Protein 5WCK (pdb70)

B-factor: mean 14.49, std 10.82, range [3.65, 94.03]

Nearest PDB structures (foldseek):
  1l9y-assembly2_B  TM=1.003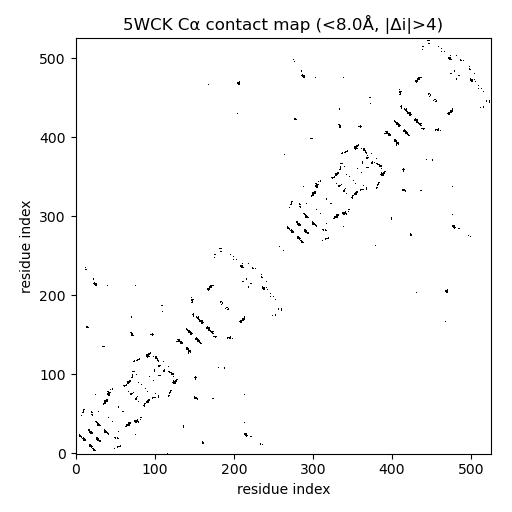E+00  e=3.937E-62  Fluoribacter gormanii
  1k07-assembly1_A  TM=1.004E+00  e=1.064E-61  Fluoribacter gormanii
  5axr-assembly1_A  TM=9.148E-01  e=2.698E-27  Serratia marcescens
  7luu-assembly1_A  TM=8.859E-01  e=4.445E-25  Sphingobium indicum B90A
  6auf-assembly1_B  TM=8.747E-01  e=8.626E-25  Novosphingobium pentaromativorans US6-1

Sequence (526 aa):
AYPMPNPFPPFRIAGNLYYVGTDDLASYLIVTPRGNILINSDLEANVPMIKASIKKLGFKFSDTKILLISHAHFDHAAGSELIKQQTKAKYMVMDEDVSVILSGGKSDFHYANDSSTYFTQSTVDKVLHDGERVELGGTVLTAHLTPGHTRGCTTWTMKLKDHGKQYQAVIIGSIGVNPGYKLVDNITYPKIAEEDYKHSIKVLESMRCDIFLGSHAGMFDLKNKYVLLSKGQNNPFVDPTGCKNYIEQKANDFYTELKKQETGAYPMPNPFPPFRIAGNLYYVGTDDLASYLIVTPRGNILINSDLEANVPMIKASIKKLGFKFSDTKILLISHAHFDHAAGSELIKQQTKAKYMVMDEDVSVILSGGKSDFHYANDSSTYFTQSTVDKVLHDGERVELGGTVLTAHLTPGHTRGCTTWTMKLKDHGKQYQAVIIGSIGVNPGYKLVDNITYPKIAEEDYKHSIKVLESMRCDIFLGSHAGMFDLKNKYVLLSKGQNNPFVDPTGCKNYIEQKANDFYTELKKQETG

Structure (mmCIF, N/CA/C/O backbone):
data_5WCK
#
_entry.id   5WCK
#
_cell.length_a   44.860
_cell.length_b   76.850
_cell.length_c   78.890
_cell.angle_alpha   90.000
_cell.angle_beta   102.080
_cell.angle_gamma   90.000
#
_symmetry.space_group_name_H-M   'P 1 21 1'
#
loop_
_entity.id
_entity.type
_entity.pdbx_description
1 polymer 'FEZ-1 protein'
2 non-polymer 'ZINC ION'
3 non-polymer 'SULFATE ION'
4 non-polymer GLYCEROL
5 non-polymer 'UNKNOWN ATOM OR ION'
6 water water
#
loop_
_atom_site.group_PDB
_atom_site.id
_atom_site.type_symbol
_atom_site.label_atom_id
_atom_site.label_alt_id
_atom_site.label_comp_id
_atom_site.label_asym_id
_atom_site.label_entity_id
_atom_site.label_seq_id
_atom_site.pdbx_PDB_ins_code
_atom_site.Cartn_x
_atom_site.Cartn_y
_atom_site.Cartn_z
_atom_site.occupancy
_atom_site.B_iso_or_equiv
_atom_site.auth_seq_id
_atom_site.auth_comp_id
_atom_site.auth_asym_id
_atom_site.auth_atom_id
_atom_site.pdbx_PDB_model_num
ATOM 1 N N . ALA A 1 1 ? 43.171 36.447 27.254 1.00 48.19 20 ALA A N 1
ATOM 2 C CA . ALA A 1 1 ? 41.735 36.692 26.915 1.00 45.28 20 ALA A CA 1
ATOM 3 C C . ALA A 1 1 ? 40.836 35.803 27.785 1.00 45.68 20 ALA A C 1
ATOM 4 O O . ALA A 1 1 ? 41.261 34.720 28.223 1.00 30.53 20 ALA A O 1
ATOM 6 N N . TYR A 1 2 ? 39.609 36.274 28.041 1.00 24.56 21 TYR A N 1
ATOM 7 C CA . TYR A 1 2 ? 38.682 35.531 28.908 1.00 28.67 21 TYR A CA 1
ATOM 8 C C . TYR A 1 2 ? 38.323 34.216 28.218 1.00 17.14 21 TYR A C 1
ATOM 9 O O . TYR A 1 2 ? 37.953 34.212 27.055 1.00 23.78 21 TYR A O 1
ATOM 18 N N . PRO A 1 3 ? 38.407 33.054 28.906 1.00 19.11 22 PRO A N 1
ATOM 19 C CA . PRO A 1 3 ? 38.008 31.783 28.301 1.00 29.89 22 PRO A CA 1
ATOM 20 C C . PRO A 1 3 ? 36.523 31.763 27.903 1.00 22.80 22 PRO A C 1
ATOM 21 O O . PRO A 1 3 ? 35.668 32.007 28.728 1.00 17.93 22 PRO A O 1
ATOM 25 N N . MET A 1 4 ? 36.228 31.468 26.633 1.00 23.64 23 MET A N 1
ATOM 26 C CA . MET A 1 4 ? 34.853 31.435 26.154 1.00 20.11 23 MET A CA 1
ATOM 27 C C . MET A 1 4 ? 34.103 30.357 26.935 1.00 16.05 23 MET A C 1
ATOM 28 O O . MET A 1 4 ? 34.473 29.185 26.923 1.00 16.18 23 MET A O 1
ATOM 33 N N . PRO A 1 5 ? 33.014 30.705 27.651 1.00 10.55 24 PRO A N 1
ATOM 34 C CA . PRO A 1 5 ? 32.205 29.681 28.295 1.00 11.99 24 PRO A CA 1
ATOM 35 C C . PRO A 1 5 ? 31.565 28.700 27.296 1.00 11.51 24 PRO A C 1
ATOM 36 O O . PRO A 1 5 ? 31.310 29.054 26.128 1.00 13.98 24 PRO A O 1
ATOM 40 N N . ASN A 1 6 ? 31.224 27.518 27.807 1.00 10.33 25 ASN A N 1
ATOM 41 C CA . ASN A 1 6 ? 30.496 26.511 27.080 1.00 9.30 25 ASN A CA 1
ATOM 42 C C . ASN A 1 6 ? 29.019 26.580 27.452 1.00 15.61 25 ASN A C 1
ATOM 43 O O . ASN A 1 6 ? 28.678 27.023 28.548 1.00 11.05 25 ASN A O 1
ATOM 48 N N . PRO A 1 7 ? 28.100 26.130 26.573 1.00 12.82 26 PRO A N 1
ATOM 49 C CA . PRO A 1 7 ? 26.690 26.077 26.924 1.00 12.03 26 PRO A CA 1
ATOM 50 C C . PRO A 1 7 ? 26.432 25.144 28.115 1.00 10.15 26 PRO A C 1
ATOM 51 O O . PRO A 1 7 ? 27.195 24.195 28.402 1.00 15.05 26 PRO A O 1
ATOM 55 N N . PHE A 1 8 ? 25.346 25.445 28.821 1.00 8.22 27 PHE A N 1
ATOM 56 C CA . PHE A 1 8 ? 24.943 24.663 29.958 1.00 7.67 27 PHE A CA 1
ATOM 57 C C . PHE A 1 8 ? 23.443 24.467 29.863 1.00 8.33 27 PHE A C 1
ATOM 58 O O . PHE A 1 8 ? 22.738 25.380 29.459 1.00 9.10 27 PHE A O 1
ATOM 66 N N . PRO A 1 9 ? 22.900 23.287 30.195 1.00 7.67 28 PRO A N 1
ATOM 67 C CA . PRO A 1 9 ? 21.453 23.084 30.091 1.00 9.29 28 PRO A CA 1
ATOM 68 C C . PRO A 1 9 ? 20.709 23.956 31.083 1.00 8.03 28 PRO A C 1
ATOM 69 O O . PRO A 1 9 ? 21.056 23.977 32.268 1.00 10.14 28 PRO A O 1
ATOM 73 N N . PRO A 1 10 ? 19.668 24.699 30.650 1.00 8.11 29 PRO A N 1
ATOM 74 C CA . PRO A 1 10 ? 18.906 25.526 31.583 1.00 8.34 29 PRO A CA 1
ATOM 75 C C . PRO A 1 10 ? 18.014 24.646 32.465 1.00 8.88 29 PRO A C 1
ATOM 76 O O . PRO A 1 10 ? 17.633 23.527 32.064 1.00 9.84 29 PRO A O 1
ATOM 80 N N . PHE A 1 11 ? 17.660 25.132 33.659 1.00 7.12 30 PHE A N 1
ATOM 81 C CA . PHE A 1 11 ? 16.885 24.345 34.591 1.00 6.48 30 PHE A CA 1
ATOM 82 C C . PHE A 1 11 ? 16.247 25.260 35.634 1.00 8.01 30 PHE A C 1
ATOM 83 O O . PHE A 1 11 ? 16.683 26.400 35.793 1.00 9.18 30 PHE A O 1
ATOM 91 N N . ARG A 1 12 ? 15.217 24.746 36.294 1.00 8.44 31 ARG A N 1
ATOM 92 C CA . ARG A 1 12 ? 14.610 25.415 37.426 1.00 9.03 31 ARG A CA 1
ATOM 93 C C . ARG A 1 12 ? 15.434 25.149 38.690 1.00 8.14 31 ARG A C 1
ATOM 94 O O . ARG A 1 12 ? 15.650 23.998 39.081 1.00 9.58 31 ARG A O 1
ATOM 102 N N . ILE A 1 13 ? 15.848 26.228 39.374 1.00 7.66 32 ILE A N 1
ATOM 103 C CA . ILE A 1 13 ? 16.607 26.118 40.614 1.00 7.47 32 ILE A CA 1
ATOM 104 C C . ILE A 1 13 ? 15.643 25.843 41.774 1.00 9.96 32 ILE A C 1
ATOM 105 O O . ILE A 1 13 ? 15.781 24.893 42.506 1.00 11.29 32 ILE A O 1
ATOM 110 N N . ALA A 1 14 ? 14.641 26.704 41.927 1.00 7.45 33 ALA A N 1
ATOM 111 C CA . ALA A 1 14 ? 13.652 26.626 43.019 1.00 10.16 33 ALA A CA 1
ATOM 112 C C . ALA A 1 14 ? 12.580 27.669 42.730 1.00 10.66 33 ALA A C 1
ATOM 113 O O . ALA A 1 14 ? 12.878 28.694 42.147 1.00 8.78 33 ALA A O 1
ATOM 115 N N . GLY A 1 15 ? 11.340 27.400 43.146 1.00 11.50 34 GLY A N 1
ATOM 116 C CA . GLY A 1 15 ? 10.259 28.367 42.925 1.00 9.60 34 GLY A CA 1
ATOM 117 C C . GLY A 1 15 ? 10.223 28.821 41.471 1.00 8.23 34 GLY A C 1
ATOM 118 O O . GLY A 1 15 ? 10.228 27.997 40.547 1.00 10.49 34 GLY A O 1
ATOM 119 N N . ASN A 1 16 ? 10.242 30.145 41.269 1.00 7.39 35 ASN A N 1
ATOM 120 C CA . ASN A 1 16 ? 10.200 30.729 39.927 1.00 7.45 35 ASN A CA 1
ATOM 121 C C . ASN A 1 16 ? 11.566 31.261 39.476 1.00 6.24 35 ASN A C 1
ATOM 122 O O . ASN A 1 16 ? 11.606 32.115 38.570 1.00 6.55 35 ASN A O 1
ATOM 127 N N . LEU A 1 17 ? 12.651 30.696 40.015 1.00 5.41 36 LEU A N 1
ATOM 128 C CA . LEU A 1 17 ? 14.012 31.085 39.665 1.00 6.01 36 LEU A CA 1
ATOM 129 C C . LEU A 1 17 ? 14.660 29.963 38.854 1.00 6.81 36 LEU A C 1
ATOM 130 O O . LEU A 1 17 ? 14.697 28.802 39.308 1.00 7.85 36 LEU A O 1
ATOM 135 N N . TYR A 1 18 ? 15.154 30.333 37.671 1.00 5.30 37 TYR A N 1
ATOM 136 C CA . TYR A 1 18 ? 15.740 29.425 36.696 1.00 7.42 37 TYR A CA 1
ATOM 137 C C . TYR A 1 18 ? 17.178 29.848 36.395 1.00 7.36 37 TYR A C 1
ATOM 138 O O . TYR A 1 18 ? 17.533 31.040 36.429 1.00 7.74 37 TYR A O 1
ATOM 147 N N . TYR A 1 19 ? 17.999 28.849 36.073 1.00 6.80 38 TYR A N 1
ATOM 148 C CA . TYR A 1 19 ? 19.338 29.050 35.570 1.00 6.14 38 TYR A CA 1
ATOM 149 C C . TYR A 1 19 ? 19.293 29.093 34.037 1.00 6.14 38 TYR A C 1
ATOM 150 O O . TYR A 1 19 ? 18.789 28.132 33.420 1.00 6.97 38 TYR A O 1
ATOM 159 N N . VAL A 1 20 ? 19.823 30.162 33.444 1.00 4.76 39 VAL A N 1
ATOM 160 C CA . VAL A 1 20 ? 19.890 30.304 31.984 1.00 7.96 39 VAL A CA 1
ATOM 161 C C . VAL A 1 20 ? 21.293 30.719 31.545 1.00 8.72 39 VAL A C 1
ATOM 162 O O . VAL A 1 20 ? 21.462 31.323 30.493 1.00 9.28 39 VAL A O 1
ATOM 166 N N . GLY A 1 21 ? 22.297 30.389 32.367 1.00 7.67 40 GLY A N 1
ATOM 167 C CA . GLY A 1 21 ? 23.656 30.749 32.062 1.00 7.93 40 GLY A CA 1
ATOM 168 C C . GLY A 1 21 ? 24.454 29.638 31.401 1.00 7.31 40 GLY A C 1
ATOM 169 O O . GLY A 1 21 ? 23.912 28.710 30.795 1.00 8.65 40 GLY A O 1
ATOM 170 N N . THR A 1 22 ? 25.769 29.788 31.510 1.00 8.50 41 THR A N 1
ATOM 171 C CA . THR A 1 22 ? 26.757 28.963 30.859 1.00 8.40 41 THR A CA 1
ATOM 172 C C . THR A 1 22 ? 27.417 28.044 31.897 1.00 9.76 41 THR A C 1
ATOM 173 O O . THR A 1 22 ? 27.008 27.952 33.044 1.00 8.21 41 THR A O 1
ATOM 177 N N . ASP A 1 23 ? 28.485 27.350 31.500 1.00 6.60 42 ASP A N 1
ATOM 178 C CA . ASP A 1 23 ? 29.183 26.509 32.458 1.00 8.64 42 ASP A CA 1
ATOM 179 C C . ASP A 1 23 ? 30.131 27.316 33.361 1.00 7.79 42 ASP A C 1
ATOM 180 O O . ASP A 1 23 ? 30.854 26.709 34.194 1.00 9.42 42 ASP A O 1
ATOM 185 N N . ASP A 1 24 ? 30.154 28.648 33.194 1.00 6.71 43 ASP A N 1
ATOM 186 C CA . ASP A 1 24 ? 31.018 29.548 33.973 1.00 7.40 43 ASP A CA 1
ATOM 187 C C . ASP A 1 24 ? 30.214 30.797 34.351 1.00 9.01 43 ASP A C 1
ATOM 188 O O . ASP A 1 24 ? 29.769 30.935 35.503 1.00 9.92 43 ASP A O 1
ATOM 193 N N . LEU A 1 25 ? 30.015 31.695 33.385 1.00 6.87 44 LEU A N 1
ATOM 194 C CA . LEU A 1 25 ? 29.280 32.923 33.627 1.00 6.03 44 LEU A CA 1
ATOM 195 C C . LEU A 1 25 ? 27.813 32.561 33.887 1.00 9.01 44 LEU A C 1
ATOM 196 O O . LEU A 1 25 ? 27.180 31.864 33.063 1.00 7.35 44 LEU A O 1
ATOM 201 N N . ALA A 1 26 ? 27.319 32.933 35.075 1.00 5.88 45 ALA A N 1
ATOM 202 C CA . ALA A 1 26 ? 25.994 32.508 35.579 1.00 6.17 45 ALA A CA 1
ATOM 203 C C . ALA A 1 26 ? 24.947 33.586 35.315 1.00 7.70 45 ALA A C 1
ATOM 204 O O . ALA A 1 26 ? 25.177 34.747 35.633 1.00 7.68 45 ALA A O 1
ATOM 206 N N . SER A 1 27 ? 23.808 33.179 34.742 1.00 5.45 46 SER A N 1
ATOM 207 C CA . SER A 1 27 ? 22.682 34.068 34.473 1.00 5.31 46 SER A CA 1
ATOM 208 C C . SER A 1 27 ? 21.411 33.409 34.996 1.00 5.77 46 SER A C 1
ATOM 209 O O . SER A 1 27 ? 21.294 32.167 35.017 1.00 6.92 46 SER A O 1
ATOM 212 N N . TYR A 1 28 ? 20.453 34.246 35.410 1.00 5.44 47 TYR A N 1
ATOM 213 C CA . TYR A 1 28 ? 19.278 33.789 36.108 1.00 4.56 47 TYR A CA 1
ATOM 214 C C . TYR A 1 28 ? 18.038 34.428 35.489 1.00 6.21 47 TYR A C 1
ATOM 215 O O . TYR A 1 28 ? 18.059 35.594 35.094 1.00 7.14 47 TYR A O 1
ATOM 224 N N . LEU A 1 29 ? 16.961 33.653 35.411 1.00 6.43 48 LEU A N 1
ATOM 225 C CA . LEU A 1 29 ? 15.675 34.114 34.902 1.00 5.99 48 LEU A CA 1
ATOM 226 C C . LEU A 1 29 ? 14.639 33.951 36.008 1.00 6.41 48 LEU A C 1
ATOM 227 O O . LEU A 1 29 ? 14.502 32.873 36.575 1.00 6.26 48 LEU A O 1
ATOM 232 N N . ILE A 1 30 ? 13.934 35.042 36.316 1.00 5.78 49 ILE A N 1
ATOM 233 C CA . ILE A 1 30 ? 12.856 35.009 37.306 1.00 7.16 49 ILE A CA 1
ATOM 234 C C . ILE A 1 30 ? 11.573 35.224 36.501 1.00 7.35 49 ILE A C 1
ATOM 235 O O . ILE A 1 30 ? 11.424 36.244 35.838 1.00 8.30 49 ILE A O 1
ATOM 240 N N . VAL A 1 31 ? 10.659 34.256 36.585 1.00 7.29 50 VAL A N 1
ATOM 241 C CA . VAL A 1 31 ? 9.475 34.197 35.726 1.00 6.08 50 VAL A CA 1
ATOM 242 C C . VAL A 1 31 ? 8.255 34.585 36.566 1.00 6.34 50 VAL A C 1
ATOM 243 O O . VAL A 1 31 ? 7.984 33.956 37.592 1.00 8.37 50 VAL A O 1
ATOM 247 N N . THR A 1 32 ? 7.530 35.605 36.102 1.00 7.64 51 THR A N 1
ATOM 248 C CA . THR A 1 32 ? 6.352 36.124 36.809 1.00 8.51 51 THR A CA 1
ATOM 249 C C . THR A 1 32 ? 5.192 36.252 35.838 1.00 6.72 51 THR A C 1
ATOM 250 O O . THR A 1 32 ? 5.364 36.305 34.623 1.00 9.52 51 THR A O 1
ATOM 254 N N . PRO A 1 33 ? 3.958 36.351 36.377 1.00 6.82 52 PRO A N 1
ATOM 255 C CA . PRO A 1 33 ? 2.787 36.585 35.532 1.00 8.52 52 PRO A CA 1
ATOM 256 C C . PRO A 1 33 ? 2.819 37.887 34.724 1.00 9.53 52 PRO A C 1
ATOM 257 O O . PRO A 1 33 ? 2.017 38.029 33.770 1.00 12.38 52 PRO A O 1
ATOM 261 N N . ARG A 1 34 ? 3.715 38.816 35.086 1.00 9.37 53 ARG A N 1
ATOM 262 C CA . ARG A 1 34 ? 3.805 40.112 34.431 1.00 7.88 53 ARG A CA 1
ATOM 263 C C . ARG A 1 34 ? 5.115 40.248 33.649 1.00 8.85 53 ARG A C 1
ATOM 264 O O . ARG A 1 34 ? 5.494 41.370 33.262 1.00 10.96 53 ARG A O 1
ATOM 272 N N . GLY A 1 35 ? 5.789 39.120 33.405 1.00 10.01 54 GLY A N 1
ATOM 273 C CA . GLY A 1 35 ? 7.009 39.102 32.611 1.00 7.54 54 GLY A CA 1
ATOM 274 C C . GLY A 1 35 ? 8.179 38.611 33.438 1.00 7.47 54 GLY A C 1
ATOM 275 O O . GLY A 1 35 ? 8.015 38.211 34.604 1.00 6.96 54 GLY A O 1
ATOM 276 N N . ASN A 1 36 ? 9.369 38.654 32.830 1.00 7.50 55 ASN A N 1
ATOM 277 C CA . ASN A 1 36 ? 10.541 37.991 33.404 1.00 7.29 55 ASN A CA 1
ATOM 278 C C . ASN A 1 36 ? 11.655 38.990 33.722 1.00 7.61 55 ASN A C 1
ATOM 279 O O . ASN A 1 36 ? 11.777 40.043 33.075 1.00 7.12 55 ASN A O 1
ATOM 284 N N . ILE A 1 37 ? 12.488 38.626 34.709 1.00 5.54 56 ILE A N 1
ATOM 285 C CA . ILE A 1 37 ? 13.684 39.368 35.075 1.00 4.80 56 ILE A CA 1
ATOM 286 C C . ILE A 1 37 ? 14.889 38.500 34.698 1.00 6.25 56 ILE A C 1
ATOM 287 O O . ILE A 1 37 ? 14.890 37.302 35.004 1.00 6.81 56 ILE A O 1
ATOM 292 N N . LEU A 1 38 ? 15.851 39.097 34.002 1.00 5.35 57 LEU A N 1
ATOM 293 C CA . LEU A 1 38 ? 17.105 38.445 33.646 1.00 6.38 57 LEU A CA 1
ATOM 294 C C . LEU A 1 38 ? 18.247 39.082 34.440 1.00 6.27 57 LEU A C 1
ATOM 295 O O . LEU A 1 38 ? 18.354 40.323 34.496 1.00 6.42 57 LEU A O 1
ATOM 300 N N . ILE A 1 39 ? 19.092 38.235 35.050 1.00 5.63 58 ILE A N 1
ATOM 301 C CA . ILE A 1 39 ? 20.293 38.705 35.801 1.00 4.91 58 ILE A CA 1
ATOM 302 C C . ILE A 1 39 ? 21.542 38.170 35.079 1.00 5.68 58 ILE A C 1
ATOM 303 O O . ILE A 1 39 ? 21.624 36.975 34.937 1.00 6.03 58 ILE A O 1
ATOM 308 N N . ASN A 1 40 ? 22.396 39.102 34.642 1.00 4.94 59 ASN A N 1
ATOM 309 C CA . ASN A 1 40 ? 23.703 38.903 33.956 1.00 5.91 59 ASN A CA 1
ATOM 310 C C . ASN A 1 40 ? 23.529 38.684 32.445 1.00 7.24 59 ASN A C 1
ATOM 311 O O . ASN A 1 40 ? 22.981 37.703 32.079 1.00 7.52 59 ASN A O 1
ATOM 316 N N . SER A 1 41 ? 24.071 39.601 31.645 1.00 6.12 60 SER A N 1
ATOM 317 C CA . SER A 1 41 ? 24.004 39.525 30.163 1.00 6.72 60 SER A CA 1
ATOM 318 C C . SER A 1 41 ? 25.256 38.826 29.613 1.00 9.47 60 SER A C 1
ATOM 319 O O . SER A 1 41 ? 25.249 38.476 28.463 1.00 8.97 60 SER A O 1
ATOM 322 N N . ASP A 1 42 ? 26.274 38.650 30.459 1.00 8.37 61 ASP A N 1
ATOM 323 C CA . ASP A 1 42 ? 27.476 37.884 30.099 1.00 7.11 61 ASP A CA 1
ATOM 324 C C . ASP A 1 42 ? 28.191 38.535 28.907 1.00 8.26 61 ASP A C 1
ATOM 325 O O . ASP A 1 42 ? 28.139 39.739 28.715 1.00 9.38 61 ASP A O 1
ATOM 330 N N . LEU A 1 43 ? 28.942 37.731 28.149 1.00 9.18 62 LEU A N 1
ATOM 331 C CA . LEU A 1 43 ? 29.647 38.271 26.973 1.00 8.83 62 LEU A CA 1
ATOM 332 C C . LEU A 1 43 ? 28.646 38.461 25.824 1.00 9.95 62 LEU A C 1
ATOM 333 O O . LEU A 1 43 ? 27.611 37.781 25.778 1.00 11.87 62 LEU A O 1
ATOM 338 N N . GLU A 1 44 ? 28.994 39.326 24.862 1.00 10.22 63 GLU A N 1
ATOM 339 C CA . GLU A 1 44 ? 28.158 39.485 23.666 1.00 11.30 63 GLU A CA 1
ATOM 340 C C . GLU A 1 44 ? 27.875 38.126 23.021 1.00 9.52 63 GLU A C 1
ATOM 341 O O . GLU A 1 44 ? 26.745 37.856 22.589 1.00 12.63 63 GLU A O 1
ATOM 347 N N . ALA A 1 45 ? 28.907 37.261 22.949 1.00 11.35 64 ALA A N 1
ATOM 348 C CA . ALA A 1 45 ? 28.779 35.913 22.375 1.00 15.12 64 ALA A CA 1
ATOM 349 C C . ALA A 1 45 ? 27.775 35.040 23.141 1.00 17.38 64 ALA A C 1
ATOM 350 O O . ALA A 1 45 ? 27.284 34.057 22.604 1.00 16.95 64 ALA A O 1
ATOM 352 N N . ASN A 1 46 ? 27.484 35.375 24.408 1.00 12.63 65 ASN A N 1
ATOM 353 C CA . ASN A 1 46 ? 26.594 34.550 25.202 1.00 10.35 65 ASN A CA 1
ATOM 354 C C . ASN A 1 46 ? 25.129 34.984 25.054 1.00 11.15 65 ASN A C 1
ATOM 355 O O . ASN A 1 46 ? 24.247 34.251 25.508 1.00 12.26 65 ASN A O 1
ATOM 360 N N . VAL A 1 47 ? 24.857 36.150 24.456 1.00 11.94 66 VAL A N 1
ATOM 361 C CA . VAL A 1 47 ? 23.466 36.634 24.356 1.00 11.20 66 VAL A CA 1
ATOM 362 C C . VAL A 1 47 ? 22.614 35.645 23.557 1.00 9.57 66 VAL A C 1
ATOM 363 O O . VAL A 1 47 ? 21.519 35.263 23.971 1.00 9.29 66 VAL A O 1
ATOM 367 N N . PRO A 1 48 ? 23.036 35.124 22.379 1.00 9.65 67 PRO A N 1
ATOM 368 C CA . PRO A 1 48 ? 22.220 34.100 21.725 1.00 11.00 67 PRO A CA 1
ATOM 369 C C . PRO A 1 48 ? 22.032 32.826 22.556 1.00 11.31 67 PRO A C 1
ATOM 370 O O . PRO A 1 48 ? 21.008 32.148 22.421 1.00 12.41 67 PRO A O 1
ATOM 374 N N . MET A 1 49 ? 23.009 32.512 23.422 1.00 11.62 68 MET A N 1
ATOM 375 C CA . MET A 1 49 ? 22.942 31.339 24.278 1.00 10.57 68 MET A CA 1
ATOM 376 C C . MET A 1 49 ? 21.873 31.547 25.361 1.00 7.66 68 MET A C 1
ATOM 377 O O . MET A 1 49 ? 21.130 30.624 25.707 1.00 8.60 68 MET A O 1
ATOM 382 N N . ILE A 1 50 ? 21.863 32.750 25.943 1.00 9.21 69 ILE A N 1
ATOM 383 C CA . ILE A 1 50 ? 20.845 33.102 26.963 1.00 9.01 69 ILE A CA 1
ATOM 384 C C . ILE A 1 50 ? 19.452 33.033 26.321 1.00 7.55 69 ILE A C 1
ATOM 385 O O . ILE A 1 50 ? 18.529 32.424 26.892 1.00 9.03 69 ILE A O 1
ATOM 390 N N . LYS A 1 51 ? 19.301 33.645 25.135 1.00 10.59 70 LYS A N 1
ATOM 391 C CA . LYS A 1 51 ? 18.023 33.590 24.413 1.00 9.56 70 LYS A CA 1
ATOM 392 C C . LYS A 1 51 ? 17.598 32.134 24.220 1.00 9.51 70 LYS A C 1
ATOM 393 O O . LYS A 1 51 ? 16.449 31.759 24.484 1.00 10.30 70 LYS A O 1
ATOM 399 N N . ALA A 1 52 ? 18.518 31.293 23.728 1.00 11.40 71 ALA A N 1
ATOM 400 C CA . ALA A 1 52 ? 18.186 29.899 23.455 1.00 13.91 71 ALA A CA 1
ATOM 401 C C . ALA A 1 52 ? 17.785 29.161 24.742 1.00 14.21 71 ALA A C 1
ATOM 402 O O . ALA A 1 52 ? 16.867 28.335 24.730 1.00 12.28 71 ALA A O 1
ATOM 404 N N . SER A 1 53 ? 18.475 29.456 25.858 1.00 10.75 72 SER A N 1
ATOM 405 C CA . SER A 1 53 ? 18.174 28.817 27.127 1.00 9.53 72 SER A CA 1
ATOM 406 C C . SER A 1 53 ? 16.762 29.198 27.595 1.00 7.59 72 SER A C 1
ATOM 407 O O . SER A 1 53 ? 16.001 28.374 28.072 1.00 8.27 72 SER A O 1
ATOM 410 N N . ILE A 1 54 ? 16.439 30.480 27.486 1.00 8.59 73 ILE A N 1
ATOM 411 C CA . ILE A 1 54 ? 15.127 30.976 27.893 1.00 7.84 73 ILE A CA 1
ATOM 412 C C . ILE A 1 54 ? 14.035 30.243 27.100 1.00 9.60 73 ILE A C 1
ATOM 413 O O . ILE A 1 54 ? 13.028 29.802 27.673 1.00 9.70 73 ILE A O 1
ATOM 418 N N . LYS A 1 55 ? 14.256 30.143 25.784 1.00 11.22 74 LYS A N 1
ATOM 419 C CA . LYS A 1 55 ? 13.250 29.539 24.887 1.00 13.08 74 LYS A CA 1
ATOM 420 C C . LYS A 1 55 ? 13.162 28.024 25.113 1.00 10.13 74 LYS A C 1
ATOM 421 O O . LYS A 1 55 ? 12.061 27.450 25.037 1.00 12.84 74 LYS A O 1
ATOM 427 N N . LYS A 1 56 ? 14.292 27.378 25.442 1.00 10.97 75 LYS A N 1
ATOM 428 C CA . LYS A 1 56 ? 14.322 25.961 25.749 1.00 10.79 75 LYS A CA 1
ATOM 429 C C . LYS A 1 56 ? 13.435 25.628 26.955 1.00 15.82 75 LYS A C 1
ATOM 430 O O . LYS A 1 56 ? 12.805 24.567 27.013 1.00 14.21 75 LYS A O 1
ATOM 436 N N . LEU A 1 57 ? 13.384 26.541 27.933 1.00 10.91 76 LEU A N 1
ATOM 437 C CA . LEU A 1 57 ? 12.543 26.383 29.105 1.00 10.92 76 LEU A CA 1
ATOM 438 C C . LEU A 1 57 ? 11.069 26.639 28.780 1.00 9.26 76 LEU A C 1
ATOM 439 O O . LEU A 1 57 ? 10.242 26.441 29.657 1.00 12.13 76 LEU A O 1
ATOM 444 N N . GLY A 1 58 ? 10.774 27.124 27.570 1.00 12.23 77 GLY A N 1
ATOM 445 C CA . GLY A 1 58 ? 9.391 27.383 27.153 1.00 12.19 77 GLY A CA 1
ATOM 446 C C . GLY A 1 58 ? 8.936 28.809 27.380 1.00 11.05 77 GLY A C 1
ATOM 447 O O . GLY A 1 58 ? 7.756 29.096 27.243 1.00 14.20 77 GLY A O 1
ATOM 448 N N . PHE A 1 59 ? 9.870 29.710 27.706 1.00 12.18 78 PHE A N 1
ATOM 449 C CA . PHE A 1 59 ? 9.580 31.103 27.928 1.00 9.76 78 PHE A CA 1
ATOM 450 C C . PHE A 1 59 ? 9.923 31.918 26.677 1.00 11.19 78 PHE A C 1
ATOM 451 O O . PHE A 1 59 ? 10.542 31.419 25.726 1.00 13.92 78 PHE A O 1
ATOM 459 N N . LYS A 1 60 ? 9.493 33.175 26.666 1.00 13.04 79 LYS A N 1
ATOM 460 C CA . LYS A 1 60 ? 9.704 34.055 25.544 1.00 12.48 79 LYS A CA 1
ATOM 461 C C . LYS A 1 60 ? 10.802 35.054 25.883 1.00 10.74 79 LYS A C 1
ATOM 462 O O . LYS A 1 60 ? 10.742 35.729 26.907 1.00 11.06 79 LYS A O 1
ATOM 468 N N . PHE A 1 61 ? 11.767 35.206 24.971 1.00 12.49 80 PHE A N 1
ATOM 469 C CA . PHE A 1 61 ? 12.804 36.198 25.157 1.00 11.47 80 PHE A CA 1
ATOM 470 C C . PHE A 1 61 ? 12.179 37.596 25.203 1.00 11.01 80 PHE A C 1
ATOM 471 O O . PHE A 1 61 ? 12.610 38.456 25.998 1.00 10.36 80 PHE A O 1
ATOM 479 N N . SER A 1 62 ? 11.126 37.808 24.390 1.00 12.21 81 SER A N 1
ATOM 480 C CA . SER A 1 62 ? 10.430 39.082 24.297 1.00 9.14 81 SER A CA 1
ATOM 481 C C . SER A 1 62 ? 9.728 39.441 25.610 1.00 10.40 81 SER A C 1
ATOM 482 O O . SER A 1 62 ? 9.335 40.582 25.776 1.00 13.09 81 SER A O 1
ATOM 485 N N . ASP A 1 63 ? 9.573 38.477 26.530 1.00 10.29 82 ASP A N 1
ATOM 486 C CA . ASP A 1 63 ? 8.939 38.768 27.829 1.00 8.97 82 ASP A CA 1
ATOM 487 C C . ASP A 1 63 ? 9.966 39.248 28.864 1.00 10.83 82 ASP A C 1
ATOM 488 O O . ASP A 1 63 ? 9.595 39.426 30.018 1.00 10.54 82 ASP A O 1
ATOM 493 N N . THR A 1 64 ? 11.228 39.464 28.473 1.00 8.84 83 THR A N 1
ATOM 494 C CA . THR A 1 64 ? 12.229 39.987 29.417 1.00 8.00 83 THR A CA 1
ATOM 495 C C . THR A 1 64 ? 11.937 41.471 29.669 1.00 10.98 83 THR A C 1
ATOM 496 O O . THR A 1 64 ? 12.156 42.325 28.779 1.00 11.02 83 THR A O 1
ATOM 500 N N . LYS A 1 65 ? 11.430 41.780 30.868 1.00 8.38 84 LYS A N 1
ATOM 501 C CA . LYS A 1 65 ? 11.009 43.132 31.224 1.00 7.64 84 LYS A CA 1
ATOM 502 C C . LYS A 1 65 ? 12.116 43.938 31.920 1.00 9.60 84 LYS A C 1
ATOM 503 O O . LYS A 1 65 ? 12.113 45.191 31.851 1.00 8.70 84 LYS A O 1
ATOM 509 N N . ILE A 1 66 ? 13.004 43.248 32.647 1.00 7.70 85 ILE A N 1
ATOM 510 C CA . ILE A 1 66 ? 13.993 43.881 33.533 1.00 7.41 85 ILE A CA 1
ATOM 511 C C . ILE A 1 66 ? 15.304 43.121 33.363 1.00 7.57 85 ILE A C 1
ATOM 512 O O . ILE A 1 66 ? 15.295 41.884 33.355 1.00 6.98 85 ILE A O 1
ATOM 517 N N . LEU A 1 67 ? 16.397 43.881 33.225 1.00 5.99 86 LEU A N 1
ATOM 518 C CA . LEU A 1 67 ? 17.756 43.356 33.171 1.00 6.01 86 LEU A CA 1
ATOM 519 C C . LEU A 1 67 ? 18.539 43.901 34.361 1.00 6.46 86 LEU A C 1
ATOM 520 O O . LEU A 1 67 ? 18.569 45.126 34.591 1.00 6.24 86 LEU A O 1
ATOM 525 N N . LEU A 1 68 ? 19.119 42.977 35.146 1.00 6.06 87 LEU A N 1
ATOM 526 C CA . LEU A 1 68 ? 19.986 43.266 36.293 1.00 4.58 87 LEU A CA 1
ATOM 527 C C . LEU A 1 68 ? 21.337 42.601 36.054 1.00 4.06 87 LEU A C 1
ATOM 528 O O . LEU A 1 68 ? 21.447 41.717 35.199 1.00 5.11 87 LEU A O 1
ATOM 533 N N . ILE A 1 69 ? 22.330 43.039 36.830 1.00 4.95 88 ILE A N 1
ATOM 534 C CA . ILE A 1 69 ? 23.649 42.464 36.824 1.00 6.09 88 ILE A CA 1
ATOM 535 C C . ILE A 1 69 ? 24.142 42.256 38.256 1.00 4.91 88 ILE A C 1
ATOM 536 O O . ILE A 1 69 ? 23.737 42.954 39.206 1.00 6.53 88 ILE A O 1
ATOM 541 N N . SER A 1 70 ? 25.106 41.334 38.391 1.00 4.54 89 SER A N 1
ATOM 542 C CA . SER A 1 70 ? 25.826 41.147 39.654 1.00 5.31 89 SER A CA 1
ATOM 543 C C . SER A 1 70 ? 26.791 42.314 39.909 1.00 5.76 89 SER A C 1
ATOM 544 O O . SER A 1 70 ? 26.888 42.816 41.011 1.00 7.43 89 SER A O 1
ATOM 547 N N . HIS A 1 71 ? 27.572 42.664 38.891 1.00 4.90 90 HIS A N 1
ATOM 548 C CA . HIS A 1 71 ? 28.505 43.774 39.020 1.00 4.99 90 HIS A CA 1
ATOM 549 C C . HIS A 1 71 ? 28.992 44.200 37.630 1.00 6.18 90 HIS A C 1
ATOM 550 O O . HIS A 1 71 ? 28.854 43.465 36.669 1.00 6.40 90 HIS A O 1
ATOM 557 N N . ALA A 1 72 ? 29.575 45.404 37.577 1.00 6.12 91 ALA A N 1
ATOM 558 C CA . ALA A 1 72 ? 29.950 46.056 36.312 1.00 5.60 91 ALA A CA 1
ATOM 559 C C . ALA A 1 72 ? 31.357 45.638 35.869 1.00 8.07 91 ALA A C 1
ATOM 560 O O . ALA A 1 72 ? 32.289 46.425 35.924 1.00 8.96 91 ALA A O 1
ATOM 562 N N . HIS A 1 73 ? 31.489 44.388 35.425 1.00 7.04 92 HIS A N 1
ATOM 563 C CA . HIS A 1 73 ? 32.623 43.896 34.666 1.00 7.10 92 HIS A CA 1
ATOM 564 C C . HIS A 1 73 ? 32.103 43.256 33.373 1.00 6.43 92 HIS A C 1
ATOM 565 O O . HIS A 1 73 ? 30.976 42.758 33.312 1.00 6.79 92 HIS A O 1
ATOM 572 N N . PHE A 1 74 ? 32.951 43.265 32.344 1.00 6.21 93 PHE A N 1
ATOM 573 C CA . PHE A 1 74 ? 32.544 42.785 31.018 1.00 7.89 93 PHE A CA 1
ATOM 574 C C . PHE A 1 74 ? 31.967 41.364 31.047 1.00 7.65 93 PHE A C 1
ATOM 575 O O . PHE A 1 74 ? 31.067 41.056 30.247 1.00 8.23 93 PHE A O 1
ATOM 583 N N . ASP A 1 75 ? 32.476 40.487 31.928 1.00 6.82 94 ASP A N 1
ATOM 584 C CA . ASP A 1 75 ? 32.062 39.087 31.923 1.00 7.20 94 ASP A CA 1
ATOM 585 C C . ASP A 1 75 ? 30.626 38.928 32.440 1.00 7.87 94 ASP A C 1
ATOM 586 O O . ASP A 1 75 ? 30.050 37.873 32.223 1.00 8.25 94 ASP A O 1
ATOM 591 N N . HIS A 1 76 ? 30.078 39.938 33.131 1.00 6.15 95 HIS A N 1
ATOM 592 C CA . HIS A 1 76 ? 28.693 39.893 33.601 1.00 5.77 95 HIS A CA 1
ATOM 593 C C . HIS A 1 76 ? 27.771 40.849 32.852 1.00 5.98 95 HIS A C 1
ATOM 594 O O . HIS A 1 76 ? 26.553 40.625 32.866 1.00 7.84 95 HIS A O 1
ATOM 601 N N . ALA A 1 77 ? 28.324 41.880 32.199 1.00 6.05 96 ALA A N 1
ATOM 602 C CA . ALA A 1 77 ? 27.525 43.014 31.710 1.00 5.55 96 ALA A CA 1
ATOM 603 C C . ALA A 1 77 ? 27.767 43.349 30.229 1.00 6.65 96 ALA A C 1
ATOM 604 O O . ALA A 1 77 ? 27.107 44.253 29.728 1.00 8.03 96 ALA A O 1
ATOM 606 N N . ALA A 1 78 ? 28.705 42.691 29.546 1.00 7.52 97 ALA A N 1
ATOM 607 C CA . ALA A 1 78 ? 29.035 43.120 28.150 1.00 7.65 97 ALA A CA 1
ATOM 608 C C . ALA A 1 78 ? 27.834 42.987 27.205 1.00 8.18 97 ALA A C 1
ATOM 609 O O . ALA A 1 78 ? 27.697 43.786 26.264 1.00 9.78 97 ALA A O 1
ATOM 611 N N . GLY A 1 79 ? 26.987 41.994 27.442 1.00 8.09 98 GLY A N 1
ATOM 612 C CA . GLY A 1 79 ? 25.836 41.689 26.562 1.00 10.64 98 GLY A CA 1
ATOM 613 C C . GLY A 1 79 ? 24.635 42.604 26.757 1.00 8.60 98 GLY A C 1
ATOM 614 O O . GLY A 1 79 ? 23.618 42.414 26.085 1.00 8.34 98 GLY A O 1
ATOM 615 N N . SER A 1 80 ? 24.703 43.580 27.669 1.00 8.06 99 SER A N 1
ATOM 616 C CA . SER A 1 80 ? 23.501 44.303 28.108 1.00 6.51 99 SER A CA 1
ATOM 617 C C . SER A 1 80 ? 22.895 45.128 26.966 1.00 12.56 99 SER A C 1
ATOM 618 O O . SER A 1 80 ? 21.677 45.123 26.800 1.00 10.20 99 SER A O 1
ATOM 621 N N . GLU A 1 81 ? 23.732 45.825 26.191 1.00 9.25 100 GLU A N 1
ATOM 622 C CA . GLU A 1 81 ? 23.176 46.662 25.093 1.00 10.65 100 GLU A CA 1
ATOM 623 C C . GLU A 1 81 ? 22.398 45.780 24.103 1.00 11.40 100 GLU A C 1
ATOM 624 O O . GLU A 1 81 ? 21.292 46.163 23.682 1.00 13.16 100 GLU A O 1
ATOM 630 N N . LEU A 1 82 ? 22.961 44.628 23.718 1.00 11.27 101 LEU A N 1
ATOM 631 C CA . LEU A 1 82 ? 22.279 43.700 22.813 1.00 10.96 101 LEU A CA 1
ATOM 632 C C . LEU A 1 82 ? 20.929 43.271 23.389 1.00 13.64 101 LEU A C 1
ATOM 633 O O . LEU A 1 82 ? 19.924 43.231 22.688 1.00 11.91 101 LEU A O 1
ATOM 638 N N . ILE A 1 83 ? 20.900 42.937 24.684 1.00 10.74 102 ILE A N 1
ATOM 639 C CA . ILE A 1 83 ? 19.644 42.499 25.298 1.00 11.23 102 ILE A CA 1
ATOM 640 C C . ILE A 1 83 ? 18.617 43.636 25.250 1.00 12.00 102 ILE A C 1
ATOM 641 O O . ILE A 1 83 ? 17.454 43.391 24.960 1.00 13.39 102 ILE A O 1
ATOM 646 N N . LYS A 1 84 ? 19.048 44.860 25.527 1.00 9.62 103 LYS A N 1
ATOM 647 C CA . LYS A 1 84 ? 18.159 46.030 25.500 1.00 10.20 103 LYS A CA 1
ATOM 648 C C . LYS A 1 84 ? 17.631 46.217 24.066 1.00 13.69 103 LYS A C 1
ATOM 649 O O . LYS A 1 84 ? 16.436 46.474 23.880 1.00 13.40 103 LYS A O 1
ATOM 655 N N . GLN A 1 85 ? 18.508 46.084 23.072 1.00 10.85 104 GLN A N 1
ATOM 656 C CA . GLN A 1 85 ? 18.109 46.278 21.644 1.00 11.93 104 GLN A CA 1
ATOM 657 C C . GLN A 1 85 ? 17.058 45.240 21.251 1.00 13.28 104 GLN A C 1
ATOM 658 O O . GLN A 1 85 ? 16.108 45.568 20.515 1.00 17.80 104 GLN A O 1
ATOM 664 N N . GLN A 1 86 ? 17.238 43.992 21.700 1.00 12.72 105 GLN A N 1
ATOM 665 C CA . GLN A 1 86 ? 16.467 42.844 21.232 1.00 12.88 105 GLN A CA 1
ATOM 666 C C . GLN A 1 86 ? 15.169 42.668 22.021 1.00 12.89 105 GLN A C 1
ATOM 667 O O . GLN A 1 86 ? 14.251 42.055 21.498 1.00 15.62 105 GLN A O 1
ATOM 673 N N . THR A 1 87 ? 15.097 43.211 23.247 1.00 14.69 106 THR A N 1
ATOM 674 C CA . THR A 1 87 ? 13.932 42.941 24.141 1.00 12.03 106 THR A CA 1
ATOM 675 C C . THR A 1 87 ? 13.267 44.208 24.686 1.00 11.07 106 THR A C 1
ATOM 676 O O . THR A 1 87 ? 12.157 44.114 25.215 1.00 12.54 106 THR A O 1
ATOM 680 N N . LYS A 1 88 ? 13.975 45.341 24.660 1.00 12.14 107 LYS A N 1
ATOM 681 C CA . LYS A 1 88 ? 13.548 46.585 25.312 1.00 14.30 107 LYS A CA 1
ATOM 682 C C . LYS A 1 88 ? 13.397 46.412 26.839 1.00 11.41 107 LYS A C 1
ATOM 683 O O . LYS A 1 88 ? 12.661 47.155 27.477 1.00 13.70 107 LYS A O 1
ATOM 689 N N . ALA A 1 89 ? 14.159 45.482 27.417 1.00 13.45 108 ALA A N 1
ATOM 690 C CA . ALA A 1 89 ? 14.119 45.320 28.886 1.00 8.99 108 ALA A CA 1
ATOM 691 C C . ALA A 1 89 ? 14.632 46.596 29.547 1.00 9.43 108 ALA A C 1
ATOM 692 O O . ALA A 1 89 ? 15.411 47.279 28.931 1.00 11.41 108 ALA A O 1
ATOM 694 N N . LYS A 1 90 ? 14.163 46.887 30.758 1.00 8.92 109 LYS A N 1
ATOM 695 C CA . LYS A 1 90 ? 14.671 48.045 31.522 1.00 8.79 109 LYS A CA 1
ATOM 696 C C . LYS A 1 90 ? 15.909 47.606 32.300 1.00 9.36 109 LYS A C 1
ATOM 697 O O . LYS A 1 90 ? 15.811 46.664 33.053 1.00 9.46 109 LYS A O 1
ATOM 703 N N . TYR A 1 91 ? 16.980 48.369 32.141 1.00 7.31 110 TYR A N 1
ATOM 704 C CA . TYR A 1 91 ? 18.280 48.045 32.763 1.00 8.38 110 TYR A CA 1
ATOM 705 C C . TYR A 1 91 ? 18.395 48.802 34.088 1.00 7.87 110 TYR A C 1
ATOM 706 O O . TYR A 1 91 ? 18.340 49.998 34.096 1.00 9.07 110 TYR A O 1
ATOM 715 N N . MET A 1 92 ? 18.626 48.062 35.175 1.00 5.89 111 MET A N 1
ATOM 716 C CA . MET A 1 92 ? 18.690 48.670 36.486 1.00 6.53 111 MET A CA 1
ATOM 717 C C . MET A 1 92 ? 20.027 48.261 37.116 1.00 7.89 111 MET A C 1
ATOM 718 O O . MET A 1 92 ? 20.383 47.072 37.131 1.00 8.46 111 MET A O 1
ATOM 723 N N . VAL A 1 93 ? 20.742 49.247 37.649 1.00 6.12 112 VAL A N 1
ATOM 724 C CA . VAL A 1 93 ? 22.139 49.093 38.103 1.00 5.17 112 VAL A CA 1
ATOM 725 C C . VAL A 1 93 ? 22.344 49.911 39.388 1.00 7.10 112 VAL A C 1
ATOM 7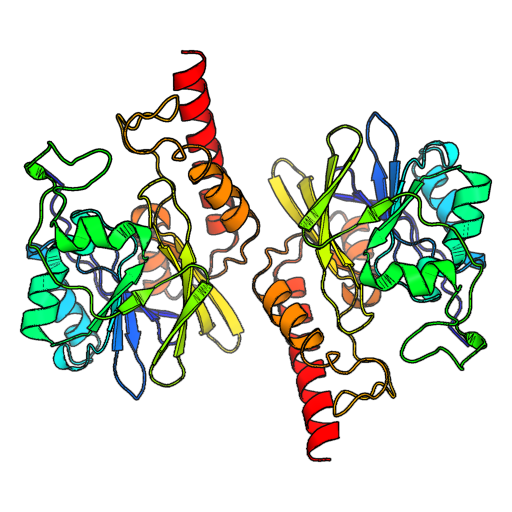26 O O . VAL A 1 93 ? 21.905 51.049 39.523 1.00 7.18 112 VAL A O 1
ATOM 730 N N . MET A 1 94 ? 23.047 49.302 40.358 1.00 6.54 113 MET A N 1
ATOM 731 C CA . MET A 1 94 ? 23.472 49.943 41.597 1.00 5.34 113 MET A CA 1
ATOM 732 C C . MET A 1 94 ? 24.276 51.220 41.273 1.00 6.14 113 MET A C 1
ATOM 733 O O . MET A 1 94 ? 25.205 51.183 40.481 1.00 7.34 113 MET A O 1
ATOM 738 N N . ASP A 1 95 ? 23.893 52.312 41.945 1.00 7.13 114 ASP A N 1
ATOM 739 C CA . ASP A 1 95 ? 24.427 53.664 41.818 1.00 8.21 114 ASP A CA 1
ATOM 740 C C . ASP A 1 95 ? 25.940 53.649 41.578 1.00 8.50 114 ASP A C 1
ATOM 741 O O . ASP A 1 95 ? 26.426 54.223 40.587 1.00 8.88 114 ASP A O 1
ATOM 746 N N . GLU A 1 96 ? 26.680 53.000 42.476 1.00 7.86 115 GLU A N 1
ATOM 747 C CA . GLU A 1 96 ? 28.140 53.074 42.470 1.00 8.04 115 GLU A CA 1
ATOM 748 C C . GLU A 1 96 ? 28.766 52.431 41.228 1.00 6.41 115 GLU A C 1
ATOM 749 O O . GLU A 1 96 ? 29.954 52.730 40.923 1.00 8.36 115 GLU A O 1
ATOM 755 N N . ASP A 1 97 ? 28.028 51.565 40.507 1.00 6.33 116 ASP A N 1
ATOM 756 C CA . ASP A 1 97 ? 28.537 50.956 39.280 1.00 6.27 116 ASP A CA 1
ATOM 757 C C . ASP A 1 97 ? 28.011 51.597 37.973 1.00 7.74 116 ASP A C 1
ATOM 758 O O . ASP A 1 97 ? 28.393 51.179 36.907 1.00 8.50 116 ASP A O 1
ATOM 763 N N . VAL A 1 98 ? 27.137 52.606 38.071 1.00 7.79 117 VAL A N 1
ATOM 764 C CA . VAL A 1 98 ? 26.500 53.214 36.888 1.00 8.52 117 VAL A CA 1
ATOM 765 C C . VAL A 1 98 ? 27.561 53.838 35.978 1.00 7.58 117 VAL A C 1
ATOM 766 O O . VAL A 1 98 ? 27.497 53.655 34.753 1.00 8.89 117 VAL A O 1
ATOM 770 N N . SER A 1 99 ? 28.553 54.531 36.566 1.00 9.66 118 SER A N 1
ATOM 771 C CA . SER A 1 99 ? 29.571 55.182 35.728 1.00 9.19 118 SER A CA 1
ATOM 772 C C . SER A 1 99 ? 30.258 54.155 34.819 1.00 10.04 118 SER A C 1
ATOM 773 O O . SER A 1 99 ? 30.533 54.409 33.634 1.00 10.61 118 SER A O 1
ATOM 776 N N . VAL A 1 100 ? 30.598 52.986 35.371 1.00 9.16 119 VAL A N 1
ATOM 777 C CA . VAL A 1 100 ? 31.270 51.978 34.561 1.00 7.65 119 VAL A CA 1
ATOM 778 C C . VAL A 1 100 ? 30.363 51.486 33.425 1.00 8.25 119 VAL A C 1
ATOM 779 O O . VAL A 1 100 ? 30.827 51.292 32.301 1.00 8.20 119 VAL A O 1
ATOM 783 N N . ILE A 1 101 ? 29.081 51.277 33.710 1.00 8.30 120 ILE A N 1
ATOM 784 C CA . ILE A 1 101 ? 28.164 50.823 32.673 1.00 9.75 120 ILE A CA 1
ATOM 785 C C . ILE A 1 101 ? 28.033 51.891 31.567 1.00 8.49 120 ILE A C 1
ATOM 786 O O . ILE A 1 101 ? 28.105 51.563 30.385 1.00 10.15 120 ILE A O 1
ATOM 791 N N . LEU A 1 102 ? 27.866 53.154 31.944 1.00 7.58 121 LEU A N 1
ATOM 792 C CA . LEU A 1 102 ? 27.677 54.241 30.933 1.00 8.75 121 LEU A CA 1
ATOM 793 C C . LEU A 1 102 ? 28.940 54.391 30.064 1.00 12.25 121 LEU A C 1
ATOM 794 O O . LEU A 1 102 ? 28.846 54.681 28.866 1.00 12.28 121 LEU A O 1
ATOM 799 N N . SER A 1 103 ? 30.121 54.176 30.660 1.00 8.55 122 SER A N 1
ATOM 800 C CA . SER A 1 103 ? 31.401 54.387 29.988 1.00 11.35 122 SER A CA 1
ATOM 801 C C . SER A 1 103 ? 31.905 53.098 29.321 1.00 11.65 122 SER A C 1
ATOM 802 O O . SER A 1 103 ? 32.995 53.079 28.725 1.00 10.36 122 SER A O 1
ATOM 805 N N . GLY A 1 104 ? 31.174 51.980 29.453 1.00 9.74 123 GLY A N 1
ATOM 806 C CA . GLY A 1 104 ? 31.627 50.734 28.875 1.00 10.30 123 GLY A CA 1
ATOM 807 C C . GLY A 1 104 ? 32.976 50.290 29.429 1.00 9.37 123 GLY A C 1
ATOM 808 O O . GLY A 1 104 ? 33.764 49.662 28.717 1.00 9.85 123 GLY A O 1
ATOM 809 N N . GLY A 1 105 ? 33.270 50.627 30.692 1.00 9.95 124 GLY A N 1
ATOM 810 C CA . GLY A 1 105 ? 34.495 50.199 31.329 1.00 7.67 124 GLY A CA 1
ATOM 811 C C . GLY A 1 105 ? 35.577 51.270 31.412 1.00 11.11 124 GLY A C 1
ATOM 812 O O . GLY A 1 105 ? 36.557 51.118 32.151 1.00 10.43 124 GLY A O 1
ATOM 813 N N . LYS A 1 106 ? 35.418 52.384 30.693 1.00 10.57 125 LYS A N 1
ATOM 814 C CA . LYS A 1 106 ? 36.505 53.383 30.644 1.00 10.53 125 LYS A CA 1
ATOM 815 C C . LYS A 1 106 ? 36.714 54.113 31.979 1.00 12.81 125 LYS A C 1
ATOM 816 O O . LYS A 1 106 ? 37.828 54.638 32.201 1.00 13.62 125 LYS A O 1
ATOM 822 N N . SER A 1 107 ? 35.717 54.119 32.887 1.00 8.81 126 SER A N 1
ATOM 823 C CA . SER A 1 107 ? 35.831 54.754 34.191 1.00 9.19 126 SER A CA 1
ATOM 824 C C . SER A 1 107 ? 36.169 53.759 35.318 1.00 8.24 126 SER A C 1
ATOM 825 O O . SER A 1 107 ? 36.151 54.121 36.488 1.00 11.53 126 SER A O 1
ATOM 828 N N . ASP A 1 108 ? 36.466 52.511 34.971 1.00 8.21 127 ASP A N 1
ATOM 829 C CA . ASP A 1 108 ? 36.696 51.480 35.996 1.00 9.71 127 ASP A CA 1
ATOM 830 C C . ASP A 1 108 ? 37.905 51.880 36.850 1.00 10.21 127 ASP A C 1
ATOM 831 O O . ASP A 1 108 ? 38.956 52.256 36.318 1.00 9.39 127 ASP A O 1
ATOM 836 N N . PHE A 1 109 ? 37.767 51.771 38.178 1.00 6.92 128 PHE A N 1
ATOM 837 C CA . PHE A 1 109 ? 38.822 52.196 39.093 1.00 6.62 128 PHE A CA 1
ATOM 838 C C . PHE A 1 109 ? 40.121 51.449 38.853 1.00 8.44 128 PHE A C 1
ATOM 839 O O . PHE A 1 109 ? 41.200 51.972 39.212 1.00 9.34 128 PHE A O 1
ATOM 847 N N . HIS A 1 110 ? 40.040 50.224 38.312 1.00 7.05 129 HIS A N 1
ATOM 848 C CA . HIS A 1 110 ? 41.199 49.384 38.142 1.00 8.70 129 HIS A CA 1
ATOM 849 C C . HIS A 1 110 ? 41.574 49.186 36.672 1.00 9.39 129 HIS A C 1
ATOM 850 O O . HIS A 1 110 ? 42.767 49.162 36.355 1.00 9.62 129 HIS A O 1
ATOM 857 N N . TYR A 1 111 ? 40.566 49.008 35.799 1.00 8.06 130 TYR A N 1
ATOM 858 C CA . TYR A 1 111 ? 40.763 48.511 34.407 1.00 9.44 130 TYR A CA 1
ATOM 859 C C . TYR A 1 111 ? 40.538 49.628 33.371 1.00 9.93 130 TYR A C 1
ATOM 860 O O . TYR A 1 111 ? 40.460 49.342 32.177 1.00 11.03 130 TYR A O 1
ATOM 869 N N . ALA A 1 112 ? 40.490 50.894 33.814 1.00 10.06 131 ALA A N 1
ATOM 870 C CA . ALA A 1 112 ? 40.277 52.053 32.890 1.00 9.53 131 ALA A CA 1
ATOM 871 C C . ALA A 1 112 ? 41.268 52.022 31.723 1.00 10.54 131 ALA A C 1
ATOM 872 O O . ALA A 1 112 ? 40.900 52.401 30.592 1.00 13.55 131 ALA A O 1
ATOM 874 N N . ASN A 1 113 ? 42.515 51.595 31.990 1.00 12.63 132 ASN A N 1
ATOM 875 C CA . ASN A 1 113 ? 43.567 51.611 30.951 1.00 12.32 132 ASN A CA 1
ATOM 876 C C . ASN A 1 113 ? 43.814 50.222 30.355 1.00 18.10 132 ASN A C 1
ATOM 877 O O . ASN A 1 113 ? 44.845 50.022 29.726 1.00 18.89 132 ASN A O 1
ATOM 882 N N . ASP A 1 114 ? 42.857 49.289 30.490 1.00 10.58 133 ASP A N 1
ATOM 883 C CA . ASP A 1 114 ? 42.939 47.957 29.885 1.00 9.31 133 ASP A CA 1
ATOM 884 C C . ASP A 1 114 ? 41.784 47.782 28.891 1.00 13.16 133 ASP A C 1
ATOM 885 O O . ASP A 1 114 ? 40.669 47.375 29.266 1.00 10.86 133 ASP A O 1
ATOM 890 N N . SER A 1 115 ? 42.043 48.081 27.607 1.00 14.06 134 SER A N 1
ATOM 891 C CA . SER A 1 115 ? 40.990 48.110 26.600 1.00 13.45 134 SER A CA 1
ATOM 892 C C . SER A 1 115 ? 40.364 46.722 26.360 1.00 13.91 134 SER A C 1
ATOM 893 O O . SER A 1 115 ? 39.235 46.626 25.816 1.00 15.11 134 SER A O 1
ATOM 896 N N . SER A 1 116 ? 41.040 45.653 26.789 1.00 13.96 135 SER A N 1
ATOM 897 C CA . SER A 1 116 ? 40.546 44.286 26.677 1.00 12.49 135 SER A CA 1
ATOM 898 C C . SER A 1 116 ? 39.328 44.055 27.582 1.00 14.54 135 SER A C 1
ATOM 899 O O . SER A 1 116 ? 38.646 43.025 27.432 1.00 15.36 135 SER A O 1
ATOM 902 N N . THR A 1 117 ? 39.078 44.990 28.514 1.00 10.20 136 THR A N 1
ATOM 903 C CA . THR A 1 117 ? 37.976 44.877 29.470 1.00 10.56 136 THR A CA 1
ATOM 904 C C . THR A 1 117 ? 36.796 45.773 29.100 1.00 10.70 136 THR A C 1
ATOM 905 O O . THR A 1 117 ? 35.786 45.766 29.807 1.00 9.34 136 THR A O 1
ATOM 909 N N . TYR A 1 118 ? 36.905 46.547 28.011 1.00 8.89 137 TYR A N 1
ATOM 910 C CA . TYR A 1 118 ? 35.855 47.467 27.656 1.00 9.26 137 TYR A CA 1
ATOM 911 C C . TYR A 1 118 ? 34.686 46.699 27.032 1.00 8.91 137 TYR A C 1
ATOM 912 O O . TYR A 1 118 ? 34.823 45.566 26.578 1.00 11.94 137 TYR A O 1
ATOM 921 N N . PHE A 1 119 ? 33.513 47.322 27.060 1.00 9.01 138 PHE A N 1
ATOM 922 C CA . PHE A 1 119 ? 32.308 46.720 26.488 1.00 11.06 138 PHE A CA 1
ATOM 923 C C . PHE A 1 119 ? 31.376 47.829 25.996 1.00 9.61 138 PHE A C 1
ATOM 924 O O . PHE A 1 119 ? 31.591 49.001 26.245 1.00 10.58 138 PHE A O 1
ATOM 932 N N . THR A 1 120 ? 30.331 47.442 25.275 1.00 10.87 139 THR A N 1
ATOM 933 C CA . THR A 1 120 ? 29.401 48.401 24.656 1.00 10.87 139 THR A CA 1
ATOM 934 C C . THR A 1 120 ? 28.724 49.264 25.713 1.00 12.57 139 THR A C 1
ATOM 935 O O . THR A 1 120 ? 28.171 48.749 26.692 1.00 11.44 139 THR A O 1
ATOM 939 N N . GLN A 1 121 ? 28.759 50.582 25.495 1.00 12.42 140 GLN A N 1
ATOM 940 C CA . GLN A 1 121 ? 28.058 51.545 26.327 1.00 13.29 140 GLN A CA 1
ATOM 941 C C . GLN A 1 121 ? 26.536 51.326 26.235 1.00 13.11 140 GLN A C 1
ATOM 942 O O . GLN A 1 121 ? 25.991 50.903 25.207 1.00 14.94 140 GLN A O 1
ATOM 948 N N . SER A 1 122 ? 25.857 51.558 27.362 1.00 12.69 141 SER A N 1
ATOM 949 C CA . SER A 1 122 ? 24.415 51.466 27.424 1.00 11.68 141 SER A CA 1
ATOM 950 C C . SER A 1 122 ? 23.930 52.534 28.403 1.00 15.37 141 SER A C 1
ATOM 951 O O . SER A 1 122 ? 24.732 53.147 29.116 1.00 19.48 141 SER A O 1
ATOM 954 N N . THR A 1 123 ? 22.619 52.781 28.404 1.00 10.39 142 THR A N 1
ATOM 955 C CA . THR A 1 123 ? 22.037 53.646 29.394 1.00 11.02 142 THR A CA 1
ATOM 956 C C . THR A 1 123 ? 21.351 52.786 30.453 1.00 8.35 142 THR A C 1
ATOM 957 O O . THR A 1 123 ? 20.878 51.688 30.174 1.00 11.65 142 THR A O 1
ATOM 961 N N . VAL A 1 124 ? 21.304 53.346 31.654 1.00 11.35 143 VAL A N 1
ATOM 962 C CA . VAL A 1 124 ? 20.645 52.729 32.790 1.00 12.91 143 VAL A CA 1
ATOM 963 C C . VAL A 1 124 ? 19.262 53.376 32.945 1.00 12.54 143 VAL A C 1
ATOM 964 O O . VAL A 1 124 ? 19.131 54.588 33.108 1.00 12.18 143 VAL A O 1
ATOM 968 N N . ASP A 1 125 ? 18.234 52.528 32.970 1.00 9.31 144 ASP A N 1
ATOM 969 C CA . ASP A 1 125 ? 16.838 52.989 33.081 1.00 9.03 144 ASP A CA 1
ATOM 970 C C . ASP A 1 125 ? 16.439 53.304 34.531 1.00 11.52 144 ASP A C 1
ATOM 971 O O . ASP A 1 125 ? 15.599 54.182 34.764 1.00 14.70 144 ASP A O 1
ATOM 976 N N . LYS A 1 126 ? 17.000 52.596 35.523 1.00 8.59 145 LYS A N 1
ATOM 977 C CA . LYS A 1 126 ? 16.746 52.903 36.892 1.00 7.67 145 LYS A CA 1
ATOM 978 C C . LYS A 1 126 ? 18.010 52.669 37.709 1.00 9.33 145 LYS A C 1
ATOM 979 O O . LYS A 1 126 ? 18.573 51.588 37.706 1.00 10.66 145 LYS A O 1
ATOM 985 N N . VAL A 1 127 ? 18.425 53.714 38.421 1.00 9.09 146 VAL A N 1
ATOM 986 C CA . VAL A 1 127 ? 19.556 53.635 39.319 1.00 8.49 146 VAL A CA 1
ATOM 987 C C . VAL A 1 127 ? 19.096 53.061 40.659 1.00 8.68 146 VAL A C 1
ATOM 988 O O . VAL A 1 127 ? 18.145 53.570 41.279 1.00 11.27 146 VAL A O 1
ATOM 992 N N . LEU A 1 128 ? 19.793 52.021 41.124 1.00 9.17 147 LEU A N 1
ATOM 993 C CA . LEU A 1 128 ? 19.423 51.365 42.387 1.00 9.29 147 LEU A CA 1
ATOM 994 C C . LEU A 1 128 ? 20.327 51.796 43.544 1.00 9.25 147 LEU A C 1
ATOM 995 O O . LEU A 1 128 ? 21.387 52.380 43.354 1.00 9.19 147 LEU A O 1
ATOM 1000 N N . HIS A 1 129 ? 19.871 51.478 44.761 1.00 8.96 148 HIS A N 1
ATOM 1001 C CA . HIS A 1 129 ? 20.571 51.833 45.991 1.00 11.58 148 HIS A CA 1
ATOM 1002 C C . HIS A 1 129 ? 20.554 50.640 46.937 1.00 8.01 148 HIS A C 1
ATOM 1003 O O . HIS A 1 129 ? 19.750 49.759 46.781 1.00 9.74 148 HIS A O 1
ATOM 1010 N N . ASP A 1 130 ? 21.415 50.674 47.952 1.00 8.30 149 ASP A N 1
ATOM 1011 C CA . ASP A 1 130 ? 21.518 49.574 48.896 1.00 8.50 149 ASP A CA 1
ATOM 1012 C C . ASP A 1 130 ? 20.167 49.299 49.554 1.00 10.14 149 ASP A C 1
ATOM 1013 O O . ASP A 1 130 ? 19.534 50.223 50.110 1.00 10.48 149 ASP A O 1
ATOM 1018 N N . GLY A 1 131 ? 19.732 48.038 49.507 1.00 7.13 150 GLY A N 1
ATOM 1019 C CA . GLY A 1 131 ? 18.507 47.605 50.165 1.00 7.67 150 GLY A CA 1
ATOM 1020 C C . GLY A 1 131 ? 17.246 47.850 49.327 1.00 7.62 150 GLY A C 1
ATOM 1021 O O . GLY A 1 131 ? 16.133 47.475 49.747 1.00 9.10 150 GLY A O 1
ATOM 1022 N N . GLU A 1 132 ? 17.394 48.406 48.116 1.00 7.42 151 GLU A N 1
ATOM 1023 C CA . GLU A 1 132 ? 16.238 48.716 47.265 1.00 6.74 151 GLU A CA 1
ATOM 1024 C C . GLU A 1 132 ? 15.659 47.436 46.650 1.00 9.67 151 GLU A C 1
ATOM 1025 O O . GLU A 1 132 ? 16.375 46.506 46.316 1.00 8.44 151 GLU A O 1
ATOM 1031 N N . ARG A 1 133 ? 14.328 47.395 46.524 1.00 7.25 152 ARG A N 1
ATOM 1032 C CA . ARG A 1 133 ? 13.645 46.232 45.950 1.00 7.54 152 ARG A CA 1
ATOM 1033 C C . ARG A 1 133 ? 13.426 46.419 44.444 1.00 7.91 152 ARG A C 1
ATOM 1034 O O . ARG A 1 133 ? 13.226 47.532 43.942 1.00 9.33 152 ARG A O 1
ATOM 1042 N N . VAL A 1 134 ? 13.441 45.286 43.735 1.00 6.16 153 VAL A N 1
ATOM 1043 C CA . VAL A 1 134 ? 13.026 45.189 42.356 1.00 6.71 153 VAL A CA 1
ATOM 1044 C C . VAL A 1 134 ? 11.855 44.209 42.342 1.00 8.08 153 VAL A C 1
ATOM 1045 O O . VAL A 1 134 ? 12.003 43.032 42.734 1.00 8.01 153 VAL A O 1
ATOM 1049 N N . GLU A 1 135 ? 10.686 44.714 41.928 1.00 6.24 154 GLU A N 1
ATOM 1050 C CA . GLU A 1 135 ? 9.428 43.982 42.086 1.00 7.62 154 GLU A CA 1
ATOM 1051 C C . GLU A 1 135 ? 8.783 43.809 40.704 1.00 11.36 154 GLU A C 1
ATOM 1052 O O . GLU A 1 135 ? 8.715 44.756 39.915 1.00 11.39 154 GLU A O 1
ATOM 1058 N N . LEU A 1 136 ? 8.307 42.597 40.398 1.00 7.01 155 LEU A N 1
ATOM 1059 C CA . LEU A 1 136 ? 7.568 42.348 39.181 1.00 6.99 155 LEU A CA 1
ATOM 1060 C C . LEU A 1 136 ? 6.617 41.185 39.421 1.00 7.81 155 LEU A C 1
ATOM 1061 O O . LEU A 1 136 ? 7.041 40.121 39.881 1.00 8.41 155 LEU A O 1
ATOM 1066 N N . GLY A 1 137 ? 5.321 41.424 39.154 1.00 9.94 156 GLY A N 1
ATOM 1067 C CA . GLY A 1 137 ? 4.348 40.352 39.224 1.00 8.26 156 GLY A CA 1
ATOM 1068 C C . GLY A 1 137 ? 4.268 39.682 40.589 1.00 9.23 156 GLY A C 1
ATOM 1069 O O . GLY A 1 137 ? 3.927 38.495 40.655 1.00 9.54 156 GLY A O 1
ATOM 1070 N N . GLY A 1 138 ? 4.578 40.436 41.659 1.00 10.01 157 GLY A N 1
ATOM 1071 C CA . GLY A 1 138 ? 4.545 39.922 43.021 1.00 10.41 157 GLY A CA 1
ATOM 1072 C C . GLY A 1 138 ? 5.861 39.332 43.504 1.00 9.96 157 GLY A C 1
ATOM 1073 O O . GLY A 1 138 ? 5.999 39.034 44.688 1.00 11.10 157 GLY A O 1
ATOM 1074 N N . THR A 1 139 ? 6.802 39.074 42.591 1.00 8.07 158 THR A N 1
ATOM 1075 C CA . THR A 1 139 ? 8.122 38.624 42.989 1.00 8.24 158 THR A CA 1
ATOM 1076 C C . THR A 1 139 ? 8.955 39.831 43.449 1.00 9.43 158 THR A C 1
ATOM 1077 O O . THR A 1 139 ? 8.919 40.875 42.805 1.00 10.20 158 THR A O 1
ATOM 1081 N N . VAL A 1 140 ? 9.707 39.670 44.552 1.00 8.10 159 VAL A N 1
ATOM 1082 C CA . VAL A 1 140 ? 10.466 40.772 45.160 1.00 9.54 159 VAL A CA 1
ATOM 1083 C C . VAL A 1 140 ? 11.930 40.342 45.290 1.00 9.49 159 VAL A C 1
ATOM 1084 O O . VAL A 1 140 ? 12.224 39.399 46.067 1.00 9.99 159 VAL A O 1
ATOM 1088 N N . LEU A 1 141 ? 12.826 41.030 44.569 1.00 7.30 160 LEU A N 1
ATOM 1089 C CA . LEU A 1 141 ? 14.281 40.855 44.692 1.00 7.71 160 LEU A CA 1
ATOM 1090 C C . LEU A 1 141 ? 14.800 42.046 45.498 1.00 8.25 160 LEU A C 1
ATOM 1091 O O . LEU A 1 141 ? 14.265 43.155 45.374 1.00 10.59 160 LEU A O 1
ATOM 1096 N N . THR A 1 142 ? 15.843 41.830 46.293 1.00 5.20 161 THR A N 1
ATOM 1097 C CA . THR A 1 142 ? 16.468 42.907 47.045 1.00 6.65 161 THR A CA 1
ATOM 1098 C C . THR A 1 142 ? 17.934 43.043 46.639 1.00 8.09 161 THR A C 1
ATOM 1099 O O . THR A 1 142 ? 18.675 42.029 46.578 1.00 6.86 161 THR A O 1
ATOM 1103 N N . ALA A 1 143 ? 18.338 44.283 46.339 1.00 5.74 162 ALA A N 1
ATOM 1104 C CA . ALA A 1 143 ? 19.708 44.619 45.968 1.00 7.02 162 ALA A CA 1
ATOM 1105 C C . ALA A 1 143 ? 20.506 44.957 47.230 1.00 8.44 162 ALA A C 1
ATOM 1106 O O . ALA A 1 143 ? 20.177 45.903 47.945 1.00 11.28 162 ALA A O 1
ATOM 1108 N N . HIS A 1 144 ? 21.535 44.165 47.522 1.00 4.97 163 HIS A N 1
ATOM 1109 C CA . HIS A 1 144 ? 22.424 44.444 48.637 1.00 5.98 163 HIS A CA 1
ATOM 1110 C C . HIS A 1 144 ? 23.763 44.919 48.091 1.00 6.66 163 HIS A C 1
ATOM 1111 O O . HIS A 1 144 ? 24.401 44.211 47.320 1.00 7.41 163 HIS A O 1
ATOM 1118 N N . LEU A 1 145 ? 24.179 46.113 48.513 1.00 7.04 164 LEU A N 1
ATOM 1119 C CA . LEU A 1 145 ? 25.486 46.612 48.146 1.00 5.16 164 LEU A CA 1
ATOM 1120 C C . LEU A 1 145 ? 26.542 45.838 48.945 1.00 5.91 164 LEU A C 1
ATOM 1121 O O . LEU A 1 145 ? 26.610 45.945 50.184 1.00 7.24 164 LEU A O 1
ATOM 1126 N N . THR A 1 146 ? 27.365 45.089 48.213 1.00 4.89 165 THR A N 1
ATOM 1127 C CA . THR A 1 146 ? 28.481 44.354 48.768 1.00 5.84 165 THR A CA 1
ATOM 1128 C C . THR A 1 146 ? 29.716 44.755 47.983 1.00 5.30 165 THR A C 1
ATOM 1129 O O . THR A 1 146 ? 30.175 44.030 47.101 1.00 5.41 165 THR A O 1
ATOM 1133 N N . PRO A 1 147 ? 30.240 45.967 48.257 1.00 5.19 166 PRO A N 1
ATOM 1134 C CA . PRO A 1 147 ? 31.282 46.551 47.423 1.00 5.81 166 PRO A CA 1
ATOM 1135 C C . PRO A 1 147 ? 32.683 46.023 47.721 1.00 5.52 166 PRO A C 1
ATOM 1136 O O . PRO A 1 147 ? 32.915 45.304 48.699 1.00 6.84 166 PRO A O 1
ATOM 1140 N N . GLY A 1 148 ? 33.597 46.395 46.832 1.00 5.87 167 GLY A N 1
ATOM 1141 C CA . GLY A 1 148 ? 35.011 46.025 46.909 1.00 6.48 167 GLY A CA 1
ATOM 1142 C C . GLY A 1 148 ? 35.496 45.481 45.579 1.00 6.24 167 GLY A C 1
ATOM 1143 O O . GLY A 1 148 ? 36.356 46.084 44.912 1.00 6.64 167 GLY A O 1
ATOM 1144 N N . HIS A 1 149 ? 34.898 44.357 45.153 1.00 4.73 168 HIS A N 1
ATOM 1145 C CA . HIS A 1 149 ? 35.198 43.761 43.855 1.00 5.98 168 HIS A CA 1
ATOM 1146 C C . HIS A 1 149 ? 34.919 44.763 42.729 1.00 4.98 168 HIS A C 1
ATOM 1147 O O . HIS A 1 149 ? 35.700 44.868 41.778 1.00 6.18 168 HIS A O 1
ATOM 1154 N N . THR A 1 150 ? 33.761 45.421 42.812 1.00 5.52 169 THR A N 1
ATOM 1155 C CA . THR A 1 150 ? 33.487 46.664 42.107 1.00 5.64 169 THR A CA 1
ATOM 1156 C C . THR A 1 150 ? 32.868 47.620 43.113 1.00 6.00 169 THR A C 1
ATOM 1157 O O . THR A 1 150 ? 32.486 47.235 44.217 1.00 6.99 169 THR A O 1
ATOM 1161 N N . ARG A 1 151 ? 32.823 48.903 42.755 1.00 5.59 170 ARG A N 1
ATOM 1162 C CA . ARG A 1 151 ? 32.306 49.900 43.691 1.00 5.39 170 ARG A CA 1
ATOM 1163 C C . ARG A 1 151 ? 30.840 49.612 44.028 1.00 4.80 170 ARG A C 1
ATOM 1164 O O . ARG A 1 151 ? 30.399 49.904 45.143 1.00 5.85 170 ARG A O 1
ATOM 1172 N N . GLY A 1 152 ? 30.091 49.073 43.053 1.00 5.35 171 GLY A N 1
ATOM 1173 C CA . GLY A 1 152 ? 28.657 48.848 43.201 1.00 5.87 171 GLY A CA 1
ATOM 1174 C C . GLY A 1 152 ? 28.240 47.390 43.127 1.00 6.11 171 GLY A C 1
ATOM 1175 O O . GLY A 1 152 ? 27.074 47.116 42.858 1.00 6.63 171 GLY A O 1
ATOM 1176 N N . CYS A 1 153 ? 29.151 46.465 43.417 1.00 5.35 172 CYS A N 1
ATOM 1177 C CA . CYS A 1 153 ? 28.832 45.046 43.337 1.00 6.05 172 CYS A CA 1
ATOM 1178 C C . CYS A 1 153 ? 27.585 44.762 44.171 1.00 5.95 172 CYS A C 1
ATOM 1179 O O . CYS A 1 153 ? 27.474 45.237 45.326 1.00 6.61 172 CYS A O 1
ATOM 1182 N N . THR A 1 154 ? 26.663 44.009 43.561 1.00 4.29 173 THR A N 1
ATOM 1183 C CA . THR A 1 154 ? 25.328 43.761 44.095 1.00 4.14 173 THR A CA 1
ATOM 1184 C C . THR A 1 154 ? 25.182 42.265 44.365 1.00 5.48 173 THR A C 1
ATOM 1185 O O . THR A 1 154 ? 25.362 41.462 43.475 1.00 6.03 173 THR A O 1
ATOM 1189 N N . THR A 1 155 ? 24.775 41.947 45.592 1.00 5.46 174 THR A N 1
ATOM 1190 C CA . THR A 1 155 ? 24.338 40.618 45.963 1.00 4.03 174 THR A CA 1
ATOM 1191 C C . THR A 1 155 ? 22.808 40.647 45.974 1.00 4.26 174 THR A C 1
ATOM 1192 O O . THR A 1 155 ? 22.200 41.422 46.717 1.00 5.88 174 THR A O 1
ATOM 1196 N N . TRP A 1 156 ? 22.203 39.816 45.139 1.00 4.15 175 TRP A N 1
ATOM 1197 C CA . TRP A 1 156 ? 20.757 39.797 44.935 1.00 6.36 175 TRP A CA 1
ATOM 1198 C C . TRP A 1 156 ? 20.134 38.724 45.824 1.00 6.43 175 TRP A C 1
ATOM 1199 O O . TRP A 1 156 ? 20.624 37.614 45.836 1.00 6.82 175 TRP A O 1
ATOM 1210 N N . THR A 1 157 ? 19.053 39.059 46.534 1.00 5.26 176 THR A N 1
ATOM 1211 C CA . THR A 1 157 ? 18.364 38.068 47.346 1.00 6.14 176 THR A CA 1
ATOM 1212 C C . THR A 1 157 ? 16.876 38.037 47.004 1.00 6.16 176 THR A C 1
ATOM 1213 O O . THR A 1 157 ? 16.283 39.028 46.566 1.00 6.81 176 THR A O 1
ATOM 1217 N N . MET A 1 158 ? 16.298 36.846 47.196 1.00 6.23 177 MET A N 1
ATOM 1218 C CA . MET A 1 158 ? 14.855 36.681 47.101 1.00 6.29 177 MET A CA 1
ATOM 1219 C C . MET A 1 158 ? 14.446 35.465 47.927 1.00 7.98 177 MET A C 1
ATOM 1220 O O . MET A 1 158 ? 15.262 34.612 48.202 1.00 9.00 177 MET A O 1
ATOM 1225 N N . LYS A 1 159 ? 13.170 35.432 48.318 1.00 9.21 178 LYS A N 1
ATOM 1226 C CA . LYS A 1 159 ? 12.602 34.283 49.037 1.00 10.64 178 LYS A CA 1
ATOM 1227 C C . LYS A 1 159 ? 11.839 33.411 48.041 1.00 14.94 178 LYS A C 1
ATOM 1228 O O . LYS A 1 159 ? 11.081 33.933 47.214 1.00 18.38 178 LYS A O 1
ATOM 1234 N N . LEU A 1 160 ? 12.105 32.101 48.069 1.00 11.83 179 LEU A N 1
ATOM 1235 C CA . LEU A 1 160 ? 11.551 31.142 47.120 1.00 13.27 179 LEU A CA 1
ATOM 1236 C C . LEU A 1 160 ? 10.786 30.078 47.927 1.00 15.67 179 LEU A C 1
ATOM 1237 O O . LEU A 1 160 ? 11.248 29.652 48.988 1.00 16.91 179 LEU A O 1
ATOM 1242 N N . LYS A 1 161 ? 9.604 29.699 47.446 1.00 21.62 180 LYS A N 1
ATOM 1243 C CA . LYS A 1 161 ? 8.896 28.554 48.006 1.00 21.39 180 LYS A CA 1
ATOM 1244 C C . LYS A 1 161 ? 9.211 27.337 47.135 1.00 26.53 180 LYS A C 1
ATOM 1245 O O . LYS A 1 161 ? 9.061 27.409 45.921 1.00 27.45 180 LYS A O 1
ATOM 1251 N N . ASP A 1 162 ? 9.672 26.249 47.764 1.00 23.81 181 ASP A N 1
ATOM 1252 C CA . ASP A 1 162 ? 10.080 24.991 47.094 1.00 24.69 181 ASP A CA 1
ATOM 1253 C C . ASP A 1 162 ? 9.617 23.806 47.949 1.00 29.09 181 ASP A C 1
ATOM 1254 O O . ASP A 1 162 ? 9.985 23.692 49.122 1.00 24.21 181 ASP A O 1
ATOM 1259 N N . HIS A 1 163 ? 8.799 22.929 47.353 1.00 34.83 182 HIS A N 1
ATOM 1260 C CA . HIS A 1 163 ? 8.257 21.753 48.040 1.00 31.12 182 HIS A CA 1
ATOM 1261 C C . HIS A 1 163 ? 7.606 22.175 49.365 1.00 32.07 182 HIS A C 1
ATOM 1262 O O . HIS A 1 163 ? 7.818 21.542 50.402 1.00 33.73 182 HIS A O 1
ATOM 1269 N N . GLY A 1 164 ? 6.854 23.281 49.323 1.00 26.34 183 GLY A N 1
ATOM 1270 C CA . GLY A 1 164 ? 6.055 23.758 50.446 1.00 28.30 183 GLY A CA 1
ATOM 1271 C C . GLY A 1 164 ? 6.849 24.529 51.495 1.00 33.98 183 GLY A C 1
ATOM 1272 O O . GLY A 1 164 ? 6.269 24.981 52.482 1.00 33.20 183 GLY A O 1
ATOM 1273 N N . LYS A 1 165 ? 8.161 24.698 51.284 1.00 19.06 184 LYS A N 1
ATOM 1274 C CA . LYS A 1 165 ? 9.079 25.259 52.279 1.00 16.75 184 LYS A CA 1
ATOM 1275 C C . LYS A 1 165 ? 9.702 26.567 51.746 1.00 16.15 184 LYS A C 1
ATOM 1276 O O . LYS A 1 165 ? 9.728 26.791 50.561 1.00 23.51 184 LYS A O 1
ATOM 1282 N N . GLN A 1 166 ? 10.131 27.422 52.680 1.00 16.47 185 GLN A N 1
ATOM 1283 C CA . GLN A 1 166 ? 10.626 28.777 52.397 1.00 16.72 185 GLN A CA 1
ATOM 1284 C C . GLN A 1 166 ? 12.157 28.782 52.421 1.00 13.66 185 GLN A C 1
ATOM 1285 O O . GLN A 1 166 ? 12.784 28.317 53.367 1.00 14.55 185 GLN A O 1
ATOM 1291 N N . TYR A 1 167 ? 12.774 29.391 51.398 1.00 11.37 186 TYR A N 1
ATOM 1292 C CA . TYR A 1 167 ? 14.230 29.479 51.348 1.00 12.50 186 TYR A CA 1
ATOM 1293 C C . TYR A 1 167 ? 14.652 30.873 50.886 1.00 10.43 186 TYR A C 1
ATOM 1294 O O . TYR A 1 167 ? 14.089 31.365 49.913 1.00 11.92 186 TYR A O 1
ATOM 1303 N N . GLN A 1 168 ? 15.676 31.449 51.525 1.00 7.98 187 GLN A N 1
ATOM 1304 C CA . GLN A 1 168 ? 16.320 32.668 51.017 1.00 8.18 187 GLN A CA 1
ATOM 1305 C C . GLN A 1 168 ? 17.409 32.266 50.000 1.00 6.77 187 GLN A C 1
ATOM 1306 O O . GLN A 1 168 ? 18.374 31.570 50.331 1.00 7.57 187 GLN A O 1
ATOM 1312 N N . ALA A 1 169 ? 17.235 32.743 48.760 1.00 6.34 188 ALA A N 1
ATOM 1313 C CA . ALA A 1 169 ? 18.216 32.615 47.697 1.00 5.86 188 ALA A CA 1
ATOM 1314 C C . ALA A 1 169 ? 19.120 33.853 47.718 1.00 6.62 188 ALA A C 1
ATOM 1315 O O . ALA A 1 169 ? 18.660 34.980 47.846 1.00 7.74 188 ALA A O 1
ATOM 1317 N N . VAL A 1 170 ? 20.413 33.607 47.564 1.00 5.05 189 VAL A N 1
ATOM 1318 C CA . VAL A 1 170 ? 21.424 34.627 47.591 1.00 4.81 189 VAL A CA 1
ATOM 1319 C C . VAL A 1 170 ? 22.322 34.419 46.363 1.00 5.36 189 VAL A C 1
ATOM 1320 O O . VAL A 1 170 ? 22.995 33.412 46.261 1.00 6.36 189 VAL A O 1
ATOM 1324 N N . ILE A 1 171 ? 22.320 35.396 45.451 1.00 3.78 190 ILE A N 1
ATOM 1325 C CA . ILE A 1 171 ? 23.269 35.400 44.326 1.00 4.74 190 ILE A CA 1
ATOM 1326 C C . ILE A 1 171 ? 24.440 36.322 44.702 1.00 5.45 190 ILE A C 1
ATOM 1327 O O . ILE A 1 171 ? 24.346 37.559 44.572 1.00 5.34 190 ILE A O 1
ATOM 1332 N N . ILE A 1 172 ? 25.515 35.728 45.216 1.00 5.68 191 ILE A N 1
ATOM 1333 C CA . ILE A 1 172 ? 26.688 36.482 45.666 1.00 6.25 191 ILE A CA 1
ATOM 1334 C C . ILE A 1 172 ? 27.293 37.193 44.453 1.00 6.17 191 ILE A C 1
ATOM 1335 O O . ILE A 1 172 ? 27.600 36.566 43.429 1.00 7.21 191 ILE A O 1
ATOM 1340 N N . GLY A 1 173 ? 27.414 38.510 44.531 1.00 6.44 192 GLY A N 1
ATOM 1341 C CA . GLY A 1 173 ? 27.892 39.292 43.370 1.00 6.24 192 GLY A CA 1
ATOM 1342 C C . GLY A 1 173 ? 29.327 39.016 42.965 1.00 7.79 192 GLY A C 1
ATOM 1343 O O . GLY A 1 173 ? 29.599 39.014 41.765 1.00 7.52 192 GLY A O 1
ATOM 1344 N N . SER A 1 174 ? 30.164 38.919 43.998 1.00 5.98 193 SER A N 1
ATOM 1345 C CA . SER A 1 174 ? 31.619 38.604 44.114 1.00 6.60 193 SER A CA 1
ATOM 1346 C C . SER A 1 174 ? 32.239 39.408 45.251 1.00 9.49 193 SER A C 1
ATOM 1347 O O . SER A 1 174 ? 32.022 40.585 45.285 1.00 9.15 193 SER A O 1
ATOM 1350 N N . ILE A 1 175 ? 33.066 38.750 46.064 1.00 6.58 194 ILE A N 1
ATOM 1351 C CA . ILE A 1 175 ? 33.940 39.450 47.057 1.00 8.61 194 ILE A CA 1
ATOM 1352 C C . ILE A 1 175 ? 35.391 38.989 46.796 1.00 7.32 194 ILE A C 1
ATOM 1353 O O . ILE A 1 175 ? 36.186 38.981 47.700 1.00 8.53 194 ILE A O 1
ATOM 1358 N N . GLY A 1 176 ? 35.682 38.609 45.554 1.00 6.11 195 GLY A N 1
ATOM 1359 C CA . GLY A 1 176 ? 37.022 38.240 45.174 1.00 6.58 195 GLY A CA 1
ATOM 1360 C C . GLY A 1 176 ? 37.920 39.450 45.002 1.00 5.80 195 GLY A C 1
ATOM 1361 O O . GLY A 1 176 ? 37.461 40.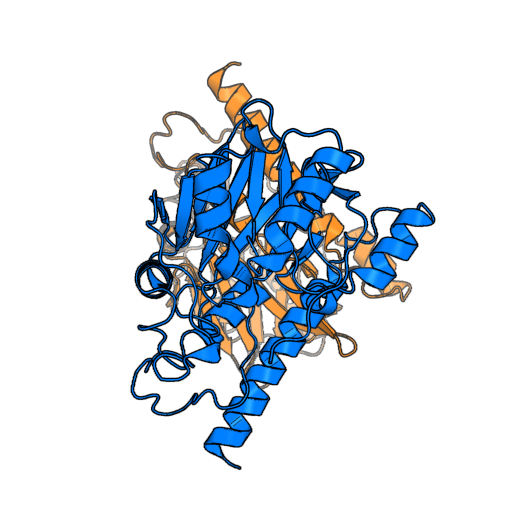498 44.536 1.00 6.91 195 GLY A O 1
ATOM 1362 N N . VAL A 1 177 ? 39.190 39.294 45.369 1.00 5.59 196 VAL A N 1
ATOM 1363 C CA . VAL A 1 177 ? 40.204 40.303 45.108 1.00 5.73 196 VAL A CA 1
ATOM 1364 C C . VAL A 1 177 ? 40.907 39.894 43.821 1.00 6.99 196 VAL A C 1
ATOM 1365 O O . VAL A 1 177 ? 41.590 38.865 43.815 1.00 8.56 196 VAL A O 1
ATOM 1369 N N . ASN A 1 178 ? 40.740 40.657 42.742 1.00 6.59 197 ASN A N 1
ATOM 1370 C CA . ASN A 1 178 ? 41.362 40.289 41.473 1.00 7.59 197 ASN A CA 1
ATOM 1371 C C . ASN A 1 178 ? 42.867 40.490 41.544 1.00 6.74 197 ASN A C 1
ATOM 1372 O O . ASN A 1 178 ? 43.365 41.359 42.243 1.00 8.17 197 ASN A O 1
ATOM 1377 N N . PRO A 1 179 ? 43.630 39.670 40.803 1.00 7.36 198 PRO A N 1
ATOM 1378 C CA . PRO A 1 179 ? 45.084 39.805 40.739 1.00 8.37 198 PRO A CA 1
ATOM 1379 C C . PRO A 1 179 ? 45.496 41.223 40.352 1.00 8.21 198 PRO A C 1
ATOM 1380 O O . PRO A 1 179 ? 45.070 41.730 39.320 1.00 10.99 198 PRO A O 1
ATOM 1384 N N . GLY A 1 180 ? 46.297 41.855 41.209 1.00 7.29 199 GLY A N 1
ATOM 1385 C CA . GLY A 1 180 ? 46.774 43.194 40.932 1.00 9.66 199 GLY A CA 1
ATOM 1386 C C . GLY A 1 180 ? 45.993 44.298 41.621 1.00 7.25 199 GLY A C 1
ATOM 1387 O O . GLY A 1 180 ? 46.472 45.435 41.664 1.00 7.22 199 GLY A O 1
ATOM 1388 N N . TYR A 1 181 ? 44.846 43.966 42.200 1.00 7.02 200 TYR A N 1
ATOM 1389 C CA . TYR A 1 181 ? 44.076 45.004 42.919 1.00 6.69 200 TYR A CA 1
ATOM 1390 C C . TYR A 1 181 ? 44.952 45.535 44.062 1.00 8.21 200 TYR A C 1
ATOM 1391 O O . TYR A 1 181 ? 45.572 44.736 44.676 1.00 9.87 200 TYR A O 1
ATOM 1400 N N . LYS A 1 182 ? 44.928 46.841 44.339 1.00 7.10 201 LYS A N 1
ATOM 1401 C CA . LYS A 1 182 ? 45.715 47.443 45.447 1.00 7.30 201 LYS A CA 1
ATOM 1402 C C . LYS A 1 182 ? 44.762 47.725 46.615 1.00 6.92 201 LYS A C 1
ATOM 1403 O O . LYS A 1 182 ? 43.822 48.450 46.441 1.00 7.53 201 LYS A O 1
ATOM 1412 N N . LEU A 1 183 ? 45.042 47.131 47.774 1.00 7.26 202 LEU A N 1
ATOM 1413 C CA . LEU A 1 183 ? 44.138 47.278 48.935 1.00 7.45 202 LEU A CA 1
ATOM 1414 C C . LEU A 1 183 ? 44.620 48.338 49.935 1.00 9.01 202 LEU A C 1
ATOM 1415 O O . LEU A 1 183 ? 43.868 48.632 50.837 1.00 12.51 202 LEU A O 1
ATOM 1420 N N . VAL A 1 184 ? 45.843 48.832 49.771 1.00 9.22 203 VAL A N 1
ATOM 1421 C CA . VAL A 1 184 ? 46.451 49.781 50.703 1.00 8.41 203 VAL A CA 1
ATOM 1422 C C . VAL A 1 184 ? 46.779 51.044 49.897 1.00 7.59 203 VAL A C 1
ATOM 1423 O O . VAL A 1 184 ? 47.491 50.935 48.889 1.00 12.42 203 VAL A O 1
ATOM 1427 N N . ASP A 1 185 ? 46.250 52.177 50.347 1.00 10.22 204 ASP A N 1
ATOM 1428 C CA . ASP A 1 185 ? 46.499 53.484 49.699 1.00 13.56 204 ASP A CA 1
ATOM 1429 C C . ASP A 1 185 ? 46.157 53.418 48.197 1.00 10.10 204 ASP A C 1
ATOM 1430 O O . ASP A 1 185 ? 46.900 53.911 47.328 1.00 13.13 204 ASP A O 1
ATOM 1435 N N . ASN A 1 186 ? 44.993 52.832 47.883 1.00 8.46 205 ASN A N 1
ATOM 1436 C CA . ASN A 1 186 ? 44.510 52.799 46.513 1.00 7.47 205 ASN A CA 1
ATOM 1437 C C . ASN A 1 186 ? 44.206 54.231 46.056 1.00 6.65 205 ASN A C 1
ATOM 1438 O O . ASN A 1 186 ? 43.450 54.964 46.707 1.00 8.05 205 ASN A O 1
ATOM 1443 N N . ILE A 1 187 ? 44.803 54.616 44.914 1.00 6.82 206 ILE A N 1
ATOM 1444 C CA . ILE A 1 187 ? 44.736 56.012 44.449 1.00 8.65 206 ILE A CA 1
ATOM 1445 C C . ILE A 1 187 ? 43.358 56.378 43.897 1.00 9.48 206 ILE A C 1
ATOM 1446 O O . ILE A 1 187 ? 42.908 57.523 44.103 1.00 9.53 206 ILE A O 1
ATOM 1451 N N . THR A 1 188 ? 42.694 55.446 43.188 1.00 6.78 207 THR A N 1
ATOM 1452 C CA . THR A 1 188 ? 41.428 55.765 42.529 1.00 7.86 207 THR A CA 1
ATOM 1453 C C . THR A 1 188 ? 40.215 55.409 43.403 1.00 7.10 207 THR A C 1
ATOM 1454 O O . THR A 1 188 ? 39.146 55.990 43.254 1.00 8.92 207 THR A O 1
ATOM 1458 N N . TYR A 1 189 ? 40.383 54.414 44.281 1.00 7.01 208 TYR A N 1
ATOM 1459 C CA . TYR A 1 189 ? 39.296 53.844 45.104 1.00 8.21 208 TYR A CA 1
ATOM 1460 C C . TYR A 1 189 ? 39.798 53.680 46.528 1.00 7.20 208 TYR A C 1
ATOM 1461 O O . TYR A 1 189 ? 40.044 52.577 46.997 1.00 8.53 208 TYR A O 1
ATOM 1470 N N . PRO A 1 190 ? 40.010 54.785 47.272 1.00 6.63 209 PRO A N 1
ATOM 1471 C CA . PRO A 1 190 ? 40.638 54.689 48.582 1.00 7.00 209 PRO A CA 1
ATOM 1472 C C . PRO A 1 190 ? 39.915 53.797 49.596 1.00 7.54 209 PRO A C 1
ATOM 1473 O O . PRO A 1 190 ? 40.574 53.207 50.468 1.00 8.04 209 PRO A O 1
ATOM 1477 N N . LYS A 1 191 ? 38.592 53.697 49.468 1.00 8.60 210 LYS A N 1
ATOM 1478 C CA . LYS A 1 191 ? 37.814 52.920 50.465 1.00 8.37 210 LYS A CA 1
ATOM 1479 C C . LYS A 1 191 ? 37.700 51.441 50.061 1.00 9.28 210 LYS A C 1
ATOM 1480 O O . LYS A 1 191 ? 36.893 50.704 50.656 1.00 7.87 210 LYS A O 1
ATOM 1486 N N . ILE A 1 192 ? 38.489 50.984 49.082 1.00 7.02 211 ILE A N 1
ATOM 1487 C CA . ILE A 1 192 ? 38.359 49.601 48.593 1.00 6.12 211 ILE A CA 1
ATOM 1488 C C . ILE A 1 192 ? 38.403 48.600 49.761 1.00 7.60 211 ILE A C 1
ATOM 1489 O O . ILE A 1 192 ? 37.544 47.714 49.801 1.00 6.36 211 ILE A O 1
ATOM 1494 N N . ALA A 1 193 ? 39.400 48.681 50.649 1.00 7.24 212 ALA A N 1
ATOM 1495 C CA . ALA A 1 193 ? 39.529 47.683 51.736 1.00 6.56 212 ALA A CA 1
ATOM 1496 C C . ALA A 1 193 ? 38.373 47.841 52.744 1.00 8.12 212 ALA A C 1
ATOM 1497 O O . ALA A 1 193 ? 37.801 46.848 53.206 1.00 7.73 212 ALA A O 1
ATOM 1499 N N . GLU A 1 194 ? 37.972 49.078 53.052 1.00 7.08 213 GLU A N 1
ATOM 1500 C CA A GLU A 1 194 ? 36.847 49.299 53.965 0.50 8.36 213 GLU A CA 1
ATOM 1501 C CA B GLU A 1 194 ? 36.828 49.340 53.955 0.50 7.87 213 GLU A CA 1
ATOM 1502 C C . GLU A 1 194 ? 35.574 48.680 53.374 1.00 7.03 213 GLU A C 1
ATOM 1503 O O . GLU A 1 194 ? 34.738 48.116 54.101 1.00 6.48 213 GLU A O 1
ATOM 1514 N N . ASP A 1 195 ? 35.437 48.781 52.049 1.00 5.84 214 ASP A N 1
ATOM 1515 C CA . ASP A 1 195 ? 34.286 48.253 51.324 1.00 5.88 214 ASP A CA 1
ATOM 1516 C C . ASP A 1 195 ? 34.244 46.717 51.400 1.00 6.11 214 ASP A C 1
ATOM 1517 O O . ASP A 1 195 ? 33.190 46.144 51.708 1.00 6.97 214 ASP A O 1
ATOM 1522 N N . TYR A 1 196 ? 35.368 46.055 51.123 1.00 5.02 215 TYR A N 1
ATOM 1523 C CA . TYR A 1 196 ? 35.435 44.587 51.262 1.00 5.63 215 TYR A CA 1
ATOM 1524 C C . TYR A 1 196 ? 35.063 44.184 52.697 1.00 6.25 215 TYR A C 1
ATOM 1525 O O . TYR A 1 196 ? 34.347 43.178 52.899 1.00 5.09 215 TYR A O 1
ATOM 1534 N N . LYS A 1 197 ? 35.566 44.928 53.681 1.00 5.22 216 LYS A N 1
ATOM 1535 C CA . LYS A 1 197 ? 35.292 44.581 55.093 1.00 6.65 216 LYS A CA 1
ATOM 1536 C C . LYS A 1 197 ? 33.802 44.697 55.395 1.00 6.55 216 LYS A C 1
ATOM 1537 O O . LYS A 1 197 ? 33.223 43.846 56.072 1.00 6.18 216 LYS A O 1
ATOM 1543 N N . HIS A 1 198 ? 33.170 45.735 54.858 1.00 4.97 217 HIS A N 1
ATOM 1544 C CA . HIS A 1 198 ? 31.736 45.901 54.995 1.00 6.49 217 HIS A CA 1
ATOM 1545 C C . HIS A 1 198 ? 31.000 44.732 54.340 1.00 6.53 217 HIS A C 1
ATOM 1546 O O . HIS A 1 198 ? 30.057 44.188 54.913 1.00 6.57 217 HIS A O 1
ATOM 1553 N N . SER A 1 199 ? 31.429 44.338 53.134 1.00 5.70 218 SER A N 1
ATOM 1554 C CA . SER A 1 199 ? 30.808 43.218 52.437 1.00 5.19 218 SER A CA 1
ATOM 1555 C C . SER A 1 199 ? 30.897 41.943 53.286 1.00 4.83 218 SER A C 1
ATOM 1556 O O . SER A 1 199 ? 29.961 41.154 53.336 1.00 4.83 218 SER A O 1
ATOM 1559 N N . ILE A 1 200 ? 32.063 41.716 53.874 1.00 4.94 219 ILE A N 1
ATOM 1560 C CA . ILE A 1 200 ? 32.261 40.538 54.745 1.00 4.71 219 ILE A CA 1
ATOM 1561 C C . ILE A 1 200 ? 31.270 40.584 55.912 1.00 6.62 219 ILE A C 1
ATOM 1562 O O . ILE A 1 200 ? 30.612 39.576 56.216 1.00 6.21 219 ILE A O 1
ATOM 1567 N N . LYS A 1 201 ? 31.167 41.741 56.560 1.00 5.59 220 LYS A N 1
ATOM 1568 C CA . LYS A 1 201 ? 30.246 41.849 57.692 1.00 6.76 220 LYS A CA 1
ATOM 1569 C C . LYS A 1 201 ? 28.812 41.527 57.242 1.00 6.51 220 LYS A C 1
ATOM 1570 O O . LYS A 1 201 ? 28.090 40.774 57.932 1.00 9.18 220 LYS A O 1
ATOM 1576 N N . VAL A 1 202 ? 28.368 42.119 56.124 1.00 5.38 221 VAL A N 1
ATOM 1577 C CA . VAL A 1 202 ? 27.000 41.918 55.594 1.00 7.19 221 VAL A CA 1
ATOM 1578 C C . VAL A 1 202 ? 26.784 40.437 55.268 1.00 6.14 221 VAL A C 1
ATOM 1579 O O . VAL A 1 202 ? 25.769 39.840 55.668 1.00 7.73 221 VAL A O 1
ATOM 1583 N N . LEU A 1 203 ? 27.715 39.843 54.521 1.00 5.14 222 LEU A N 1
ATOM 1584 C CA . LEU A 1 203 ? 27.499 38.472 54.051 1.00 5.22 222 LEU A CA 1
ATOM 1585 C C . LEU A 1 203 ? 27.580 37.445 55.200 1.00 6.00 222 LEU A C 1
ATOM 1586 O O . LEU A 1 203 ? 26.815 36.442 55.208 1.00 7.29 222 LEU A O 1
ATOM 1591 N N . GLU A 1 204 ? 28.472 37.672 56.168 1.00 4.82 223 GLU A N 1
ATOM 1592 C CA . GLU A 1 204 ? 28.597 36.762 57.332 1.00 8.33 223 GLU A CA 1
ATOM 1593 C C . GLU A 1 204 ? 27.308 36.732 58.156 1.00 11.60 223 GLU A C 1
ATOM 1594 O O . GLU A 1 204 ? 27.038 35.731 58.814 1.00 12.74 223 GLU A O 1
ATOM 1604 N N . SER A 1 205 ? 26.517 37.795 58.126 1.00 7.69 224 SER A N 1
ATOM 1605 C CA . SER A 1 205 ? 25.332 37.836 58.978 1.00 8.16 224 SER A CA 1
ATOM 1606 C C . SER A 1 205 ? 24.054 37.586 58.169 1.00 9.39 224 SER A C 1
ATOM 1607 O O . SER A 1 205 ? 22.972 37.684 58.711 1.00 9.11 224 SER A O 1
ATOM 1610 N N . MET A 1 206 ? 24.194 37.226 56.878 1.00 7.62 225 MET A N 1
ATOM 1611 C CA . MET A 1 206 ? 23.068 37.093 55.927 1.00 6.66 225 MET A CA 1
ATOM 1612 C C . MET A 1 206 ? 22.567 35.641 55.910 1.00 6.17 225 MET A C 1
ATOM 1613 O O . MET A 1 206 ? 23.340 34.703 55.688 1.00 7.12 225 MET A O 1
ATOM 1618 N N . ARG A 1 207 ? 21.255 35.473 56.071 1.00 6.28 226 ARG A N 1
ATOM 1619 C CA . ARG A 1 207 ? 20.607 34.177 55.856 1.00 6.19 226 ARG A CA 1
ATOM 1620 C C . ARG A 1 207 ? 20.849 33.751 54.399 1.00 6.85 226 ARG A C 1
ATOM 1621 O O . ARG A 1 207 ? 20.665 34.521 53.471 1.00 8.40 226 ARG A O 1
ATOM 1635 N N . CYS A 1 208 ? 21.295 32.519 54.238 1.00 6.83 227 CYS A N 1
ATOM 1636 C CA . CYS A 1 208 ? 21.657 32.008 52.904 1.00 6.35 227 CYS A CA 1
ATOM 1637 C C . CYS A 1 208 ? 21.274 30.529 52.840 1.00 9.47 227 CYS A C 1
ATOM 1638 O O . CYS A 1 208 ? 21.989 29.689 53.382 1.00 10.56 227 CYS A O 1
ATOM 1641 N N . ASP A 1 209 ? 20.157 30.242 52.182 1.00 7.42 228 ASP A N 1
ATOM 1642 C CA . ASP A 1 209 ? 19.672 28.862 52.029 1.00 8.11 228 ASP A CA 1
ATOM 1643 C C . ASP A 1 209 ? 20.047 28.348 50.632 1.00 7.07 228 ASP A C 1
ATOM 1644 O O . ASP A 1 209 ? 20.706 27.319 50.506 1.00 10.54 228 ASP A O 1
ATOM 1649 N N . ILE A 1 210 ? 19.653 29.071 49.585 1.00 6.27 229 ILE A N 1
ATOM 1650 C CA . ILE A 1 210 ? 19.947 28.680 48.206 1.00 6.61 229 ILE A CA 1
ATOM 1651 C C . ILE A 1 210 ? 21.124 29.535 47.733 1.00 5.98 229 ILE A C 1
ATOM 1652 O O . ILE A 1 210 ? 21.026 30.747 47.603 1.00 8.31 229 ILE A O 1
ATOM 1657 N N . PHE A 1 211 ? 22.257 28.867 47.610 1.00 4.96 230 PHE A N 1
ATOM 1658 C CA . PHE A 1 211 ? 23.570 29.460 47.471 1.00 4.72 230 PHE A CA 1
ATOM 1659 C C . PHE A 1 211 ? 23.931 29.586 45.993 1.00 5.82 230 PHE A C 1
ATOM 1660 O O . PHE A 1 211 ? 24.139 28.582 45.332 1.00 6.32 230 PHE A O 1
ATOM 1668 N N . LEU A 1 212 ? 23.984 30.820 45.492 1.00 5.19 231 LEU A N 1
ATOM 1669 C CA . LEU A 1 212 ? 24.264 31.072 44.067 1.00 4.29 231 LEU A CA 1
ATOM 1670 C C . LEU A 1 212 ? 25.320 32.175 43.957 1.00 6.49 231 LEU A C 1
ATOM 1671 O O . LEU A 1 212 ? 25.763 32.766 44.986 1.00 5.72 231 LEU A O 1
ATOM 1676 N N . GLY A 1 213 ? 25.720 32.465 42.716 1.00 5.92 232 GLY A N 1
ATOM 1677 C CA . GLY A 1 213 ? 26.765 33.432 42.483 1.00 6.53 232 GLY A CA 1
ATOM 1678 C C . GLY A 1 213 ? 26.884 33.814 41.027 1.00 6.07 232 GLY A C 1
ATOM 1679 O O . GLY A 1 213 ? 26.215 33.282 40.151 1.00 6.48 232 GLY A O 1
ATOM 1680 N N . SER A 1 214 ? 27.706 34.828 40.799 1.00 6.13 233 SER A N 1
ATOM 1681 C CA . SER A 1 214 ? 27.944 35.349 39.435 1.00 6.98 233 SER A CA 1
ATOM 1682 C C . SER A 1 214 ? 28.743 34.365 38.566 1.00 7.86 233 SER A C 1
ATOM 1683 O O . SER A 1 214 ? 28.680 34.461 37.338 1.00 5.99 233 SER A O 1
ATOM 1686 N N . HIS A 1 215 ? 29.479 33.436 39.188 1.00 6.59 234 HIS A N 1
ATOM 1687 C CA . HIS A 1 215 ? 30.201 32.396 38.497 1.00 6.43 234 HIS A CA 1
ATOM 1688 C C . HIS A 1 215 ? 29.792 31.025 39.051 1.00 7.61 234 HIS A C 1
ATOM 1689 O O . HIS A 1 215 ? 29.689 30.828 40.269 1.00 7.51 234 HIS A O 1
ATOM 1696 N N . ALA A 1 216 ? 29.611 30.082 38.127 1.00 6.95 235 ALA A N 1
ATOM 1697 C CA . ALA A 1 216 ? 29.238 28.693 38.408 1.00 7.26 235 ALA A CA 1
ATOM 1698 C C . ALA A 1 216 ? 30.160 28.045 39.445 1.00 7.60 235 ALA A C 1
ATOM 1699 O O . ALA A 1 216 ? 29.691 27.322 40.346 1.00 8.31 235 ALA A O 1
ATOM 1701 N N . GLY A 1 217 ? 31.466 28.314 39.346 1.00 7.73 236 GLY A N 1
ATOM 1702 C CA . GLY A 1 217 ? 32.449 27.702 40.211 1.00 7.41 236 GLY A CA 1
ATOM 1703 C C . GLY A 1 217 ? 32.331 28.143 41.670 1.00 8.59 236 GLY A C 1
ATOM 1704 O O . GLY A 1 217 ? 32.785 27.424 42.571 1.00 12.78 236 GLY A O 1
ATOM 1705 N N . MET A 1 218 ? 31.693 29.283 41.937 1.00 6.70 237 MET A N 1
ATOM 1706 C CA . MET A 1 218 ? 31.538 29.755 43.321 1.00 6.62 237 MET A CA 1
ATOM 1707 C C . MET A 1 218 ? 30.696 28.769 44.121 1.00 6.43 237 MET A C 1
ATOM 1708 O O . MET A 1 218 ? 30.936 28.595 45.330 1.00 7.24 237 MET A O 1
ATOM 1713 N N . PHE A 1 219 ? 29.674 28.192 43.471 1.00 6.60 238 PHE A N 1
ATOM 1714 C CA . PHE A 1 219 ? 28.634 27.485 44.207 1.00 6.50 238 PHE A CA 1
ATOM 1715 C C . PHE A 1 219 ? 28.487 26.037 43.727 1.00 8.34 238 PHE A C 1
ATOM 1716 O O . PHE A 1 219 ? 27.534 25.397 44.092 1.00 7.25 238 PHE A O 1
ATOM 1724 N N . ASP A 1 220 ? 29.452 25.522 42.955 1.00 7.56 239 ASP A N 1
ATOM 1725 C CA . ASP A 1 220 ? 29.474 24.072 42.598 1.00 6.61 239 ASP A CA 1
ATOM 1726 C C . ASP A 1 220 ? 28.299 23.729 41.674 1.00 5.79 239 ASP A C 1
ATOM 1727 O O . ASP A 1 220 ? 27.674 22.689 41.844 1.00 6.44 239 ASP A O 1
ATOM 1732 N N . LEU A 1 221 ? 28.024 24.580 40.687 1.00 6.00 240 LEU A N 1
ATOM 1733 C CA . LEU A 1 221 ? 26.910 24.381 39.731 1.00 5.33 240 LEU A CA 1
ATOM 1734 C C . LEU A 1 221 ? 26.951 22.971 39.138 1.00 7.15 240 LEU A C 1
ATOM 1735 O O . LEU A 1 221 ? 25.929 22.294 39.100 1.00 6.35 240 LEU A O 1
ATOM 1740 N N . LYS A 1 222 ? 28.109 22.584 38.602 1.00 7.23 241 LYS A N 1
ATOM 1741 C CA . LYS A 1 222 ? 28.154 21.327 37.827 1.00 6.57 241 LYS A CA 1
ATOM 1742 C C . LYS A 1 222 ? 27.768 20.114 38.678 1.00 7.19 241 LYS A C 1
ATOM 1743 O O . LYS A 1 222 ? 26.909 19.323 38.270 1.00 8.67 241 LYS A O 1
ATOM 1749 N N . ASN A 1 223 ? 28.400 19.936 39.846 1.00 6.29 242 ASN A N 1
ATOM 1750 C CA . ASN A 1 223 ? 28.128 18.766 40.689 1.00 5.51 242 ASN A CA 1
ATOM 1751 C C . ASN A 1 223 ? 26.693 18.821 41.221 1.00 8.38 242 ASN A C 1
ATOM 1752 O O . ASN A 1 223 ? 26.037 17.805 41.315 1.00 7.13 242 ASN A O 1
ATOM 1757 N N . LYS A 1 224 ? 26.196 20.017 41.550 1.00 6.97 243 LYS A N 1
ATOM 1758 C CA . LYS A 1 224 ? 24.842 20.130 42.048 1.00 6.50 243 LYS A CA 1
ATOM 1759 C C . LYS A 1 224 ? 23.826 19.804 40.944 1.00 6.92 243 LYS A C 1
ATOM 1760 O O . LYS A 1 224 ? 22.811 19.216 41.215 1.00 9.22 243 LYS A O 1
ATOM 1766 N N . TYR A 1 225 ? 24.079 20.253 39.712 1.00 7.15 244 TYR A N 1
ATOM 1767 C CA . TYR A 1 225 ? 23.195 19.955 38.578 1.00 6.38 244 TYR A CA 1
ATOM 1768 C C . TYR A 1 225 ? 23.125 18.439 38.365 1.00 9.24 244 TYR A C 1
ATOM 1769 O O . TYR A 1 225 ? 22.054 17.919 38.135 1.00 9.00 244 TYR A O 1
ATOM 1778 N N . VAL A 1 226 ? 24.271 17.756 38.453 1.00 7.39 245 VAL A N 1
ATOM 1779 C CA . VAL A 1 226 ? 24.284 16.304 38.370 1.00 6.23 245 VAL A CA 1
ATOM 1780 C C . VAL A 1 226 ? 23.376 15.706 39.449 1.00 10.34 245 VAL A C 1
ATOM 1781 O O . VAL A 1 226 ? 22.596 14.797 39.150 1.00 9.08 245 VAL A O 1
ATOM 1785 N N . LEU A 1 227 ? 23.452 16.196 40.699 1.00 7.73 246 LEU A N 1
ATOM 1786 C CA . LEU A 1 227 ? 22.577 15.689 41.770 1.00 7.65 246 LEU A CA 1
ATOM 1787 C C . LEU A 1 227 ? 21.105 15.964 41.428 1.00 9.36 246 LEU A C 1
ATOM 1788 O O . LEU A 1 227 ? 20.236 15.158 41.731 1.00 10.13 246 LEU A O 1
ATOM 1793 N N . LEU A 1 228 ? 20.818 17.145 40.876 1.00 7.27 247 LEU A N 1
ATOM 1794 C CA . LEU A 1 228 ? 19.448 17.493 40.537 1.00 9.60 247 LEU A CA 1
ATOM 1795 C C . LEU A 1 228 ? 18.909 16.555 39.451 1.00 10.94 247 LEU A C 1
ATOM 1796 O O . LEU A 1 228 ? 17.751 16.097 39.561 1.00 13.83 247 LEU A O 1
ATOM 1801 N N . SER A 1 229 ? 19.723 16.274 38.426 1.00 10.05 248 SER A N 1
ATOM 1802 C CA . SER A 1 229 ? 19.325 15.357 37.338 1.00 15.03 248 SER A CA 1
ATOM 1803 C C . SER A 1 229 ? 19.051 13.960 37.910 1.00 14.69 248 SER A C 1
ATOM 1804 O O . SER A 1 229 ? 18.158 13.250 37.400 1.00 16.54 248 SER A O 1
ATOM 1807 N N . LYS A 1 230 ? 19.780 13.575 38.967 1.00 10.83 249 LYS A N 1
ATOM 1808 C CA . LYS A 1 230 ? 19.588 12.273 39.627 1.00 12.99 249 LYS A CA 1
ATOM 1809 C C . LYS A 1 230 ? 18.328 12.264 40.514 1.00 14.14 249 LYS A C 1
ATOM 1810 O O . LYS A 1 230 ? 17.980 11.222 41.049 1.00 16.46 249 LYS A O 1
ATOM 1816 N N . GLY A 1 231 ? 17.677 13.420 40.706 1.00 12.86 250 GLY A N 1
ATOM 1817 C CA . GLY A 1 231 ? 16.422 13.525 41.459 1.00 12.48 250 GLY A CA 1
ATOM 1818 C C . GLY A 1 231 ? 16.605 13.857 42.930 1.00 15.30 250 GLY A C 1
ATOM 1819 O O . GLY A 1 231 ? 15.672 13.714 43.713 1.00 15.85 250 GLY A O 1
ATOM 1820 N N . GLN A 1 232 ? 17.794 14.324 43.306 1.00 13.14 251 GLN A N 1
ATOM 1821 C CA . GLN A 1 232 ? 18.027 14.642 44.728 1.00 16.48 251 GLN A CA 1
ATOM 1822 C C . GLN A 1 232 ? 17.195 15.869 45.147 1.00 20.95 251 GLN A C 1
ATOM 1823 O O . GLN A 1 232 ? 16.888 16.645 44.249 1.00 21.26 251 GLN A O 1
ATOM 1829 N N . ASN A 1 233 ? 16.749 15.870 46.422 1.00 30.52 252 ASN A N 1
ATOM 1830 C CA . ASN A 1 233 ? 16.056 16.986 47.121 1.00 51.27 252 ASN A CA 1
ATOM 1831 C C . ASN A 1 233 ? 17.051 18.108 47.057 1.00 32.93 252 ASN A C 1
ATOM 1832 O O . ASN A 1 233 ? 18.142 17.942 47.535 1.00 37.67 252 ASN A O 1
ATOM 1834 N N . ASN A 1 234 ? 16.488 19.205 46.676 1.00 20.54 253 ASN A N 1
ATOM 1835 C CA . ASN A 1 234 ? 17.143 20.368 46.088 1.00 16.95 253 ASN A CA 1
ATOM 1836 C C . ASN A 1 234 ? 18.594 20.507 46.504 1.00 11.91 253 ASN A C 1
ATOM 1837 O O . ASN A 1 234 ? 18.833 20.958 47.543 1.00 11.99 253 ASN A O 1
ATOM 1842 N N . PRO A 1 235 ? 19.534 20.073 45.658 1.00 9.96 254 PRO A N 1
ATOM 1843 C CA . PRO A 1 235 ? 20.942 20.251 45.983 1.00 10.36 254 PRO A CA 1
ATOM 1844 C C . PRO A 1 235 ? 21.428 21.711 45.974 1.00 6.90 254 PRO A C 1
ATOM 1845 O O . PRO A 1 235 ? 22.520 21.970 46.496 1.00 11.00 254 PRO A O 1
ATOM 1849 N N . PHE A 1 236 ? 20.593 22.630 45.458 1.00 7.29 255 PHE A N 1
ATOM 1850 C CA . PHE A 1 236 ? 20.955 24.043 45.465 1.00 6.50 255 PHE A CA 1
ATOM 1851 C C . PHE A 1 236 ? 20.603 24.656 46.825 1.00 6.69 255 PHE A C 1
ATOM 1852 O O . PHE A 1 236 ? 21.022 25.758 47.102 1.00 7.33 255 PHE A O 1
ATOM 1860 N N . VAL A 1 237 ? 19.868 23.936 47.672 1.00 6.79 256 VAL A N 1
ATOM 1861 C CA . VAL A 1 237 ? 19.731 24.319 49.099 1.00 6.20 256 VAL A CA 1
ATOM 1862 C C . VAL A 1 237 ? 21.010 23.864 49.791 1.00 6.31 256 VAL A C 1
ATOM 1863 O O . VAL A 1 237 ? 21.231 22.668 50.001 1.00 8.79 256 VAL A O 1
ATOM 1867 N N . ASP A 1 238 ? 21.878 24.843 50.096 1.00 5.57 257 ASP A N 1
ATOM 1868 C CA . ASP A 1 238 ? 23.217 24.538 50.580 1.00 6.69 257 ASP A CA 1
ATOM 1869 C C . ASP A 1 238 ? 23.668 25.631 51.538 1.00 6.28 257 ASP A C 1
ATOM 1870 O O . ASP A 1 238 ? 24.638 26.335 51.281 1.00 6.64 257 ASP A O 1
ATOM 1875 N N . PRO A 1 239 ? 23.009 25.779 52.695 1.00 6.27 258 PRO A N 1
ATOM 1876 C CA . PRO A 1 239 ? 23.409 26.792 53.672 1.00 6.40 258 PRO A CA 1
ATOM 1877 C C . PRO A 1 239 ? 24.825 26.611 54.231 1.00 9.06 258 PRO A C 1
ATOM 1878 O O . PRO A 1 239 ? 25.504 27.612 54.523 1.00 8.47 258 PRO A O 1
ATOM 1882 N N . THR A 1 240 ? 25.274 25.353 54.400 1.00 6.89 259 THR A N 1
ATOM 1883 C CA . THR A 1 240 ? 26.602 25.114 54.912 1.00 7.88 259 THR A CA 1
ATOM 1884 C C . THR A 1 240 ? 27.638 25.558 53.877 1.00 8.07 259 THR A C 1
ATOM 1885 O O . THR A 1 240 ? 28.611 26.234 54.222 1.00 8.94 259 THR A O 1
ATOM 1889 N N . GLY A 1 241 ? 27.418 25.218 52.604 1.00 6.79 260 GLY A N 1
ATOM 1890 C CA . GLY A 1 241 ? 28.326 25.652 51.545 1.00 7.11 260 GLY A CA 1
ATOM 1891 C C . GLY A 1 241 ? 28.394 27.164 51.436 1.00 7.21 260 GLY A C 1
ATOM 1892 O O . GLY A 1 241 ? 29.474 27.739 51.214 1.00 7.83 260 GLY A O 1
ATOM 1893 N N . CYS A 1 242 ? 27.242 27.807 51.613 1.00 6.31 261 CYS A N 1
ATOM 1894 C CA . CYS A 1 242 ? 27.174 29.266 51.553 1.00 7.58 261 CYS A CA 1
ATOM 1895 C C . CYS A 1 242 ? 28.009 29.885 52.688 1.00 6.13 261 CYS A C 1
ATOM 1896 O O . CYS A 1 242 ? 28.880 30.727 52.441 1.00 6.61 261 CYS A O 1
ATOM 1899 N N . LYS A 1 243 ? 27.780 29.411 53.921 1.00 6.63 262 LYS A N 1
ATOM 1900 C CA . LYS A 1 243 ? 28.529 29.883 55.121 1.00 8.58 262 LYS A CA 1
ATOM 1901 C C . LYS A 1 243 ? 30.033 29.709 54.880 1.00 7.88 262 LYS A C 1
ATOM 1902 O O . LYS A 1 243 ? 30.834 30.602 55.089 1.00 7.50 262 LYS A O 1
ATOM 1908 N N . ASN A 1 244 ? 30.424 28.522 54.403 1.00 7.65 263 ASN A N 1
ATOM 1909 C CA . ASN A 1 244 ? 31.827 28.188 54.287 1.00 8.00 263 ASN A CA 1
ATOM 1910 C C . ASN A 1 244 ? 32.474 29.003 53.162 1.00 7.13 263 ASN A C 1
ATOM 1911 O O . ASN A 1 244 ? 33.632 29.407 53.266 1.00 8.42 263 ASN A O 1
ATOM 1916 N N . TYR A 1 245 ? 31.730 29.243 52.073 1.00 6.06 264 TYR A N 1
ATOM 1917 C CA . TYR A 1 245 ? 32.271 30.009 50.940 1.00 6.17 264 TYR A CA 1
ATOM 1918 C C . TYR A 1 245 ? 32.508 31.462 51.347 1.00 6.22 264 TYR A C 1
ATOM 1919 O O . TYR A 1 245 ? 33.550 32.034 51.071 1.00 6.41 264 TYR A O 1
ATOM 1928 N N . ILE A 1 246 ? 31.519 32.062 52.004 1.00 5.45 265 ILE A N 1
ATOM 1929 C CA . ILE A 1 246 ? 31.675 33.434 52.499 1.00 6.62 265 ILE A CA 1
ATOM 1930 C C . ILE A 1 246 ? 32.878 33.514 53.445 1.00 7.37 265 ILE A C 1
ATOM 1931 O O . ILE A 1 246 ? 33.728 34.423 53.350 1.00 7.89 265 ILE A O 1
ATOM 1936 N N . GLU A 1 247 ? 32.995 32.572 54.380 1.00 6.01 266 GLU A N 1
ATOM 1937 C CA . GLU A 1 247 ? 34.134 32.581 55.317 1.00 7.44 266 GLU A CA 1
ATOM 1938 C C . GLU A 1 247 ? 35.468 32.409 54.573 1.00 7.02 266 GLU A C 1
ATOM 1939 O O . GLU A 1 247 ? 36.439 33.070 54.895 1.00 7.05 266 GLU A O 1
ATOM 1945 N N . GLN A 1 248 ? 35.511 31.540 53.561 1.00 7.38 267 GLN A N 1
ATOM 1946 C CA . GLN A 1 248 ? 36.713 31.328 52.776 1.00 7.75 267 GLN A CA 1
ATOM 1947 C C . GLN A 1 248 ? 37.115 32.623 52.049 1.00 6.58 267 GLN A C 1
ATOM 1948 O O . GLN A 1 248 ? 38.264 32.982 52.027 1.00 7.86 267 GLN A O 1
ATOM 1954 N N . LYS A 1 249 ? 36.154 33.301 51.413 1.00 5.38 268 LYS A N 1
ATOM 1955 C CA . LYS A 1 249 ? 36.463 34.515 50.683 1.00 5.68 268 LYS A CA 1
ATOM 1956 C C . LYS A 1 249 ? 36.844 35.633 51.663 1.00 6.34 268 LYS A C 1
ATOM 1957 O O . LYS A 1 249 ? 37.700 36.464 51.340 1.00 7.33 268 LYS A O 1
ATOM 1963 N N . ALA A 1 250 ? 36.259 35.648 52.871 1.00 6.46 269 ALA A N 1
ATOM 1964 C CA . ALA A 1 250 ? 36.667 36.631 53.878 1.00 8.02 269 ALA A CA 1
ATOM 1965 C C . ALA A 1 250 ? 38.133 36.371 54.258 1.00 7.22 269 ALA A C 1
ATOM 1966 O O . ALA A 1 250 ? 38.956 37.292 54.344 1.00 6.75 269 ALA A O 1
ATOM 1968 N N . ASN A 1 251 ? 38.481 35.092 54.458 1.00 6.97 270 ASN A N 1
ATOM 1969 C CA . ASN A 1 251 ? 39.839 34.730 54.804 1.00 10.64 270 ASN A CA 1
ATOM 1970 C C . ASN A 1 251 ? 40.782 35.087 53.641 1.00 9.30 270 ASN A C 1
ATOM 1971 O O . ASN A 1 251 ? 41.872 35.606 53.873 1.00 9.70 270 ASN A O 1
ATOM 1976 N N . ASP A 1 252 ? 40.371 34.820 52.391 1.00 6.70 271 ASP A N 1
ATOM 1977 C CA . ASP A 1 252 ? 41.170 35.145 51.196 1.00 6.14 271 ASP A CA 1
ATOM 1978 C C . ASP A 1 252 ? 41.465 36.654 51.146 1.00 7.08 271 ASP A C 1
ATOM 1979 O O . ASP A 1 252 ? 42.575 37.068 50.787 1.00 7.83 271 ASP A O 1
ATOM 1984 N N . PHE A 1 253 ? 40.472 37.476 51.489 1.00 6.84 272 PHE A N 1
ATOM 1985 C CA . PHE A 1 253 ? 40.645 38.911 51.485 1.00 4.88 272 PHE A CA 1
ATOM 1986 C C . PHE A 1 253 ? 41.725 39.295 52.505 1.00 5.14 272 PHE A C 1
ATOM 1987 O O . PHE A 1 253 ? 42.655 40.060 52.183 1.00 6.60 272 PHE A O 1
ATOM 1995 N N . TYR A 1 254 ? 41.618 38.772 53.730 1.00 5.99 273 TYR A N 1
ATOM 1996 C CA . TYR A 1 254 ? 42.588 39.097 54.774 1.00 7.07 273 TYR A CA 1
ATOM 1997 C C . TYR A 1 254 ? 43.969 38.517 54.472 1.00 6.61 273 TYR A C 1
ATOM 1998 O O . TYR A 1 254 ? 44.984 39.115 54.839 1.00 8.31 273 TYR A O 1
ATOM 2007 N N . THR A 1 255 ? 44.025 37.370 53.796 1.00 6.59 274 THR A N 1
ATOM 2008 C CA . THR A 1 255 ? 45.290 36.816 53.348 1.00 7.82 274 THR A CA 1
ATOM 2009 C C . THR A 1 255 ? 45.970 37.779 52.357 1.00 7.69 274 THR A C 1
ATOM 2010 O O . THR A 1 255 ? 47.207 37.979 52.415 1.00 7.74 274 THR A O 1
ATOM 2014 N N . GLU A 1 256 ? 45.196 38.324 51.421 1.00 6.97 275 GLU A N 1
ATOM 2015 C CA . GLU A 1 256 ? 45.746 39.234 50.405 1.00 7.26 275 GLU A CA 1
ATOM 2016 C C . GLU A 1 256 ? 46.146 40.559 51.066 1.00 7.79 275 GLU A C 1
ATOM 2017 O O . GLU A 1 256 ? 47.165 41.146 50.729 1.00 7.88 275 GLU A O 1
ATOM 2023 N N . LEU A 1 257 ? 45.347 41.014 52.036 1.00 7.06 276 LEU A N 1
ATOM 2024 C CA . LEU A 1 257 ? 45.672 42.212 52.763 1.00 9.08 276 LEU A CA 1
ATOM 2025 C C . LEU A 1 257 ? 46.985 42.028 53.527 1.00 7.37 276 LEU A C 1
ATOM 2026 O O . LEU A 1 257 ? 47.880 42.889 53.459 1.00 7.82 276 LEU A O 1
ATOM 2031 N N . LYS A 1 258 ? 47.127 40.893 54.215 1.00 7.31 277 LYS A N 1
ATOM 2032 C CA . LYS A 1 258 ? 48.390 40.546 54.914 1.00 7.36 277 LYS A CA 1
ATOM 2033 C C . LYS A 1 258 ? 49.568 40.587 53.930 1.00 9.78 277 LYS A C 1
ATOM 2034 O O . LYS A 1 258 ? 50.659 41.096 54.237 1.00 9.16 277 LYS A O 1
ATOM 2040 N N . LYS A 1 259 ? 49.394 39.986 52.747 1.00 6.69 278 LYS A N 1
ATOM 2041 C CA . LYS A 1 259 ? 50.496 39.964 51.757 1.00 7.10 278 LYS A CA 1
ATOM 2042 C C . LYS A 1 259 ? 50.882 41.398 51.376 1.00 8.18 278 LYS A C 1
ATOM 2043 O O . LYS A 1 259 ? 52.080 41.750 51.272 1.00 9.13 278 LYS A O 1
ATOM 2049 N N . GLN A 1 260 ? 49.883 42.259 51.170 1.00 7.50 279 GLN A N 1
ATOM 2050 C CA . GLN A 1 260 ? 50.156 43.633 50.711 1.00 8.37 279 GLN A CA 1
ATOM 2051 C C . GLN A 1 260 ? 50.782 44.484 51.822 1.00 10.58 279 GLN A C 1
ATOM 2052 O O . GLN A 1 260 ? 51.575 45.394 51.537 1.00 13.16 279 GLN A O 1
ATOM 2058 N N . GLU A 1 261 ? 50.435 44.206 53.084 1.00 9.39 280 GLU A N 1
ATOM 2059 C CA . GLU A 1 261 ? 50.909 44.993 54.211 1.00 10.29 280 GLU A CA 1
ATOM 2060 C C . GLU A 1 261 ? 52.241 44.472 54.762 1.00 13.00 280 GLU A C 1
ATOM 2061 O O . GLU A 1 261 ? 52.972 45.255 55.386 1.00 18.55 280 GLU A O 1
ATOM 2067 N N . THR A 1 262 ? 52.536 43.178 54.627 1.00 9.63 281 THR A N 1
ATOM 2068 C CA . THR A 1 262 ? 53.670 42.598 55.381 1.00 10.97 281 THR A CA 1
ATOM 2069 C C . THR A 1 262 ? 54.591 41.751 54.498 1.00 15.11 281 THR A C 1
ATOM 2070 O O . THR A 1 262 ? 55.610 41.287 54.989 1.00 11.83 281 THR A O 1
ATOM 2074 N N . GLY A 1 263 ? 54.192 41.486 53.245 1.00 13.69 282 GLY A N 1
ATOM 2075 C CA . GLY A 1 263 ? 54.925 40.587 52.337 1.00 13.99 282 GLY A CA 1
ATOM 2076 C C . GLY A 1 263 ? 55.949 41.328 51.478 1.00 21.60 282 GLY A C 1
ATOM 2077 O O . GLY A 1 263 ? 56.509 40.677 50.582 1.00 18.12 282 GLY A O 1
ATOM 2079 N N . ALA B 1 1 ? -0.437 34.923 88.969 1.00 52.35 20 ALA B N 1
ATOM 2080 C CA . ALA B 1 1 ? 1.021 35.169 89.179 1.00 56.31 20 ALA B CA 1
ATOM 2081 C C . ALA B 1 1 ? 1.824 34.461 88.082 1.00 46.40 20 ALA B C 1
ATOM 2082 O O . ALA B 1 1 ? 1.355 33.472 87.497 1.00 38.15 20 ALA B O 1
ATOM 2084 N N . TYR B 1 2 ? 3.042 34.956 87.812 1.00 35.56 21 TYR B N 1
ATOM 2085 C CA . TYR B 1 2 ? 3.928 34.296 86.848 1.00 32.46 21 TYR B CA 1
ATOM 2086 C C . TYR B 1 2 ? 4.297 32.937 87.433 1.00 26.58 21 TYR B C 1
ATOM 2087 O O . TYR B 1 2 ? 4.691 32.861 88.595 1.00 30.24 21 TYR B O 1
ATOM 2096 N N . PRO B 1 3 ? 4.185 31.823 86.674 1.00 25.65 22 PRO B N 1
ATOM 2097 C CA . PRO B 1 3 ? 4.565 30.513 87.206 1.00 33.49 22 PRO B CA 1
ATOM 2098 C C . PRO B 1 3 ? 6.057 30.455 87.576 1.00 33.12 22 PRO B C 1
ATOM 2099 O O . PRO B 1 3 ? 6.913 30.753 86.749 1.00 25.77 22 PRO B O 1
ATOM 2103 N N . MET B 1 4 ? 6.352 30.078 88.826 1.00 30.11 23 MET B N 1
ATOM 2104 C CA . MET B 1 4 ? 7.719 30.052 89.319 1.00 30.49 23 MET B CA 1
ATOM 2105 C C . MET B 1 4 ? 8.499 29.049 88.476 1.00 24.55 23 MET B C 1
ATOM 2106 O O . MET B 1 4 ? 8.148 27.869 88.390 1.00 19.93 23 MET B O 1
ATOM 2111 N N . PRO B 1 5 ? 9.581 29.476 87.796 1.00 14.74 24 PRO B N 1
ATOM 2112 C CA . PRO B 1 5 ? 10.449 28.525 87.132 1.00 11.72 24 PRO B CA 1
ATOM 2113 C C . PRO B 1 5 ? 11.099 27.519 88.092 1.00 15.01 24 PRO B C 1
ATOM 2114 O O . PRO B 1 5 ? 11.289 27.788 89.269 1.00 14.68 24 PRO B O 1
ATOM 2118 N N . ASN B 1 6 ? 11.488 26.384 87.531 1.00 11.19 25 ASN B N 1
ATOM 2119 C CA . ASN B 1 6 ? 12.209 25.352 88.234 1.00 9.67 25 ASN B CA 1
ATOM 2120 C C . ASN B 1 6 ? 13.677 25.433 87.854 1.00 11.21 25 ASN B C 1
ATOM 2121 O O . ASN B 1 6 ? 14.000 25.883 86.756 1.00 10.61 25 ASN B O 1
ATOM 2126 N N . PRO B 1 7 ? 14.601 24.943 88.704 1.00 9.92 26 PRO B N 1
ATOM 2127 C CA . PRO B 1 7 ? 16.011 24.906 88.332 1.00 9.38 26 PRO B CA 1
ATOM 2128 C C . PRO B 1 7 ? 16.255 23.999 87.119 1.00 7.77 26 PRO B C 1
ATOM 2129 O O . PRO B 1 7 ? 15.499 23.067 86.822 1.00 10.71 26 PRO B O 1
ATOM 2133 N N . PHE B 1 8 ? 17.332 24.315 86.403 1.00 8.70 27 PHE B N 1
ATOM 2134 C CA . PHE B 1 8 ? 17.723 23.600 85.228 1.00 7.81 27 PHE B CA 1
ATOM 2135 C C . PHE B 1 8 ? 19.224 23.390 85.324 1.00 8.39 27 PHE B C 1
ATOM 2136 O O . PHE B 1 8 ? 19.937 24.297 85.731 1.00 9.28 27 PHE B O 1
ATOM 2144 N N . PRO B 1 9 ? 19.759 22.225 84.926 1.00 8.47 28 PRO B N 1
ATOM 2145 C CA . PRO B 1 9 ? 21.201 22.004 85.011 1.00 9.42 28 PRO B CA 1
ATOM 2146 C C . PRO B 1 9 ? 21.958 22.906 84.051 1.00 9.34 28 PRO B C 1
ATOM 2147 O O . PRO B 1 9 ? 21.609 22.985 82.869 1.00 9.78 28 PRO B O 1
ATOM 2151 N N . PRO B 1 10 ? 22.989 23.637 84.514 1.00 7.89 29 PRO B N 1
ATOM 2152 C CA . PRO B 1 10 ? 23.754 24.510 83.616 1.00 8.30 29 PRO B CA 1
ATOM 2153 C C . PRO B 1 10 ? 24.660 23.678 82.707 1.00 8.74 29 PRO B C 1
ATOM 2154 O O . PRO B 1 10 ? 25.024 22.522 83.051 1.00 9.77 29 PRO B O 1
ATOM 2158 N N . PHE B 1 11 ? 25.006 24.218 81.529 1.00 6.61 30 PHE B N 1
ATOM 2159 C CA . PHE B 1 11 ? 25.780 23.452 80.569 1.00 6.39 30 PHE B CA 1
ATOM 2160 C C . PHE B 1 11 ? 26.401 24.410 79.552 1.00 7.43 30 PHE B C 1
ATOM 2161 O O . PHE B 1 11 ? 25.961 25.554 79.444 1.00 7.96 30 PHE B O 1
ATOM 2169 N N . ARG B 1 12 ? 27.430 23.934 78.868 1.00 7.92 31 ARG B N 1
ATOM 2170 C CA . ARG B 1 12 ? 28.030 24.667 77.764 1.00 9.11 31 ARG B CA 1
ATOM 2171 C C . ARG B 1 12 ? 27.190 24.475 76.497 1.00 9.22 31 ARG B C 1
ATOM 2172 O O . ARG B 1 12 ? 26.980 23.338 76.048 1.00 9.22 31 ARG B O 1
ATOM 2180 N N . ILE B 1 13 ? 26.778 25.588 75.868 1.00 7.28 32 ILE B N 1
ATOM 2181 C CA . ILE B 1 13 ? 26.001 25.539 74.622 1.00 7.11 32 ILE B CA 1
ATOM 2182 C C . ILE B 1 13 ? 26.951 25.325 73.439 1.00 10.69 32 ILE B C 1
ATOM 2183 O O . ILE B 1 13 ? 26.795 24.407 72.667 1.00 10.69 32 ILE B O 1
ATOM 2188 N N . ALA B 1 14 ? 27.951 26.192 73.340 1.00 7.50 33 ALA B N 1
ATOM 2189 C CA . ALA B 1 14 ? 28.942 26.186 72.248 1.00 9.02 33 ALA B CA 1
ATOM 2190 C C . ALA B 1 14 ? 30.021 27.201 72.584 1.00 8.18 33 ALA B C 1
ATOM 2191 O O . ALA B 1 14 ? 29.729 28.198 73.212 1.00 9.06 33 ALA B O 1
ATOM 2193 N N . GLY B 1 15 ? 31.263 26.936 72.177 1.00 11.07 34 GLY B N 1
ATOM 2194 C CA . GLY B 1 15 ? 32.343 27.890 72.451 1.00 9.67 34 GLY B CA 1
ATOM 2195 C C . GLY B 1 15 ? 32.383 28.258 73.928 1.00 9.68 34 GLY B C 1
ATOM 2196 O O . GLY B 1 15 ? 32.376 27.390 74.803 1.00 10.97 34 GLY B O 1
ATOM 2197 N N . ASN B 1 16 ? 32.362 29.566 74.201 1.00 6.85 35 ASN B N 1
ATOM 2198 C CA . ASN B 1 16 ? 32.413 30.105 75.549 1.00 6.72 35 ASN B CA 1
ATOM 2199 C C . ASN B 1 16 ? 31.043 30.611 76.017 1.00 6.12 35 ASN B C 1
ATOM 2200 O O . ASN B 1 16 ? 30.999 31.418 76.951 1.00 6.74 35 ASN B O 1
ATOM 2205 N N . LEU B 1 17 ? 29.955 30.075 75.443 1.00 5.22 36 LEU B N 1
ATOM 2206 C CA . LEU B 1 17 ? 28.593 30.449 75.798 1.00 6.07 36 LEU B CA 1
ATOM 2207 C C . LEU B 1 17 ? 27.959 29.291 76.557 1.00 7.94 36 LEU B C 1
ATOM 2208 O O . LEU B 1 17 ? 27.909 28.149 76.053 1.00 8.64 36 LEU B O 1
ATOM 2213 N N . TYR B 1 18 ? 27.469 29.602 77.757 1.00 6.21 37 TYR B N 1
ATOM 2214 C CA . TYR B 1 18 ? 26.879 28.627 78.678 1.00 6.41 37 TYR B CA 1
ATOM 2215 C C . TYR B 1 18 ? 25.445 29.035 79.003 1.00 8.03 37 TYR B C 1
ATOM 2216 O O . TYR B 1 18 ? 25.087 30.220 79.027 1.00 7.73 37 TYR B O 1
ATOM 2225 N N . TYR B 1 19 ? 24.636 28.009 79.291 1.00 5.83 38 TYR B N 1
ATOM 2226 C CA . TYR B 1 19 ? 23.297 28.178 79.808 1.00 6.04 38 TYR B CA 1
ATOM 2227 C C . TYR B 1 19 ? 23.351 28.165 81.340 1.00 7.27 38 TYR B C 1
ATOM 2228 O O . TYR B 1 19 ? 23.861 27.193 81.925 1.00 7.82 38 TYR B O 1
ATOM 2237 N N . VAL B 1 20 ? 22.823 29.223 81.973 1.00 6.14 39 VAL B N 1
ATOM 2238 C CA . VAL B 1 20 ? 22.755 29.303 83.434 1.00 7.54 39 VAL B CA 1
ATOM 2239 C C . VAL B 1 20 ? 21.348 29.700 83.884 1.00 7.13 39 VAL B C 1
ATOM 2240 O O . VAL B 1 20 ? 21.186 30.251 84.949 1.00 8.67 39 VAL B O 1
ATOM 2244 N N . GLY B 1 21 ? 20.341 29.380 83.068 1.00 6.97 40 GLY B N 1
ATOM 2245 C CA . GLY B 1 21 ? 18.980 29.756 83.354 1.00 8.48 40 GLY B CA 1
ATOM 2246 C C . GLY B 1 21 ? 18.177 28.636 83.989 1.00 7.40 40 GLY B C 1
ATOM 2247 O O . GLY B 1 21 ? 18.711 27.698 84.578 1.00 9.11 40 GLY B O 1
ATOM 2248 N N . THR B 1 22 ? 16.861 28.801 83.896 1.00 7.64 41 THR B N 1
ATOM 2249 C CA . THR B 1 22 ? 15.887 27.949 84.518 1.00 7.72 41 THR B CA 1
ATOM 2250 C C . THR B 1 22 ? 15.218 27.066 83.453 1.00 8.57 41 THR B C 1
ATOM 2251 O O . THR B 1 22 ? 15.621 27.033 82.289 1.00 8.29 41 THR B O 1
ATOM 2255 N N . ASP B 1 23 ? 14.153 26.358 83.838 1.00 8.67 42 ASP B N 1
ATOM 2256 C CA . ASP B 1 23 ? 13.448 25.552 82.850 1.00 8.24 42 ASP B CA 1
ATOM 2257 C C . ASP B 1 23 ? 12.489 26.396 81.991 1.00 8.87 42 ASP B C 1
ATOM 2258 O O . ASP B 1 23 ? 11.769 25.832 81.136 1.00 9.71 42 ASP B O 1
ATOM 2263 N N . ASP B 1 24 ? 12.448 27.716 82.217 1.00 7.00 43 ASP B N 1
ATOM 2264 C CA . ASP B 1 24 ? 11.592 28.639 81.462 1.00 7.06 43 ASP B CA 1
ATOM 2265 C C . ASP B 1 24 ? 12.385 29.900 81.114 1.00 7.76 43 ASP B C 1
ATOM 2266 O O . ASP B 1 24 ? 12.850 30.052 79.988 1.00 10.07 43 ASP B O 1
ATOM 2271 N N . LEU B 1 25 ? 12.594 30.754 82.104 1.00 6.25 44 LEU B N 1
ATOM 2272 C CA . LEU B 1 25 ? 13.325 31.989 81.919 1.00 7.12 44 LEU B CA 1
ATOM 2273 C C . LEU B 1 25 ? 14.792 31.626 81.645 1.00 9.45 44 LEU B C 1
ATOM 2274 O O . LEU B 1 25 ? 15.426 30.951 82.455 1.00 7.15 44 LEU B O 1
ATOM 2279 N N . ALA B 1 26 ? 15.293 32.037 80.471 1.00 6.26 45 ALA B N 1
ATOM 2280 C CA . ALA B 1 26 ? 16.615 31.638 79.957 1.00 6.16 45 ALA B CA 1
ATOM 2281 C C . ALA B 1 26 ? 17.663 32.708 80.244 1.00 8.23 45 ALA B C 1
ATOM 2282 O O . ALA B 1 26 ? 17.437 33.877 79.963 1.00 8.29 45 ALA B O 1
ATOM 2284 N N . SER B 1 27 ? 18.800 32.275 80.805 1.00 5.72 46 SER B N 1
ATOM 2285 C CA . SER B 1 27 ? 19.938 33.144 81.118 1.00 5.88 46 SER B CA 1
ATOM 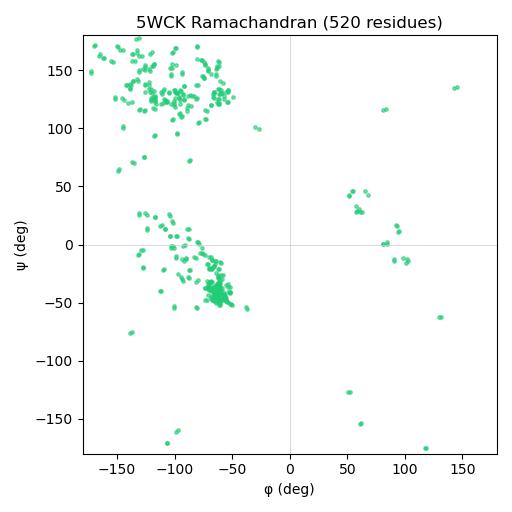2286 C C . SER B 1 27 ? 21.208 32.517 80.572 1.00 8.36 46 SER B C 1
ATOM 2287 O O . SER B 1 27 ? 21.329 31.288 80.492 1.00 6.01 46 SER B O 1
ATOM 2290 N N . TYR B 1 28 ? 22.153 33.384 80.183 1.00 6.06 47 TYR B N 1
ATOM 2291 C CA . TYR B 1 28 ? 23.329 32.968 79.460 1.00 5.72 47 TYR B CA 1
ATOM 2292 C C . TYR B 1 28 ? 24.563 33.582 80.119 1.00 4.82 47 TYR B C 1
ATOM 2293 O O . TYR B 1 28 ? 24.534 34.727 80.554 1.00 6.65 47 TYR B O 1
ATOM 2302 N N . LEU B 1 29 ? 25.635 32.797 80.185 1.00 5.31 48 LEU B N 1
ATOM 2303 C CA . LEU B 1 29 ? 26.928 33.249 80.699 1.00 5.52 48 LEU B CA 1
ATOM 2304 C C . LEU B 1 29 ? 27.958 33.127 79.576 1.00 5.31 48 LEU B C 1
ATOM 2305 O O . LEU B 1 29 ? 28.092 32.073 78.970 1.00 7.29 48 LEU B O 1
ATOM 2310 N N . ILE B 1 30 ? 28.651 34.237 79.308 1.00 6.47 49 ILE B N 1
ATOM 2311 C CA . ILE B 1 30 ? 29.733 34.243 78.348 1.00 7.10 49 ILE B CA 1
ATOM 2312 C C . ILE B 1 30 ? 31.025 34.420 79.152 1.00 7.55 49 ILE B C 1
ATOM 2313 O O . ILE B 1 30 ? 31.174 35.396 79.857 1.00 8.06 49 ILE B O 1
ATOM 2318 N N . VAL B 1 31 ? 31.954 33.461 79.017 1.00 7.88 50 VAL B N 1
ATOM 2319 C CA . VAL B 1 31 ? 33.132 33.378 79.875 1.00 6.70 50 VAL B CA 1
ATOM 2320 C C . VAL B 1 31 ? 34.354 33.805 79.064 1.00 6.95 50 VAL B C 1
ATOM 2321 O O . VAL B 1 31 ? 34.634 33.219 77.994 1.00 8.88 50 VAL B O 1
ATOM 2325 N N . THR B 1 32 ? 35.060 34.831 79.573 1.00 7.13 51 THR B N 1
ATOM 2326 C CA . THR B 1 32 ? 36.238 35.366 78.908 1.00 8.42 51 THR B CA 1
ATOM 2327 C C . THR B 1 32 ? 37.402 35.439 79.882 1.00 9.14 51 THR B C 1
ATOM 2328 O O . THR B 1 32 ? 37.236 35.420 81.104 1.00 8.14 51 THR B O 1
ATOM 2332 N N . PRO B 1 33 ? 38.641 35.549 79.357 1.00 8.22 52 PRO B N 1
ATOM 2333 C CA . PRO B 1 33 ? 39.809 35.754 80.219 1.00 9.02 52 PRO B CA 1
ATOM 2334 C C . PRO B 1 33 ? 39.771 37.027 81.074 1.00 9.78 52 PRO B C 1
ATOM 2335 O O . PRO B 1 33 ? 40.589 37.156 82.015 1.00 11.72 52 PRO B O 1
ATOM 2339 N N . ARG B 1 34 ? 38.884 37.977 80.725 1.00 8.04 53 ARG B N 1
ATOM 2340 C CA . ARG B 1 34 ? 38.788 39.248 81.449 1.00 10.57 53 ARG B CA 1
ATOM 2341 C C . ARG B 1 34 ? 37.474 39.333 82.230 1.00 10.53 53 ARG B C 1
ATOM 2342 O O . ARG B 1 34 ? 37.102 40.424 82.682 1.00 12.26 53 ARG B O 1
ATOM 2350 N N . GLY B 1 35 ? 36.812 38.189 82.434 1.00 9.91 54 GLY B N 1
ATOM 2351 C CA . GLY B 1 35 ? 35.589 38.137 83.214 1.00 9.07 54 GLY B CA 1
ATOM 2352 C C . GLY B 1 35 ? 34.417 37.677 82.373 1.00 9.96 54 GLY B C 1
ATOM 2353 O O . GLY B 1 35 ? 34.568 37.349 81.180 1.00 8.61 54 GLY B O 1
ATOM 2354 N N . ASN B 1 36 ? 33.225 37.703 82.979 1.00 7.78 55 ASN B N 1
ATOM 2355 C CA . ASN B 1 36 ? 32.050 37.053 82.366 1.00 8.09 55 ASN B CA 1
ATOM 2356 C C . ASN B 1 36 ? 30.938 38.069 82.086 1.00 8.15 55 ASN B C 1
ATOM 2357 O O . ASN B 1 36 ? 30.815 39.080 82.782 1.00 8.14 55 ASN B O 1
ATOM 2362 N N . ILE B 1 37 ? 30.112 37.751 81.080 1.00 6.54 56 ILE B N 1
ATOM 2363 C CA . ILE B 1 37 ? 28.902 38.492 80.743 1.00 5.98 56 ILE B CA 1
ATOM 2364 C C . ILE B 1 37 ? 27.711 37.607 81.084 1.00 6.08 56 ILE B C 1
ATOM 2365 O O . ILE B 1 37 ? 27.706 36.450 80.715 1.00 7.07 56 ILE B O 1
ATOM 2370 N N . LEU B 1 38 ? 26.752 38.158 81.831 1.00 7.52 57 LEU B N 1
ATOM 2371 C CA . LEU B 1 38 ? 25.497 37.488 82.145 1.00 6.74 57 LEU B CA 1
ATOM 2372 C C . LEU B 1 38 ? 24.350 38.165 81.386 1.00 6.66 57 LEU B C 1
ATOM 2373 O O . LEU B 1 38 ? 24.242 39.377 81.384 1.00 6.87 57 LEU B O 1
ATOM 2378 N N . ILE B 1 39 ? 23.487 37.352 80.761 1.00 6.65 58 ILE B N 1
ATOM 2379 C CA . ILE B 1 39 ? 22.299 37.882 80.029 1.00 4.76 58 ILE B CA 1
ATOM 2380 C C . ILE B 1 39 ? 21.049 37.337 80.729 1.00 5.72 58 ILE B C 1
ATOM 2381 O O . ILE B 1 39 ? 20.968 36.146 80.815 1.00 7.10 58 ILE B O 1
ATOM 2386 N N . ASN B 1 40 ? 20.174 38.249 81.175 1.00 4.52 59 ASN B N 1
ATOM 2387 C CA . ASN B 1 40 ? 18.873 37.987 81.856 1.00 6.65 59 ASN B CA 1
ATOM 2388 C C . ASN B 1 40 ? 19.041 37.688 83.350 1.00 7.96 59 ASN B C 1
ATOM 2389 O O . ASN B 1 40 ? 19.587 36.688 83.667 1.00 8.04 59 ASN B O 1
ATOM 2394 N N . SER B 1 41 ? 18.500 38.571 84.175 1.00 6.83 60 SER B N 1
ATOM 2395 C CA . SER B 1 41 ? 18.565 38.445 85.651 1.00 8.25 60 SER B CA 1
ATOM 2396 C C . SER B 1 41 ? 17.338 37.686 86.188 1.00 10.07 60 SER B C 1
ATOM 2397 O O . SER B 1 41 ? 17.366 37.308 87.326 1.00 10.08 60 SER B O 1
ATOM 2400 N N . ASP B 1 42 ? 16.307 37.522 85.355 1.00 7.65 61 ASP B N 1
ATOM 2401 C CA . ASP B 1 42 ? 15.113 36.718 85.689 1.00 7.19 61 ASP B CA 1
ATOM 2402 C C . ASP B 1 42 ? 14.383 37.301 86.911 1.00 7.86 61 ASP B C 1
ATOM 2403 O O . ASP B 1 42 ? 14.441 38.491 87.169 1.00 9.39 61 ASP B O 1
ATOM 2408 N N . LEU B 1 43 ? 13.664 36.455 87.652 1.00 9.24 62 LEU B N 1
ATOM 2409 C CA . LEU B 1 43 ? 12.957 36.921 88.855 1.00 9.75 62 LEU B CA 1
ATOM 2410 C C . LEU B 1 43 ? 13.951 37.017 90.017 1.00 12.60 62 LEU B C 1
ATOM 2411 O O . LEU B 1 43 ? 15.001 36.362 90.012 1.00 11.39 62 LEU B O 1
ATOM 2416 N N . GLU B 1 44 ? 13.592 37.803 91.034 1.00 12.67 63 GLU B N 1
ATOM 2417 C CA . GLU B 1 44 ? 14.462 37.903 92.232 1.00 13.14 63 GLU B CA 1
ATOM 2418 C C . GLU B 1 44 ? 14.756 36.511 92.790 1.00 13.36 63 GLU B C 1
ATOM 2419 O O . GLU B 1 44 ? 15.897 36.240 93.190 1.00 13.17 63 GLU B O 1
ATOM 2425 N N . ALA B 1 45 ? 13.747 35.628 92.814 1.00 16.16 64 ALA B N 1
ATOM 2426 C CA . ALA B 1 45 ? 13.887 34.246 93.318 1.00 16.65 64 ALA B CA 1
ATOM 2427 C C . ALA B 1 45 ? 14.891 33.439 92.486 1.00 12.16 64 ALA B C 1
ATOM 2428 O O . ALA B 1 45 ? 15.395 32.389 92.944 1.00 15.26 64 ALA B O 1
ATOM 2430 N N . ASN B 1 46 ? 15.163 33.874 91.243 1.00 10.33 65 ASN B N 1
ATOM 2431 C CA . ASN B 1 46 ? 16.060 33.114 90.388 1.00 8.82 65 ASN B CA 1
ATOM 2432 C C . ASN B 1 46 ? 17.518 33.566 90.566 1.00 10.07 65 ASN B C 1
ATOM 2433 O O . ASN B 1 46 ? 18.403 32.901 90.055 1.00 10.71 65 ASN B O 1
ATOM 2438 N N . VAL B 1 47 ? 17.775 34.689 91.234 1.00 11.09 66 VAL B N 1
ATOM 2439 C CA . VAL B 1 47 ? 19.158 35.201 91.356 1.00 10.54 66 VAL B CA 1
ATOM 2440 C C . VAL B 1 47 ? 20.026 34.173 92.084 1.00 10.86 66 VAL B C 1
ATOM 2441 O O . VAL B 1 47 ? 21.110 33.851 91.620 1.00 10.23 66 VAL B O 1
ATOM 2445 N N . PRO B 1 48 ? 19.629 33.583 93.237 1.00 11.15 67 PRO B N 1
ATOM 2446 C CA . PRO B 1 48 ? 20.461 32.537 93.828 1.00 10.95 67 PRO B CA 1
ATOM 2447 C C . PRO B 1 48 ? 20.607 31.301 92.926 1.00 12.21 67 PRO B C 1
ATOM 2448 O O . PRO B 1 48 ? 21.628 30.630 93.021 1.00 13.26 67 PRO B O 1
ATOM 2452 N N . MET B 1 49 ? 19.620 31.021 92.062 1.00 11.10 68 MET B N 1
ATOM 2453 C CA . MET B 1 49 ? 19.697 29.899 91.122 1.00 9.25 68 MET B CA 1
ATOM 2454 C C . MET B 1 49 ? 20.782 30.184 90.080 1.00 9.86 68 MET B C 1
ATOM 2455 O O . MET B 1 49 ? 21.551 29.280 89.699 1.00 9.00 68 MET B O 1
ATOM 2460 N N . ILE B 1 50 ? 20.773 31.403 89.546 1.00 8.14 69 ILE B N 1
ATOM 2461 C CA . ILE B 1 50 ? 21.801 31.806 88.545 1.00 8.72 69 ILE B CA 1
ATOM 2462 C C . ILE B 1 50 ? 23.196 31.718 89.188 1.00 8.46 69 ILE B C 1
ATOM 2463 O O . ILE B 1 50 ? 24.118 31.160 88.591 1.00 9.79 69 ILE B O 1
ATOM 2468 N N . LYS B 1 51 ? 23.343 32.266 90.399 1.00 10.24 70 LYS B N 1
ATOM 2469 C CA . LYS B 1 51 ? 24.607 32.187 91.135 1.00 10.74 70 LYS B CA 1
ATOM 2470 C C . LYS B 1 51 ? 25.041 30.724 91.281 1.00 9.53 70 LYS B C 1
ATOM 2471 O O . LYS B 1 51 ? 26.174 30.375 90.993 1.00 8.93 70 LYS B O 1
ATOM 2477 N N . ALA B 1 52 ? 24.118 29.854 91.709 1.00 9.60 71 ALA B N 1
ATOM 2478 C CA . ALA B 1 52 ? 24.455 28.447 91.919 1.00 12.51 71 ALA B CA 1
ATOM 2479 C C . ALA B 1 52 ? 24.868 27.787 90.593 1.00 12.33 71 ALA B C 1
ATOM 2480 O O . ALA B 1 52 ? 25.780 26.950 90.560 1.00 11.04 71 ALA B O 1
ATOM 2482 N N . SER B 1 53 ? 24.175 28.129 89.495 1.00 9.97 72 SER B N 1
ATOM 2483 C CA . SER B 1 53 ? 24.489 27.545 88.194 1.00 9.18 72 SER B CA 1
ATOM 2484 C C . SER B 1 53 ? 25.900 27.956 87.751 1.00 8.91 72 SER B C 1
ATOM 2485 O O . SER B 1 53 ? 26.663 27.163 87.225 1.00 9.74 72 SER B O 1
ATOM 2488 N N . ILE B 1 54 ? 26.216 29.237 87.910 1.00 8.24 73 ILE B N 1
ATOM 2489 C CA . ILE B 1 54 ? 27.522 29.754 87.542 1.00 7.58 73 ILE B CA 1
ATOM 2490 C C . ILE B 1 54 ? 28.607 28.992 88.323 1.00 8.38 73 ILE B C 1
ATOM 2491 O O . ILE B 1 54 ? 29.615 28.577 87.750 1.00 8.66 73 ILE B O 1
ATOM 2496 N N . LYS B 1 55 ? 28.387 28.825 89.631 1.00 11.14 74 LYS B N 1
ATOM 2497 C CA . LYS B 1 55 ? 29.374 28.168 90.506 1.00 10.08 74 LYS B CA 1
ATOM 2498 C C . LYS B 1 55 ? 29.472 26.669 90.200 1.00 9.57 74 LYS B C 1
ATOM 2499 O O . LYS B 1 55 ? 30.581 26.102 90.257 1.00 10.84 74 LYS B O 1
ATOM 2505 N N . LYS B 1 56 ? 28.349 26.037 89.833 1.00 9.48 75 LYS B N 1
ATOM 2506 C CA . LYS B 1 56 ? 28.328 24.635 89.464 1.00 10.56 75 LYS B CA 1
ATOM 2507 C C . LYS B 1 56 ? 29.229 24.383 88.253 1.00 11.76 75 LYS B C 1
ATOM 2508 O O . LYS B 1 56 ? 29.875 23.329 88.176 1.00 12.87 75 LYS B O 1
ATOM 2514 N N . LEU B 1 57 ? 29.259 25.335 87.304 1.00 9.13 76 LEU B N 1
ATOM 2515 C CA . LEU B 1 57 ? 30.113 25.242 86.120 1.00 9.91 76 LEU B CA 1
ATOM 2516 C C . LEU B 1 57 ? 31.587 25.493 86.468 1.00 9.60 76 LEU B C 1
ATOM 2517 O O . LEU B 1 57 ? 32.429 25.334 85.596 1.00 12.87 76 LEU B O 1
ATOM 2522 N N . GLY B 1 58 ? 31.869 25.930 87.695 1.00 11.16 77 GLY B N 1
ATOM 2523 C CA . GLY B 1 58 ? 33.249 26.174 88.138 1.00 11.67 77 GLY B CA 1
ATOM 2524 C C . GLY B 1 58 ? 33.703 27.614 87.976 1.00 12.43 77 GLY B C 1
ATOM 2525 O O . GLY B 1 58 ? 34.898 27.912 88.128 1.00 14.39 77 GLY B O 1
ATOM 2526 N N . PHE B 1 59 ? 32.768 28.526 87.692 1.00 10.42 78 PHE B N 1
ATOM 2527 C CA . PHE B 1 59 ? 33.065 29.925 87.544 1.00 10.64 78 PHE B CA 1
ATOM 2528 C C . PHE B 1 59 ? 32.713 30.654 88.845 1.00 11.53 78 PHE B C 1
ATOM 2529 O O . PHE B 1 59 ? 32.080 30.098 89.739 1.00 12.33 78 PHE B O 1
ATOM 2537 N N . LYS B 1 60 ? 33.141 31.910 88.932 1.00 11.11 79 LYS B N 1
ATOM 2538 C CA . LYS B 1 60 ? 32.887 32.729 90.091 1.00 11.31 79 LYS B CA 1
ATOM 2539 C C . LYS B 1 60 ? 31.798 33.746 89.758 1.00 10.54 79 LYS B C 1
ATOM 2540 O O . LYS B 1 60 ? 31.880 34.461 88.748 1.00 11.04 79 LYS B O 1
ATOM 2546 N N . PHE B 1 61 ? 30.797 33.835 90.634 1.00 10.66 80 PHE B N 1
ATOM 2547 C CA . PHE B 1 61 ? 29.770 34.844 90.504 1.00 9.47 80 PHE B CA 1
ATOM 2548 C C . PHE B 1 61 ? 30.396 36.246 90.540 1.00 11.11 80 PHE B C 1
ATOM 2549 O O . PHE B 1 61 ? 29.974 37.142 89.804 1.00 10.52 80 PHE B O 1
ATOM 2557 N N . SER B 1 62 ? 31.433 36.428 91.380 1.00 10.72 81 SER B N 1
ATOM 2558 C CA . SER B 1 62 ? 32.123 37.694 91.521 1.00 10.34 81 SER B CA 1
ATOM 2559 C C . SER B 1 62 ? 32.838 38.115 90.227 1.00 11.41 81 SER B C 1
ATOM 2560 O O . SER B 1 62 ? 33.257 39.249 90.131 1.00 12.16 81 SER B O 1
ATOM 2563 N N . ASP B 1 63 ? 33.002 37.205 89.262 1.00 10.16 82 ASP B N 1
ATOM 2564 C CA . ASP B 1 63 ? 33.648 37.546 87.994 1.00 9.70 82 ASP B CA 1
ATOM 2565 C C . ASP B 1 63 ? 32.633 38.085 86.967 1.00 10.52 82 ASP B C 1
ATOM 2566 O O . ASP B 1 63 ? 33.013 38.336 85.830 1.00 11.20 82 ASP B O 1
ATOM 2571 N N . THR B 1 64 ? 31.373 38.272 87.358 1.00 8.51 83 THR B N 1
ATOM 2572 C CA . THR B 1 64 ? 30.374 38.840 86.442 1.00 10.04 83 THR B CA 1
ATOM 2573 C C . THR B 1 64 ? 30.652 40.333 86.251 1.00 8.84 83 THR B C 1
ATOM 2574 O O . THR B 1 64 ? 30.424 41.147 87.187 1.00 13.73 83 THR B O 1
ATOM 2578 N N . LYS B 1 65 ? 31.150 40.708 85.071 1.00 7.55 84 LYS B N 1
ATOM 2579 C CA . LYS B 1 65 ? 31.571 42.083 84.783 1.00 8.80 84 LYS B CA 1
ATOM 2580 C C . LYS B 1 65 ? 30.449 42.915 84.147 1.00 10.89 84 LYS B C 1
ATOM 2581 O O . LYS B 1 65 ? 30.433 44.148 84.285 1.00 9.83 84 LYS B O 1
ATOM 2587 N N . ILE B 1 66 ? 29.578 42.264 83.369 1.00 7.47 85 ILE B N 1
ATOM 2588 C CA . ILE B 1 66 ? 28.584 42.931 82.519 1.00 7.02 85 ILE B CA 1
ATOM 2589 C C . ILE B 1 66 ? 27.271 42.155 82.633 1.00 7.24 85 ILE B C 1
ATOM 2590 O O . ILE B 1 66 ? 27.297 40.935 82.598 1.00 7.22 85 ILE B O 1
ATOM 2595 N N . LEU B 1 67 ? 26.169 42.894 82.818 1.00 7.03 86 LEU B N 1
ATOM 2596 C CA . LEU B 1 67 ? 24.814 42.355 82.845 1.00 7.06 86 LEU B CA 1
ATOM 2597 C C . LEU B 1 67 ? 24.024 42.959 81.679 1.00 6.36 86 LEU B C 1
ATOM 2598 O O . LEU B 1 67 ? 23.970 44.178 81.531 1.00 6.95 86 LEU B O 1
ATOM 2603 N N . LEU B 1 68 ? 23.456 42.087 80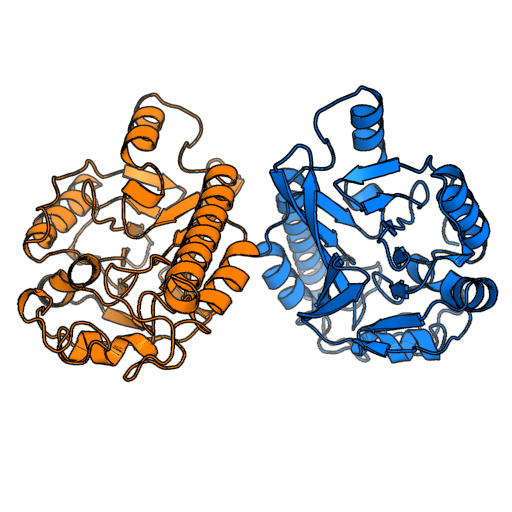.834 1.00 6.72 87 LEU B N 1
ATOM 2604 C CA . LEU B 1 68 ? 22.591 42.421 79.708 1.00 6.10 87 LEU B CA 1
ATOM 2605 C C . LEU B 1 68 ? 21.237 41.764 79.923 1.00 5.63 87 LEU B C 1
ATOM 2606 O O . LEU B 1 68 ? 21.108 40.843 80.730 1.00 5.55 87 LEU B O 1
ATOM 2611 N N . ILE B 1 69 ? 20.248 42.201 79.142 1.00 4.68 88 ILE B N 1
ATOM 2612 C CA . ILE B 1 69 ? 18.915 41.617 79.142 1.00 5.68 88 ILE B CA 1
ATOM 2613 C C . ILE B 1 69 ? 18.420 41.475 77.703 1.00 5.22 88 ILE B C 1
ATOM 2614 O O . ILE B 1 69 ? 18.848 42.192 76.788 1.00 5.63 88 ILE B O 1
ATOM 2619 N N . SER B 1 70 ? 17.461 40.571 77.528 1.00 4.66 89 SER B N 1
ATOM 2620 C CA . SER B 1 70 ? 16.744 40.423 76.260 1.00 5.56 89 S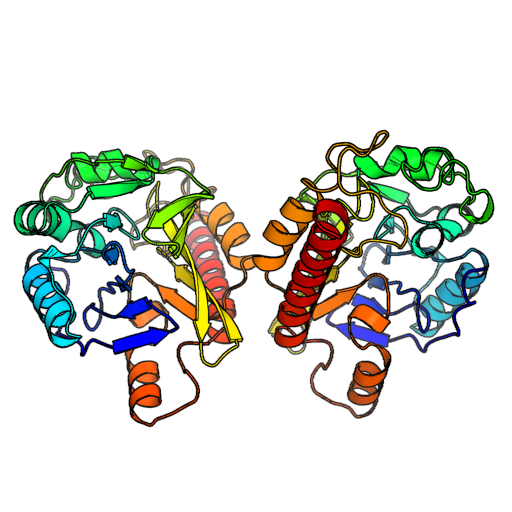ER B CA 1
ATOM 2621 C C . SER B 1 70 ? 15.770 41.581 76.051 1.00 5.92 89 SER B C 1
ATOM 2622 O O . SER B 1 70 ? 15.684 42.143 74.968 1.00 7.33 89 SER B O 1
ATOM 2625 N N . HIS B 1 71 ? 14.991 41.894 77.089 1.00 6.10 90 HIS B N 1
ATOM 2626 C CA . HIS B 1 71 ? 14.047 43.000 77.008 1.00 5.32 90 HIS B CA 1
ATOM 2627 C C . HIS B 1 71 ? 13.566 43.365 78.411 1.00 6.59 90 HIS B C 1
ATOM 2628 O O . HIS B 1 71 ? 13.703 42.574 79.349 1.00 7.74 90 HIS B O 1
ATOM 2635 N N . ALA B 1 72 ? 12.993 44.577 78.533 1.00 7.03 91 ALA B N 1
ATOM 2636 C CA . ALA B 1 72 ? 12.596 45.146 79.820 1.00 7.30 91 ALA B CA 1
ATOM 2637 C C . ALA B 1 72 ? 11.187 44.706 80.235 1.00 8.24 91 ALA B C 1
ATOM 2638 O O . ALA B 1 72 ? 10.243 45.484 80.190 1.00 9.60 91 ALA B O 1
ATOM 2640 N N . HIS B 1 73 ? 11.057 43.435 80.640 1.00 6.68 92 HIS B N 1
ATOM 2641 C CA . HIS B 1 73 ? 9.907 42.914 81.383 1.00 6.58 92 HIS B CA 1
ATOM 2642 C C . HIS B 1 73 ? 10.438 42.244 82.647 1.00 6.62 92 HIS B C 1
ATOM 2643 O O . HIS B 1 73 ? 11.572 41.748 82.683 1.00 6.86 92 HIS B O 1
ATOM 2650 N N . PHE B 1 74 ? 9.598 42.180 83.676 1.00 7.21 93 PHE B N 1
ATOM 2651 C CA . PHE B 1 74 ? 10.011 41.660 84.972 1.00 7.52 93 PHE B CA 1
ATOM 2652 C C . PHE B 1 74 ? 10.605 40.245 84.887 1.00 7.78 93 PHE B C 1
ATOM 2653 O O . PHE B 1 74 ? 11.503 39.927 85.662 1.00 10.14 93 PHE B O 1
ATOM 2661 N N . ASP B 1 75 ? 10.099 39.398 83.979 1.00 6.90 94 ASP B N 1
ATOM 2662 C CA . ASP B 1 75 ? 10.508 38.005 83.917 1.00 9.09 94 ASP B CA 1
ATOM 2663 C C . ASP B 1 75 ? 11.949 37.889 83.387 1.00 8.98 94 ASP B C 1
ATOM 2664 O O . ASP B 1 75 ? 12.544 36.843 83.565 1.00 8.15 94 ASP B O 1
ATOM 2669 N N . HIS B 1 76 ? 12.488 38.937 82.754 1.00 7.78 95 HIS B N 1
ATOM 2670 C CA . HIS B 1 76 ? 13.872 38.917 82.268 1.00 6.29 95 HIS B CA 1
ATOM 2671 C C . HIS B 1 76 ? 14.792 39.837 83.066 1.00 7.41 95 HIS B C 1
ATOM 2672 O O . HIS B 1 76 ? 16.020 39.614 83.045 1.00 8.14 95 HIS B O 1
ATOM 2679 N N . ALA B 1 77 ? 14.229 40.843 83.765 1.00 6.44 96 ALA B N 1
ATOM 2680 C CA . ALA B 1 77 ? 15.035 41.951 84.313 1.00 6.43 96 ALA B CA 1
ATOM 2681 C C . ALA B 1 77 ? 14.805 42.198 85.812 1.00 6.57 96 ALA B C 1
ATOM 2682 O O . ALA B 1 77 ? 15.477 43.031 86.350 1.00 9.04 96 ALA B O 1
ATOM 2684 N N . ALA B 1 78 ? 13.866 41.505 86.457 1.00 7.98 97 ALA B N 1
ATOM 2685 C CA . ALA B 1 78 ? 13.528 41.849 87.875 1.00 7.36 97 ALA B CA 1
ATOM 2686 C C . ALA B 1 78 ? 14.739 41.665 88.803 1.00 10.06 97 ALA B C 1
ATOM 2687 O O . ALA B 1 78 ? 14.879 42.395 89.793 1.00 10.10 97 ALA B O 1
ATOM 2689 N N . GLY B 1 79 ? 15.579 40.670 88.504 1.00 9.78 98 GLY B N 1
ATOM 2690 C CA . GLY B 1 79 ? 16.735 40.308 89.348 1.00 9.45 98 GLY B CA 1
ATOM 2691 C C . GLY B 1 79 ? 17.924 41.250 89.240 1.00 8.88 98 GLY B C 1
ATOM 2692 O O . GLY B 1 79 ? 18.919 41.038 89.929 1.00 9.20 98 GLY B O 1
ATOM 2693 N N . SER B 1 80 ? 17.871 42.272 88.378 1.00 8.44 99 SER B N 1
ATOM 2694 C CA . SER B 1 80 ? 19.074 43.014 87.980 1.00 8.75 99 SER B CA 1
ATOM 2695 C C . SER B 1 80 ? 19.678 43.772 89.167 1.00 9.35 99 SER B C 1
ATOM 2696 O O . SER B 1 80 ? 20.870 43.747 89.339 1.00 11.28 99 SER B O 1
ATOM 2699 N N . GLU B 1 81 ? 18.836 44.424 89.976 1.00 9.32 100 GLU B N 1
ATOM 2700 C CA . GLU B 1 81 ? 19.378 45.186 91.124 1.00 10.82 100 GLU B CA 1
ATOM 2701 C C . GLU B 1 81 ? 20.149 44.257 92.075 1.00 11.47 100 GLU B C 1
ATOM 2702 O O . GLU B 1 81 ? 21.255 44.611 92.509 1.00 14.17 100 GLU B O 1
ATOM 2708 N N . LEU B 1 82 ? 19.584 43.091 92.412 1.00 9.53 101 LEU B N 1
ATOM 2709 C CA . LEU B 1 82 ? 20.279 42.114 93.260 1.00 11.00 101 LEU B CA 1
ATOM 2710 C C . LEU B 1 82 ? 21.629 41.727 92.648 1.00 13.28 101 LEU B C 1
ATOM 2711 O O . LEU B 1 82 ? 22.643 41.697 93.331 1.00 13.65 101 LEU B O 1
ATOM 2716 N N . ILE B 1 83 ? 21.650 41.475 91.332 1.00 9.89 102 ILE B N 1
ATOM 2717 C CA . ILE B 1 83 ? 22.915 41.069 90.694 1.00 11.04 102 ILE B CA 1
ATOM 2718 C C . ILE B 1 83 ? 23.941 42.198 90.797 1.00 13.05 102 ILE B C 1
ATOM 2719 O O . ILE B 1 83 ? 25.103 41.940 91.076 1.00 12.82 102 ILE B O 1
ATOM 2724 N N . LYS B 1 84 ? 23.510 43.437 90.553 1.00 9.99 103 LYS B N 1
ATOM 2725 C CA . LYS B 1 84 ? 24.385 44.606 90.666 1.00 11.14 103 LYS B CA 1
ATOM 2726 C C . LYS B 1 84 ? 24.924 44.718 92.106 1.00 15.08 103 LYS B C 1
ATOM 2727 O O . LYS B 1 84 ? 26.112 44.975 92.306 1.00 16.53 103 LYS B O 1
ATOM 2733 N N . GLN B 1 85 ? 24.047 44.545 93.093 1.00 12.78 104 GLN B N 1
ATOM 2734 C CA . GLN B 1 85 ? 24.456 44.658 94.532 1.00 14.94 104 GLN B CA 1
ATOM 2735 C C . GLN B 1 85 ? 25.523 43.613 94.872 1.00 18.57 104 GLN B C 1
ATOM 2736 O O . GLN B 1 85 ? 26.462 43.905 95.625 1.00 18.12 104 GLN B O 1
ATOM 2742 N N . GLN B 1 86 ? 25.348 42.390 94.356 1.00 12.55 105 GLN B N 1
ATOM 2743 C CA . GLN B 1 86 ? 26.110 41.232 94.760 1.00 12.14 105 GLN B CA 1
ATOM 2744 C C . GLN B 1 86 ? 27.409 41.085 93.963 1.00 13.38 105 GLN B C 1
ATOM 2745 O O . GLN B 1 86 ? 28.345 40.423 94.458 1.00 14.85 105 GLN B O 1
ATOM 2751 N N . THR B 1 87 ? 27.485 41.696 92.774 1.00 11.80 106 THR B N 1
ATOM 2752 C CA . THR B 1 87 ? 28.646 41.480 91.878 1.00 12.25 106 THR B CA 1
ATOM 2753 C C . THR B 1 87 ? 29.303 42.775 91.398 1.00 12.35 106 THR B C 1
ATOM 2754 O O . THR B 1 87 ? 30.418 42.724 90.878 1.00 15.24 106 THR B O 1
ATOM 2758 N N . LYS B 1 88 ? 28.580 43.898 91.457 1.00 14.18 107 LYS B N 1
ATOM 2759 C CA . LYS B 1 88 ? 29.006 45.165 90.869 1.00 15.80 107 LYS B CA 1
ATOM 2760 C C . LYS B 1 88 ? 29.159 45.074 89.341 1.00 13.46 107 LYS B C 1
ATOM 2761 O O . LYS B 1 88 ? 29.880 45.875 88.749 1.00 16.58 107 LYS B O 1
ATOM 2767 N N . ALA B 1 89 ? 28.400 44.182 88.725 1.00 11.13 108 ALA B N 1
ATOM 2768 C CA . ALA B 1 89 ? 28.417 44.106 87.249 1.00 10.54 108 ALA B CA 1
ATOM 2769 C C . ALA B 1 89 ? 27.884 45.412 86.650 1.00 10.63 108 ALA B C 1
ATOM 2770 O O . ALA B 1 89 ? 27.121 46.061 87.321 1.00 12.08 108 ALA B O 1
ATOM 2772 N N . LYS B 1 90 ? 28.340 45.781 85.452 1.00 9.01 109 LYS B N 1
ATOM 2773 C CA . LYS B 1 90 ? 27.844 46.984 84.753 1.00 9.16 109 LYS B CA 1
ATOM 2774 C C . LYS B 1 90 ? 26.625 46.581 83.932 1.00 9.86 109 LYS B C 1
ATOM 2775 O O . LYS B 1 90 ? 26.748 45.703 83.114 1.00 9.21 109 LYS B O 1
ATOM 2781 N N . TYR B 1 91 ? 25.538 47.318 84.118 1.00 9.13 110 TYR B N 1
ATOM 2782 C CA . TYR B 1 91 ? 24.245 46.994 83.480 1.00 9.88 110 TYR B CA 1
ATOM 2783 C C . TYR B 1 91 ? 24.108 47.808 82.194 1.00 9.27 110 TYR B C 1
ATOM 2784 O O . TYR B 1 91 ? 24.115 49.000 82.249 1.00 11.43 110 TYR B O 1
ATOM 2793 N N . MET B 1 92 ? 23.953 47.119 81.063 1.00 6.46 111 MET B N 1
ATOM 2794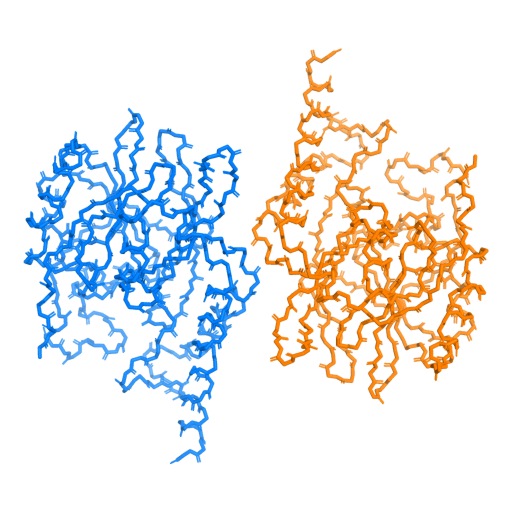 C CA . MET B 1 92 ? 23.862 47.791 79.793 1.00 6.69 111 MET B CA 1
ATOM 2795 C C . MET B 1 92 ? 22.529 47.420 79.135 1.00 9.51 111 MET B C 1
ATOM 2796 O O . MET B 1 92 ? 22.184 46.234 79.069 1.00 8.32 111 MET B O 1
ATOM 2801 N N . VAL B 1 93 ? 21.808 48.447 78.655 1.00 6.88 112 VAL B N 1
ATOM 2802 C CA . VAL B 1 93 ? 20.414 48.295 78.162 1.00 5.39 112 VAL B CA 1
ATOM 2803 C C . VAL B 1 93 ? 20.200 49.165 76.921 1.00 7.47 112 VAL B C 1
ATOM 2804 O O . VAL B 1 93 ? 20.630 50.310 76.844 1.00 9.28 112 VAL B O 1
ATOM 2808 N N . MET B 1 94 ? 19.517 48.597 75.919 1.00 7.13 113 MET B N 1
ATOM 2809 C CA . MET B 1 94 ? 19.074 49.290 74.715 1.00 6.74 113 MET B CA 1
ATOM 2810 C C . MET B 1 94 ? 18.268 50.544 75.103 1.00 8.30 113 MET B C 1
ATOM 2811 O O . MET B 1 94 ? 17.331 50.481 75.902 1.00 8.78 113 MET B O 1
ATOM 2816 N N . ASP B 1 95 ? 18.641 51.662 74.464 1.00 7.47 114 ASP B N 1
ATOM 2817 C CA . ASP B 1 95 ? 18.095 53.005 74.679 1.00 10.80 114 ASP B CA 1
ATOM 2818 C C . ASP B 1 95 ? 16.584 52.970 74.922 1.00 9.00 114 ASP B C 1
ATOM 2819 O O . ASP B 1 95 ? 16.113 53.492 75.935 1.00 8.17 114 ASP B O 1
ATOM 2824 N N . GLU B 1 96 ? 15.842 52.349 74.000 1.00 9.75 115 GLU B N 1
ATOM 2825 C CA . GLU B 1 96 ? 14.386 52.434 74.005 1.00 8.98 115 GLU B CA 1
ATOM 2826 C C . GLU B 1 96 ? 13.760 51.747 75.221 1.00 8.45 115 GLU B C 1
ATOM 2827 O O . GLU B 1 96 ? 12.586 52.004 75.498 1.00 10.55 115 GLU B O 1
ATOM 2833 N N . ASP B 1 97 ? 14.489 50.842 75.898 1.00 7.72 116 ASP B N 1
ATOM 2834 C CA . ASP B 1 97 ? 13.983 50.168 77.089 1.00 7.78 116 ASP B CA 1
ATOM 2835 C C . ASP B 1 97 ? 14.498 50.763 78.417 1.00 6.73 116 ASP B C 1
ATOM 2836 O O . ASP B 1 97 ? 14.125 50.277 79.480 1.00 8.07 116 ASP B O 1
ATOM 2841 N N . VAL B 1 98 ? 15.376 51.764 78.367 1.00 8.55 117 VAL B N 1
ATOM 2842 C CA . VAL B 1 98 ? 16.008 52.301 79.568 1.00 9.37 117 VAL B CA 1
ATOM 2843 C C . VAL B 1 98 ? 14.954 52.874 80.523 1.00 8.78 117 VAL B C 1
ATOM 2844 O O . VAL B 1 98 ? 15.032 52.643 81.733 1.00 9.45 117 VAL B O 1
ATOM 2848 N N . SER B 1 99 ? 13.963 53.591 79.989 1.00 11.70 118 SER B N 1
ATOM 2849 C CA . SER B 1 99 ? 12.948 54.193 80.854 1.00 11.89 118 SER B CA 1
ATOM 2850 C C . SER B 1 99 ? 12.254 53.134 81.714 1.00 10.48 118 SER B C 1
ATOM 2851 O O . SER B 1 99 ? 11.993 53.335 82.900 1.00 11.35 118 SER B O 1
ATOM 2854 N N . VAL B 1 100 ? 11.905 51.988 81.107 1.00 8.89 119 VAL B N 1
ATOM 2855 C CA . VAL B 1 100 ? 11.243 50.951 81.849 1.00 8.63 119 VAL B CA 1
ATOM 2856 C C . VAL B 1 100 ? 12.147 50.407 82.963 1.00 9.18 119 VAL B C 1
ATOM 2857 O O . VAL B 1 100 ? 11.666 50.145 84.073 1.00 11.20 119 VAL B O 1
ATOM 2861 N N . ILE B 1 101 ? 13.436 50.223 82.673 1.00 8.47 120 ILE B N 1
ATOM 2862 C CA . ILE B 1 101 ? 14.360 49.721 83.670 1.00 9.40 120 ILE B CA 1
ATOM 2863 C C . ILE B 1 101 ? 14.488 50.712 84.840 1.00 8.97 120 ILE B C 1
ATOM 2864 O O . ILE B 1 101 ? 14.421 50.300 86.012 1.00 11.18 120 ILE B O 1
ATOM 2869 N N . LEU B 1 102 ? 14.636 51.990 84.528 1.00 10.42 121 LEU B N 1
ATOM 2870 C CA . LEU B 1 102 ? 14.835 53.003 85.596 1.00 11.48 121 LEU B CA 1
ATOM 2871 C C . LEU B 1 102 ? 13.578 53.097 86.481 1.00 15.14 121 LEU B C 1
ATOM 2872 O O . LEU B 1 102 ? 13.676 53.307 87.715 1.00 14.03 121 LEU B O 1
ATOM 2877 N N . SER B 1 103 ? 12.397 52.939 85.866 1.00 13.68 122 SER B N 1
ATOM 2878 C CA . SER B 1 103 ? 11.127 53.106 86.549 1.00 11.24 122 SER B CA 1
ATOM 2879 C C . SER B 1 103 ? 10.605 51.792 87.144 1.00 12.40 122 SER B C 1
ATOM 2880 O O . SER B 1 103 ? 9.532 51.755 87.720 1.00 13.76 122 SER B O 1
ATOM 2883 N N . GLY B 1 104 ? 11.331 50.687 86.963 1.00 10.17 123 GLY B N 1
ATOM 2884 C CA . GLY B 1 104 ? 10.878 49.408 87.458 1.00 10.25 123 GLY B CA 1
ATOM 2885 C C . GLY B 1 104 ? 9.516 49.014 86.899 1.00 9.96 123 GLY B C 1
ATOM 2886 O O . GLY B 1 104 ? 8.738 48.350 87.578 1.00 10.64 123 GLY B O 1
ATOM 2887 N N . GLY B 1 105 ? 9.229 49.403 85.653 1.00 11.09 124 GLY B N 1
ATOM 2888 C CA . GLY B 1 105 ? 7.995 48.999 84.9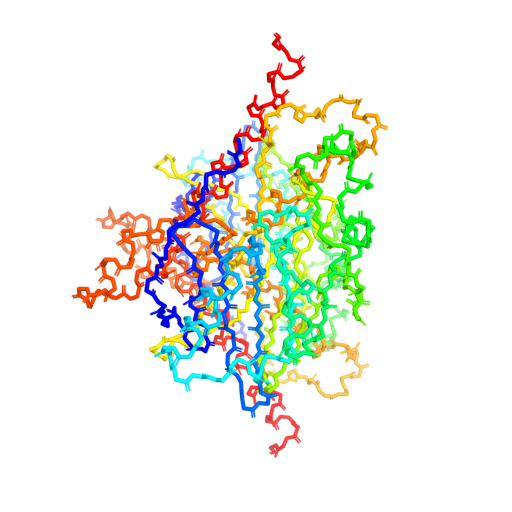95 1.00 10.27 124 GLY B CA 1
ATOM 2889 C C . GLY B 1 105 ? 6.935 50.091 84.952 1.00 11.68 124 GLY B C 1
ATOM 2890 O O . GLY B 1 105 ? 5.970 49.987 84.203 1.00 10.78 124 GLY B O 1
ATOM 2891 N N . LYS B 1 106 ? 7.088 51.161 85.738 1.00 11.79 125 LYS B N 1
ATOM 2892 C CA . LYS B 1 106 ? 6.013 52.169 85.829 1.00 11.45 125 LYS B CA 1
ATOM 2893 C C . LYS B 1 106 ? 5.808 52.961 84.534 1.00 13.25 125 LYS B C 1
ATOM 2894 O O . LYS B 1 106 ? 4.714 53.503 84.357 1.00 16.01 125 LYS B O 1
ATOM 2900 N N . SER B 1 107 ? 6.804 53.015 83.634 1.00 10.62 126 SER B N 1
ATOM 2901 C CA . SER B 1 107 ? 6.695 53.708 82.357 1.00 9.47 126 SER B CA 1
ATOM 2902 C C . SER B 1 107 ? 6.347 52.771 81.184 1.00 9.10 126 SER B C 1
ATOM 2903 O O . SER B 1 107 ? 6.372 53.201 80.036 1.00 11.64 126 SER B O 1
ATOM 2906 N N . ASP B 1 108 ? 6.048 51.507 81.464 1.00 8.67 127 ASP B N 1
ATOM 2907 C CA . ASP B 1 108 ? 5.812 50.540 80.381 1.00 9.33 127 ASP B CA 1
ATOM 2908 C C . ASP B 1 108 ? 4.611 50.993 79.532 1.00 11.05 127 ASP B C 1
ATOM 2909 O O . ASP B 1 108 ? 3.570 51.341 80.081 1.00 11.32 127 ASP B O 1
ATOM 2914 N N . PHE B 1 109 ? 4.752 50.958 78.195 1.00 8.40 128 PHE B N 1
ATOM 2915 C CA . PHE B 1 109 ? 3.694 51.415 77.280 1.00 8.49 128 PHE B CA 1
ATOM 2916 C C . PHE B 1 109 ? 2.395 50.656 77.501 1.00 10.10 128 PHE B C 1
ATOM 2917 O O . PHE B 1 109 ? 1.315 51.201 77.140 1.00 10.44 128 PHE B O 1
ATOM 2925 N N . HIS B 1 110 ? 2.460 49.418 78.004 1.00 9.32 129 HIS B N 1
ATOM 2926 C CA . HIS B 1 110 ? 1.321 48.567 78.138 1.00 9.91 129 HIS B CA 1
ATOM 2927 C C . HIS B 1 110 ? 0.952 48.286 79.603 1.00 12.14 129 HIS B C 1
ATOM 2928 O O . HIS B 1 110 ? -0.239 48.225 79.923 1.00 10.26 129 HIS B O 1
ATOM 2935 N N . TYR B 1 111 ? 1.961 48.074 80.467 1.00 9.87 130 TYR B N 1
ATOM 2936 C CA . TYR B 1 111 ? 1.768 47.510 81.824 1.00 9.46 130 TYR B CA 1
ATOM 2937 C C . TYR B 1 111 ? 1.982 48.573 82.922 1.00 11.74 130 TYR B C 1
ATOM 2938 O O . TYR B 1 111 ? 2.088 48.215 84.089 1.00 14.71 130 TYR B O 1
ATOM 2947 N N . ALA B 1 112 ? 2.021 49.853 82.546 1.00 13.11 131 ALA B N 1
ATOM 2948 C CA . ALA B 1 112 ? 2.260 50.990 83.496 1.00 13.66 131 ALA B CA 1
ATOM 2949 C C . ALA B 1 112 ? 1.264 50.934 84.653 1.00 13.31 131 ALA B C 1
ATOM 2950 O O . ALA B 1 112 ? 1.637 51.243 85.809 1.00 14.18 131 ALA B O 1
ATOM 2952 N N . ASN B 1 113 ? 0.013 50.535 84.373 1.00 12.44 132 ASN B N 1
ATOM 2953 C CA . ASN B 1 113 ? -1.046 50.560 85.395 1.00 18.66 132 ASN B CA 1
ATOM 2954 C C . ASN B 1 113 ? -1.297 49.147 85.961 1.00 18.98 132 ASN B C 1
ATOM 2955 O O . ASN B 1 113 ? -2.325 48.926 86.597 1.00 22.48 132 ASN B O 1
ATOM 2960 N N . ASP B 1 114 ? -0.348 48.204 85.784 1.00 15.99 133 ASP B N 1
ATOM 2961 C CA . ASP B 1 114 ? -0.418 46.857 86.334 1.00 13.90 133 ASP B CA 1
ATOM 2962 C C . ASP B 1 114 ? 0.728 46.627 87.325 1.00 18.29 133 ASP B C 1
ATOM 2963 O O . ASP B 1 114 ? 1.841 46.202 86.944 1.00 14.79 133 ASP B O 1
ATOM 2968 N N . SER B 1 115 ? 0.453 46.854 88.616 1.00 19.02 134 SER B N 1
ATOM 2969 C CA . SER B 1 115 ? 1.509 46.816 89.645 1.00 19.22 134 SER B CA 1
ATOM 2970 C C . SER B 1 115 ? 2.121 45.417 89.825 1.00 18.97 134 SER B C 1
ATOM 2971 O O . SER B 1 115 ? 3.242 45.294 90.348 1.00 20.42 134 SER B O 1
ATOM 2974 N N . SER B 1 116 ? 1.436 44.367 89.360 1.00 17.12 135 SER B N 1
ATOM 2975 C CA . SER B 1 116 ? 1.930 42.994 89.413 1.00 15.22 135 SER B CA 1
ATOM 2976 C C . SER B 1 116 ? 3.147 42.789 88.486 1.00 15.53 135 SER B C 1
ATOM 2977 O O . SER B 1 116 ? 3.800 41.744 88.554 1.00 17.60 135 SER B O 1
ATOM 2980 N N . THR B 1 117 ? 3.394 43.752 87.594 1.00 14.23 136 THR B N 1
ATOM 2981 C CA . THR B 1 117 ? 4.511 43.675 86.620 1.00 11.57 136 THR B CA 1
ATOM 2982 C C . THR B 1 117 ? 5.691 44.549 87.035 1.00 12.25 136 THR B C 1
ATOM 2983 O O . THR B 1 117 ? 6.704 44.564 86.348 1.00 12.37 136 THR B O 1
ATOM 2987 N N . TYR B 1 118 ? 5.576 45.295 88.147 1.00 11.60 137 TYR B N 1
ATOM 2988 C CA . TYR B 1 118 ? 6.631 46.173 88.559 1.00 10.68 137 TYR B CA 1
ATOM 2989 C C . TYR B 1 118 ? 7.786 45.357 89.147 1.00 10.33 137 TYR B C 1
ATOM 2990 O O . TYR B 1 118 ? 7.596 44.213 89.619 1.00 13.98 137 TYR B O 1
ATOM 2999 N N . PHE B 1 119 ? 8.975 45.953 89.135 1.00 13.36 138 PHE B N 1
ATOM 3000 C CA . PHE B 1 119 ? 10.162 45.290 89.657 1.00 12.33 138 PHE B CA 1
ATOM 3001 C C . PHE B 1 119 ? 11.111 46.351 90.222 1.00 10.24 138 PHE B C 1
ATOM 3002 O O . PHE B 1 119 ? 10.899 47.551 90.034 1.00 12.20 138 PHE B O 1
ATOM 3010 N N . THR B 1 120 ? 12.156 45.897 90.927 1.00 10.42 139 THR B N 1
ATOM 3011 C CA . THR B 1 120 ? 13.071 46.801 91.614 1.00 12.05 139 THR B CA 1
ATOM 3012 C C . THR B 1 120 ? 13.768 47.729 90.618 1.00 12.45 139 THR B C 1
ATOM 3013 O O . THR B 1 120 ? 14.320 47.290 89.593 1.00 13.28 139 THR B O 1
ATOM 3017 N N . GLN B 1 121 ? 13.733 49.033 90.899 1.00 12.50 140 GLN B N 1
ATOM 3018 C CA . GLN B 1 121 ? 14.429 50.033 90.116 1.00 11.74 140 GLN B CA 1
ATOM 3019 C C . GLN B 1 121 ? 15.953 49.814 90.211 1.00 12.46 140 GLN B C 1
ATOM 3020 O O . GLN B 1 121 ? 16.490 49.353 91.224 1.00 14.26 140 GLN B O 1
ATOM 3026 N N . SER B 1 122 ? 16.640 50.125 89.118 1.00 15.12 141 SER B N 1
ATOM 3027 C CA . SER B 1 122 ? 18.071 50.032 89.043 1.00 14.38 141 SER B CA 1
ATOM 3028 C C . SER B 1 122 ? 18.557 51.131 88.102 1.00 13.40 141 SER B C 1
ATOM 3029 O O . SER B 1 122 ? 17.748 51.779 87.417 1.00 19.59 141 SER B O 1
ATOM 3032 N N . THR B 1 123 ? 19.863 51.390 88.089 1.00 12.25 142 THR B N 1
ATOM 3033 C CA . THR B 1 123 ? 20.428 52.330 87.170 1.00 11.47 142 THR B CA 1
ATOM 3034 C C . THR B 1 123 ? 21.148 51.572 86.042 1.00 11.75 142 THR B C 1
ATOM 3035 O O . THR B 1 123 ? 21.617 50.446 86.245 1.00 13.14 142 THR B O 1
ATOM 3039 N N . VAL B 1 124 ? 21.217 52.203 84.873 1.00 10.98 143 VAL B N 1
ATOM 3040 C CA . VAL B 1 124 ? 21.864 51.661 83.688 1.00 10.69 143 VAL B CA 1
ATOM 3041 C C . VAL B 1 124 ? 23.246 52.310 83.555 1.00 11.36 143 VAL B C 1
ATOM 3042 O O . VAL B 1 124 ? 23.387 53.551 83.441 1.00 12.91 143 VAL B O 1
ATOM 3046 N N . ASP B 1 125 ? 24.278 51.473 83.513 1.00 10.96 144 ASP B N 1
ATOM 3047 C CA . ASP B 1 125 ? 25.678 51.945 83.408 1.00 11.20 144 ASP B CA 1
ATOM 3048 C C . ASP B 1 125 ? 26.080 52.334 81.980 1.00 14.24 144 ASP B C 1
ATOM 3049 O O . ASP B 1 125 ? 26.929 53.186 81.802 1.00 17.01 144 ASP B O 1
ATOM 3054 N N . LYS B 1 126 ? 25.502 51.695 80.951 1.00 10.05 145 LYS B N 1
ATOM 3055 C CA . LYS B 1 126 ? 25.768 52.074 79.599 1.00 10.72 145 LYS B CA 1
ATOM 3056 C C . LYS B 1 126 ? 24.517 51.869 78.754 1.00 11.34 145 LYS B C 1
ATOM 3057 O O . LYS B 1 126 ? 23.946 50.792 78.736 1.00 10.76 145 LYS B O 1
ATOM 3063 N N . VAL B 1 127 ? 24.108 52.933 78.068 1.00 10.10 146 VAL B N 1
ATOM 3064 C CA . VAL B 1 127 ? 22.978 52.897 77.171 1.00 10.41 146 VAL B CA 1
ATOM 3065 C C . VAL B 1 127 ? 23.449 52.397 75.807 1.00 11.56 146 VAL B C 1
ATOM 3066 O O . VAL B 1 127 ? 24.395 52.945 75.200 1.00 12.55 146 VAL B O 1
ATOM 3070 N N . LEU B 1 128 ? 22.761 51.374 75.295 1.00 7.91 147 LEU B N 1
ATOM 3071 C CA . LEU B 1 128 ? 23.129 50.776 74.016 1.00 9.70 147 LEU B CA 1
ATOM 3072 C C . LEU B 1 128 ? 22.214 51.243 72.878 1.00 8.37 147 LEU B C 1
ATOM 3073 O O . LEU B 1 128 ? 21.133 51.822 73.099 1.00 9.59 147 LEU B O 1
ATOM 3078 N N . HIS B 1 129 ? 22.666 50.991 71.646 1.00 11.14 148 HIS B N 1
ATOM 3079 C CA . HIS B 1 129 ? 21.971 51.380 70.441 1.00 11.30 148 HIS B CA 1
ATOM 3080 C C . HIS B 1 129 ? 22.005 50.225 69.440 1.00 10.88 148 HIS B C 1
ATOM 3081 O O . HIS B 1 129 ? 22.791 49.328 69.567 1.00 10.77 148 HIS B O 1
ATOM 3088 N N . ASP B 1 130 ? 21.144 50.295 68.429 1.00 10.64 149 ASP B N 1
ATOM 3089 C CA . ASP B 1 130 ? 21.020 49.258 67.428 1.00 9.52 149 ASP B CA 1
ATOM 3090 C C . ASP B 1 130 ? 22.367 49.013 66.749 1.00 12.16 149 ASP B C 1
ATOM 3091 O O . ASP B 1 130 ? 22.993 49.968 66.227 1.00 12.06 149 ASP B O 1
ATOM 3096 N N . GLY B 1 131 ? 22.814 47.753 66.756 1.00 8.87 150 GLY B N 1
ATOM 3097 C CA . GLY B 1 131 ? 24.025 47.347 66.092 1.00 10.20 150 GLY B CA 1
ATOM 3098 C C . GLY B 1 131 ? 25.282 47.569 66.920 1.00 8.79 150 GLY B C 1
ATOM 3099 O O . GLY B 1 131 ? 26.407 47.224 66.463 1.00 10.73 150 GLY B O 1
ATOM 3100 N N . GLU B 1 132 ? 25.134 48.065 68.153 1.00 8.69 151 GLU B N 1
ATOM 3101 C CA . GLU B 1 132 ? 26.298 48.336 69.027 1.00 9.50 151 GLU B CA 1
ATOM 3102 C C . GLU B 1 132 ? 26.886 47.037 69.570 1.00 8.69 151 GLU B C 1
ATOM 3103 O O . GLU B 1 132 ? 26.185 46.079 69.827 1.00 7.95 151 GLU B O 1
ATOM 3109 N N . ARG B 1 133 ? 28.210 46.988 69.689 1.00 9.44 152 ARG B N 1
ATOM 3110 C CA . ARG B 1 133 ? 28.898 45.818 70.205 1.00 11.64 152 ARG B CA 1
ATOM 3111 C C . ARG B 1 133 ? 29.140 45.942 71.717 1.00 10.50 152 ARG B C 1
ATOM 3112 O O . ARG B 1 133 ? 29.352 47.028 72.262 1.00 11.53 152 ARG B O 1
ATOM 3120 N N . VAL B 1 134 ? 29.102 44.783 72.379 1.00 8.04 153 VAL B N 1
ATOM 3121 C CA . VAL B 1 134 ? 29.536 44.623 73.756 1.00 9.04 153 VAL B CA 1
ATOM 3122 C C . VAL B 1 134 ? 30.716 43.650 73.732 1.00 10.36 153 VAL B C 1
ATOM 3123 O O . VAL B 1 134 ? 30.585 42.501 73.279 1.00 8.93 153 VAL B O 1
ATOM 3127 N N . GLU B 1 135 ? 31.885 44.154 74.145 1.00 8.84 154 GLU B N 1
ATOM 3128 C CA . GLU B 1 135 ? 33.154 43.433 73.991 1.00 8.99 154 GLU B CA 1
ATOM 3129 C C . GLU B 1 135 ? 33.803 43.212 75.364 1.00 10.53 154 GLU B C 1
ATOM 3130 O O . GLU B 1 135 ? 33.841 44.120 76.212 1.00 12.93 154 GLU B O 1
ATOM 3136 N N . LEU B 1 136 ? 34.275 41.984 75.614 1.00 8.01 155 LEU B N 1
ATOM 3137 C CA . LEU B 1 136 ? 35.035 41.678 76.822 1.00 8.33 155 LEU B CA 1
ATOM 3138 C C . LEU B 1 136 ? 35.985 40.528 76.509 1.00 7.52 155 LEU B C 1
ATOM 3139 O O . LEU B 1 136 ? 35.561 39.506 75.995 1.00 8.49 155 LEU B O 1
ATOM 3144 N N . GLY B 1 137 ? 37.277 40.732 76.805 1.00 7.75 156 GLY B N 1
ATOM 3145 C CA . GLY B 1 137 ? 38.247 39.651 76.681 1.00 6.48 156 GLY B CA 1
ATOM 3146 C C . GLY B 1 137 ? 38.330 39.046 75.285 1.00 8.69 156 GLY B C 1
ATOM 3147 O O . GLY B 1 137 ? 38.652 37.856 75.163 1.00 10.11 156 GLY B O 1
ATOM 3148 N N . GLY B 1 138 ? 38.024 39.849 74.249 1.00 9.02 157 GLY B N 1
ATOM 3149 C CA . GLY B 1 138 ? 38.045 39.419 72.857 1.00 10.38 157 GLY B CA 1
ATOM 3150 C C . GLY B 1 138 ? 36.725 38.858 72.353 1.00 10.81 157 GLY B C 1
ATOM 3151 O O . GLY B 1 138 ? 36.578 38.643 71.160 1.00 11.82 157 GLY B O 1
ATOM 3152 N N . THR B 1 139 ? 35.779 38.581 73.251 1.00 8.50 158 THR B N 1
ATOM 3153 C CA . THR B 1 139 ? 34.455 38.123 72.845 1.00 8.18 158 THR B CA 1
ATOM 3154 C C . THR B 1 139 ? 33.616 39.343 72.444 1.00 11.84 158 THR B C 1
ATOM 3155 O O . THR B 1 139 ? 33.657 40.362 73.132 1.00 11.22 158 THR B O 1
ATOM 3159 N N . VAL B 1 140 ? 32.865 39.223 71.341 1.00 10.05 159 VAL B N 1
ATOM 3160 C CA . VAL B 1 140 ? 32.095 40.359 70.788 1.00 10.14 159 VAL B CA 1
ATOM 3161 C C . VAL B 1 140 ? 30.634 39.928 70.622 1.00 9.24 159 VAL B C 1
ATOM 3162 O O . VAL B 1 140 ? 30.358 39.033 69.798 1.00 10.31 159 VAL B O 1
ATOM 3166 N N . LEU B 1 141 ? 29.734 40.565 71.377 1.00 8.15 160 LEU B N 1
ATOM 3167 C CA . LEU B 1 141 ? 28.276 40.392 71.238 1.00 8.74 160 LEU B CA 1
ATOM 3168 C C . LEU B 1 141 ? 27.742 41.611 70.497 1.00 10.56 160 LEU B C 1
ATOM 3169 O O . LEU B 1 141 ? 28.255 42.714 70.691 1.00 11.14 160 LEU B O 1
ATOM 3174 N N . THR B 1 142 ? 26.718 41.428 69.655 1.00 6.37 161 THR B N 1
ATOM 3175 C CA . THR B 1 142 ? 26.103 42.547 68.959 1.00 6.54 161 THR B CA 1
ATOM 3176 C C . THR B 1 142 ? 24.630 42.662 69.378 1.00 8.32 161 THR B C 1
ATOM 3177 O O . THR B 1 142 ? 23.896 41.672 69.379 1.00 6.50 161 THR B O 1
ATOM 3181 N N . ALA B 1 143 ? 24.230 43.890 69.717 1.00 7.80 162 ALA B N 1
ATOM 3182 C CA . ALA B 1 143 ? 22.856 44.214 70.127 1.00 6.93 162 ALA B CA 1
ATOM 3183 C C . ALA B 1 143 ? 22.047 44.577 68.879 1.00 9.69 162 ALA B C 1
ATOM 3184 O O . ALA B 1 143 ? 22.361 45.551 68.208 1.00 13.38 162 ALA B O 1
ATOM 3186 N N . HIS B 1 144 ? 21.040 43.776 68.537 1.00 6.78 163 HIS B N 1
ATOM 3187 C CA . HIS B 1 144 ? 20.156 44.109 67.433 1.00 5.56 163 HIS B CA 1
ATOM 3188 C C . HIS B 1 144 ? 18.801 44.548 67.979 1.00 6.69 163 HIS B C 1
ATOM 3189 O O . HIS B 1 144 ? 18.171 43.806 68.719 1.00 7.22 163 HIS B O 1
ATOM 3196 N N . LEU B 1 145 ? 18.382 45.761 67.622 1.00 6.92 164 LEU B N 1
ATOM 3197 C CA . LEU B 1 145 ? 17.069 46.244 68.005 1.00 7.29 164 LEU B CA 1
ATOM 3198 C C . LEU B 1 145 ? 16.019 45.499 67.182 1.00 6.10 164 LEU B C 1
ATOM 3199 O O . LEU B 1 145 ? 15.950 45.657 65.944 1.00 7.49 164 LEU B O 1
ATOM 3204 N N . THR B 1 146 ? 15.197 44.714 67.878 1.00 6.21 165 THR B N 1
ATOM 3205 C CA . THR B 1 146 ? 14.095 43.973 67.298 1.00 5.74 165 THR B CA 1
ATOM 3206 C C . THR B 1 146 ? 12.858 44.338 68.102 1.00 6.12 165 THR B C 1
ATOM 3207 O O . THR B 1 146 ? 12.398 43.579 68.946 1.00 6.31 165 THR B O 1
ATOM 3211 N N . PRO B 1 147 ? 12.328 45.553 67.868 1.00 6.26 166 PRO B N 1
ATOM 3212 C CA . PRO B 1 147 ? 11.282 46.108 68.720 1.00 5.98 166 PRO B CA 1
ATOM 3213 C C . PRO B 1 147 ? 9.887 45.573 68.398 1.00 6.54 166 PRO B C 1
ATOM 3214 O O . PRO B 1 147 ? 9.669 44.889 67.402 1.00 7.15 166 PRO B O 1
ATOM 3218 N N . GLY B 1 148 ? 8.955 45.917 69.283 1.00 5.11 167 GLY B N 1
ATOM 3219 C CA . GLY B 1 148 ? 7.562 45.549 69.191 1.00 6.60 167 GLY B CA 1
ATOM 3220 C C . GLY B 1 148 ? 7.087 44.943 70.502 1.00 5.73 167 GLY B C 1
ATOM 3221 O O . GLY B 1 148 ? 6.208 45.503 71.192 1.00 4.98 167 GLY B O 1
ATOM 3222 N N . HIS B 1 149 ? 7.689 43.812 70.882 1.00 5.04 168 HIS B N 1
ATOM 3223 C CA . HIS B 1 149 ? 7.368 43.156 72.164 1.00 6.03 168 HIS B CA 1
ATOM 3224 C C . HIS B 1 149 ? 7.647 44.122 73.322 1.00 6.11 168 HIS B C 1
ATOM 3225 O O . HIS B 1 149 ? 6.869 44.185 74.268 1.00 6.37 168 HIS B O 1
ATOM 3232 N N . THR B 1 150 ? 8.808 44.796 73.261 1.00 5.83 169 THR B N 1
ATOM 3233 C CA . THR B 1 150 ? 9.069 46.004 74.022 1.00 7.12 169 THR B CA 1
ATOM 3234 C C . THR B 1 150 ? 9.672 47.012 73.056 1.00 6.66 169 THR B C 1
ATOM 3235 O O . THR B 1 150 ? 10.060 46.681 71.966 1.00 6.62 169 THR B O 1
ATOM 3239 N N . ARG B 1 151 ? 9.744 48.277 73.486 1.00 5.76 170 ARG B N 1
ATOM 3240 C CA . ARG B 1 151 ? 10.245 49.316 72.613 1.00 7.13 170 ARG B CA 1
ATOM 3241 C C . ARG B 1 151 ? 11.720 49.048 72.256 1.00 5.63 170 ARG B C 1
ATOM 3242 O O . ARG B 1 151 ? 12.143 49.403 71.168 1.00 7.37 170 ARG B O 1
ATOM 3250 N N . GLY B 1 152 ? 12.468 48.468 73.208 1.00 7.19 171 GLY B N 1
ATOM 3251 C CA . GLY B 1 152 ? 13.888 48.254 73.050 1.00 5.75 171 GLY B CA 1
ATOM 3252 C C . GLY B 1 152 ? 14.311 46.796 73.053 1.00 5.62 171 GLY B C 1
ATOM 3253 O O . GLY B 1 152 ? 15.464 46.517 73.312 1.00 5.73 171 GLY B O 1
ATOM 3254 N N . CYS B 1 153 ? 13.397 45.882 72.712 1.00 5.34 172 CYS B N 1
ATOM 3255 C CA . CYS B 1 153 ? 13.724 44.466 72.738 1.00 5.02 172 CYS B CA 1
ATOM 3256 C C . CYS B 1 153 ? 14.981 44.226 71.901 1.00 3.65 172 CYS B C 1
ATOM 3257 O O . CYS B 1 153 ? 15.088 44.725 70.771 1.00 5.92 172 CYS B O 1
ATOM 3260 N N . THR B 1 154 ? 15.910 43.457 72.480 1.00 5.49 173 THR B N 1
ATOM 3261 C CA . THR B 1 154 ? 17.243 43.234 71.920 1.00 5.01 173 THR B CA 1
ATOM 3262 C C . THR B 1 154 ? 17.393 41.750 71.601 1.00 4.61 173 THR B C 1
ATOM 3263 O O . THR B 1 154 ? 17.212 40.914 72.473 1.00 6.19 173 THR B O 1
ATOM 3267 N N . THR B 1 155 ? 17.782 41.476 70.362 1.00 4.67 174 THR B N 1
ATOM 3268 C CA . THR B 1 155 ? 18.234 40.161 69.942 1.00 4.62 174 THR B CA 1
ATOM 3269 C C . THR B 1 155 ? 19.763 40.187 69.928 1.00 5.06 174 THR B C 1
ATOM 3270 O O . THR B 1 155 ? 20.361 40.997 69.208 1.00 6.57 174 THR B O 1
ATOM 3274 N N . TRP B 1 156 ? 20.374 39.337 70.760 1.00 5.29 175 TRP B N 1
ATOM 3275 C CA . TRP B 1 156 ? 21.830 39.335 70.951 1.00 7.14 175 TRP B CA 1
ATOM 3276 C C . TRP B 1 156 ? 22.459 38.303 70.019 1.00 6.26 175 TRP B C 1
ATOM 3277 O O . TRP B 1 156 ? 21.960 37.185 69.946 1.00 7.35 175 TRP B O 1
ATOM 3288 N N . THR B 1 157 ? 23.521 38.676 69.299 1.00 5.66 176 THR B N 1
ATOM 3289 C CA . THR B 1 157 ? 24.201 37.736 68.448 1.00 6.25 176 THR B CA 1
ATOM 3290 C C . THR B 1 157 ? 25.693 37.694 68.775 1.00 6.17 176 THR B C 1
ATOM 3291 O O . THR B 1 157 ? 26.280 38.659 69.257 1.00 7.13 176 THR B O 1
ATOM 3295 N N . MET B 1 158 ? 26.276 36.520 68.543 1.00 5.75 177 MET B N 1
ATOM 3296 C CA . MET B 1 158 ? 27.733 36.365 68.628 1.00 7.42 177 MET B CA 1
ATOM 3297 C C . MET B 1 158 ? 28.126 35.212 67.713 1.00 8.45 177 MET B C 1
ATOM 3298 O O . MET B 1 158 ? 27.314 34.358 67.388 1.00 9.67 177 MET B O 1
ATOM 3303 N N . LYS B 1 159 ? 29.393 35.214 67.293 1.00 9.84 178 LYS B N 1
ATOM 3304 C CA . LYS B 1 159 ? 29.965 34.130 66.517 1.00 12.03 178 LYS B CA 1
ATOM 3305 C C . LYS B 1 159 ? 30.748 33.216 67.468 1.00 17.77 178 LYS B C 1
ATOM 3306 O O . LYS B 1 159 ? 31.524 33.704 68.312 1.00 23.68 178 LYS B O 1
ATOM 3312 N N . LEU B 1 160 ? 30.496 31.911 67.378 1.00 13.83 179 LEU B N 1
ATOM 3313 C CA . LEU B 1 160 ? 31.066 30.913 68.288 1.00 17.60 179 LEU B CA 1
ATOM 3314 C C . LEU B 1 160 ? 31.828 29.896 67.423 1.00 30.04 179 LEU B C 1
ATOM 3315 O O . LEU B 1 160 ? 31.362 29.504 66.352 1.00 22.44 179 LEU B O 1
ATOM 3320 N N . LYS B 1 161 ? 32.997 29.466 67.894 1.00 23.98 180 LYS B N 1
ATOM 3321 C CA . LYS B 1 161 ? 33.667 28.323 67.297 1.00 23.61 180 LYS B CA 1
ATOM 3322 C C . LYS B 1 161 ? 33.317 27.083 68.122 1.00 23.34 180 LYS B C 1
ATOM 3323 O O . LYS B 1 161 ? 33.489 27.111 69.344 1.00 31.59 180 LYS B O 1
ATOM 3329 N N . ASP B 1 162 ? 32.804 26.036 67.463 1.00 27.89 181 ASP B N 1
ATOM 3330 C CA . ASP B 1 162 ? 32.393 24.750 68.093 1.00 28.74 181 ASP B CA 1
ATOM 3331 C C . ASP B 1 162 ? 32.886 23.597 67.203 1.00 34.32 181 ASP B C 1
ATOM 3332 O O . ASP B 1 162 ? 32.539 23.522 66.021 1.00 26.71 181 ASP B O 1
ATOM 3337 N N . HIS B 1 163 ? 33.694 22.696 67.777 1.00 31.99 182 HIS B N 1
ATOM 3338 C CA . HIS B 1 163 ? 34.249 21.557 67.061 1.00 32.08 182 HIS B CA 1
ATOM 3339 C C . HIS B 1 163 ? 34.926 22.025 65.763 1.00 36.13 182 HIS B C 1
ATOM 3340 O O . HIS B 1 163 ? 34.738 21.416 64.719 1.00 29.00 182 HIS B O 1
ATOM 3347 N N . GLY B 1 164 ? 35.664 23.138 65.832 1.00 34.40 183 GLY B N 1
ATOM 3348 C CA . GLY B 1 164 ? 36.460 23.624 64.705 1.00 30.98 183 GLY B CA 1
ATOM 3349 C C . GLY B 1 164 ? 35.658 24.409 63.671 1.00 37.10 183 GLY B C 1
ATOM 3350 O O . GLY B 1 164 ? 36.228 24.874 62.680 1.00 37.37 183 GLY B O 1
ATOM 3351 N N . LYS B 1 165 ? 34.349 24.580 63.907 1.00 19.91 184 LYS B N 1
ATOM 3352 C CA . LYS B 1 165 ? 33.424 25.166 62.919 1.00 19.83 184 LYS B CA 1
ATOM 3353 C C . LYS B 1 165 ? 32.825 26.465 63.483 1.00 19.59 184 LYS B C 1
ATOM 3354 O O . LYS B 1 165 ? 32.801 26.662 64.685 1.00 19.08 184 LYS B O 1
ATOM 3360 N N . GLN B 1 166 ? 32.399 27.354 62.577 1.00 18.80 185 GLN B N 1
ATOM 3361 C CA . GLN B 1 166 ? 31.919 28.692 62.898 1.00 14.92 185 GLN B CA 1
ATOM 3362 C C . GLN B 1 166 ? 30.387 28.707 62.901 1.00 13.96 185 GLN B C 1
ATOM 3363 O O . GLN B 1 166 ? 29.742 28.268 61.950 1.00 14.49 185 GLN B O 1
ATOM 3369 N N . TYR B 1 167 ? 29.800 29.315 63.952 1.00 11.41 186 TYR B N 1
ATOM 3370 C CA . TYR B 1 167 ? 28.348 29.381 64.062 1.00 13.24 186 TYR B CA 1
ATOM 3371 C C . TYR B 1 167 ? 27.930 30.753 64.565 1.00 13.49 186 TYR B C 1
ATOM 3372 O O . TYR B 1 167 ? 28.527 31.255 65.490 1.00 14.48 186 TYR B O 1
ATOM 3381 N N . GLN B 1 168 ? 26.870 31.311 63.980 1.00 9.43 187 GLN B N 1
ATOM 3382 C CA . GLN B 1 168 ? 26.236 32.501 64.537 1.00 8.49 187 GLN B CA 1
ATOM 3383 C C . GLN B 1 168 ? 25.163 32.052 65.545 1.00 7.69 187 GLN B C 1
ATOM 3384 O O . GLN B 1 168 ? 24.226 31.342 65.210 1.00 8.62 187 GLN B O 1
ATOM 3390 N N . ALA B 1 169 ? 25.350 32.481 66.798 1.00 7.32 188 ALA B N 1
ATOM 3391 C CA . ALA B 1 169 ? 24.371 32.285 67.856 1.00 5.65 188 ALA B CA 1
ATOM 3392 C C . ALA B 1 169 ? 23.457 33.511 67.889 1.00 5.58 188 ALA B C 1
ATOM 3393 O O . ALA B 1 169 ? 23.910 34.666 67.817 1.00 7.01 188 ALA B O 1
ATOM 3395 N N . VAL B 1 170 ? 22.168 33.240 68.029 1.00 4.66 189 VAL B N 1
ATOM 3396 C CA . VAL B 1 170 ? 21.169 34.263 68.056 1.00 4.78 189 VAL B CA 1
ATOM 3397 C C . VAL B 1 170 ? 20.281 34.014 69.279 1.00 4.70 189 VAL B C 1
ATOM 3398 O O . VAL B 1 170 ? 19.590 32.985 69.347 1.00 7.67 189 VAL B O 1
ATOM 3402 N N . ILE B 1 171 ? 20.279 34.959 70.232 1.00 4.70 190 ILE B N 1
ATOM 3403 C CA . ILE B 1 171 ? 19.329 34.896 71.361 1.00 4.78 190 ILE B CA 1
ATOM 3404 C C . ILE B 1 171 ? 18.152 35.822 71.010 1.00 5.20 190 ILE B C 1
ATOM 3405 O O . ILE B 1 171 ? 18.230 37.031 71.198 1.00 5.48 190 ILE B O 1
ATOM 3410 N N . ILE B 1 172 ? 17.094 35.252 70.444 1.00 4.41 191 ILE B N 1
ATOM 3411 C CA . ILE B 1 172 ? 15.907 36.017 70.044 1.00 7.03 191 ILE B CA 1
ATOM 3412 C C . ILE B 1 172 ? 15.294 36.662 71.291 1.00 5.91 191 ILE B C 1
ATOM 3413 O O . ILE B 1 172 ? 14.978 35.982 72.277 1.00 6.15 191 ILE B O 1
ATOM 3418 N N . GLY B 1 173 ? 15.177 37.985 71.273 1.00 6.84 192 GLY B N 1
ATOM 3419 C CA . GLY B 1 173 ? 14.711 38.717 72.469 1.00 7.37 192 GLY B CA 1
ATOM 3420 C C . GLY B 1 173 ? 13.268 38.439 72.851 1.00 6.76 192 GLY B C 1
ATOM 3421 O O . GLY B 1 173 ? 13.000 38.425 74.049 1.00 7.66 192 GLY B O 1
ATOM 3422 N N . SER B 1 174 ? 12.431 38.352 71.803 1.00 6.54 193 SER B N 1
ATOM 3423 C CA . SER B 1 174 ? 10.976 38.036 71.687 1.00 6.51 193 SER B CA 1
ATOM 3424 C C . SER B 1 174 ? 10.347 38.899 70.601 1.00 8.88 193 SER B C 1
ATOM 3425 O O . SER B 1 174 ? 10.535 40.076 70.639 1.00 8.86 193 SER B O 1
ATOM 3428 N N . ILE B 1 175 ? 9.538 38.273 69.747 1.00 6.90 194 ILE B N 1
ATOM 3429 C CA . ILE B 1 175 ? 8.653 38.975 68.771 1.00 7.49 194 ILE B CA 1
ATOM 3430 C C . ILE B 1 175 ? 7.209 38.495 69.019 1.00 7.92 194 ILE B C 1
ATOM 3431 O O . ILE B 1 175 ? 6.421 38.490 68.091 1.00 8.18 194 ILE B O 1
ATOM 3436 N N . GLY B 1 176 ? 6.935 38.048 70.246 1.00 6.94 195 GLY B N 1
ATOM 3437 C CA . GLY B 1 176 ? 5.577 37.652 70.610 1.00 8.33 195 GLY B CA 1
ATOM 3438 C C . GLY B 1 176 ? 4.683 38.858 70.825 1.00 6.65 195 GLY B C 1
ATOM 3439 O O . GLY B 1 176 ? 5.136 39.893 71.347 1.00 6.12 195 GLY B O 1
ATOM 3440 N N . VAL B 1 177 ? 3.407 38.722 70.446 1.00 5.92 196 VAL B N 1
ATOM 3441 C CA . VAL B 1 177 ? 2.389 39.731 70.752 1.00 4.93 196 VAL B CA 1
ATOM 3442 C C . VAL B 1 177 ? 1.684 39.274 72.024 1.00 8.60 196 VAL B C 1
ATOM 3443 O O . VAL B 1 177 ? 1.016 38.244 71.999 1.00 9.54 196 VAL B O 1
ATOM 3447 N N . ASN B 1 178 ? 1.845 40.001 73.120 1.00 6.58 197 ASN B N 1
ATOM 3448 C CA . ASN B 1 178 ? 1.211 39.580 74.388 1.00 7.41 197 ASN B CA 1
ATOM 3449 C C . ASN B 1 178 ? -0.294 39.785 74.296 1.00 8.34 197 ASN B C 1
ATOM 3450 O O . ASN B 1 178 ? -0.770 40.712 73.654 1.00 7.90 197 ASN B O 1
ATOM 3455 N N . PRO B 1 179 ? -1.065 38.947 75.010 1.00 8.48 198 PRO B N 1
ATOM 3456 C CA . PRO B 1 179 ? -2.520 39.066 75.067 1.00 8.78 198 PRO B CA 1
ATOM 3457 C C . PRO B 1 179 ? -2.908 40.475 75.507 1.00 10.36 198 PRO B C 1
ATOM 3458 O O . PRO B 1 179 ? -2.491 40.922 76.575 1.00 11.77 198 PRO B O 1
ATOM 3462 N N . GLY B 1 180 ? -3.700 41.167 74.679 1.00 8.14 199 GLY B N 1
ATOM 3463 C CA . GLY B 1 180 ? -4.167 42.471 75.051 1.00 10.03 199 GLY B CA 1
ATOM 3464 C C . GLY B 1 180 ? -3.404 43.607 74.394 1.00 7.60 199 GLY B C 1
ATOM 3465 O O . GLY B 1 180 ? -3.886 44.742 74.368 1.00 7.86 199 GLY B O 1
ATOM 3466 N N . TYR B 1 181 ? -2.233 43.288 73.845 1.00 7.46 200 TYR B N 1
ATOM 3467 C CA . TYR B 1 181 ? -1.485 44.342 73.122 1.00 6.82 200 TYR B CA 1
ATOM 3468 C C . TYR B 1 181 ? -2.364 44.902 71.980 1.00 7.05 200 TYR B C 1
ATOM 3469 O O . TYR B 1 181 ? -2.968 44.142 71.288 1.00 9.23 200 TYR B O 1
ATOM 3478 N N . LYS B 1 182 ? -2.341 46.216 71.792 1.00 7.25 201 LYS B N 1
ATOM 3479 C CA . LYS B 1 182 ? -3.103 46.856 70.698 1.00 7.16 201 LYS B CA 1
ATOM 3480 C C . LYS B 1 182 ? -2.145 47.155 69.536 1.00 6.77 201 LYS B C 1
ATOM 3481 O O . LYS B 1 182 ? -1.178 47.820 69.733 1.00 8.13 201 LYS B O 1
ATOM 3487 N N . LEU B 1 183 ? -2.447 46.597 68.358 1.00 6.78 202 LEU B N 1
ATOM 3488 C CA . LEU B 1 183 ? -1.590 46.776 67.162 1.00 7.08 202 LEU B CA 1
ATOM 3489 C C . LEU B 1 183 ? -2.100 47.863 66.210 1.00 9.72 202 LEU B C 1
ATOM 3490 O O . LEU B 1 183 ? -1.371 48.172 65.342 1.00 13.23 202 LEU B O 1
ATOM 3495 N N . VAL B 1 184 ? -3.319 48.354 66.406 1.00 9.36 203 VAL B N 1
ATOM 3496 C CA . VAL B 1 184 ? -3.942 49.348 65.523 1.00 9.68 203 VAL B CA 1
ATOM 3497 C C . VAL B 1 184 ? -4.255 50.585 66.380 1.00 7.88 203 VAL B C 1
ATOM 3498 O O . VAL B 1 184 ? -4.949 50.435 67.390 1.00 11.83 203 VAL B O 1
ATOM 3502 N N . ASP B 1 185 ? -3.741 51.737 65.966 1.00 10.01 204 ASP B N 1
ATOM 3503 C CA . ASP B 1 185 ? -4.001 53.023 66.672 1.00 13.53 204 ASP B CA 1
ATOM 3504 C C . ASP B 1 185 ? -3.622 52.895 68.159 1.00 10.44 204 ASP B C 1
ATOM 3505 O O . ASP B 1 185 ? -4.376 53.290 69.070 1.00 12.19 204 ASP B O 1
ATOM 3510 N N . ASN B 1 186 ? -2.444 52.320 68.429 1.00 9.08 205 ASN B N 1
ATOM 3511 C CA . ASN B 1 186 ? -1.971 52.206 69.817 1.00 8.15 205 ASN B CA 1
ATOM 3512 C C . ASN B 1 186 ? -1.690 53.622 70.334 1.00 7.17 205 ASN B C 1
ATOM 3513 O O . ASN B 1 186 ? -0.937 54.377 69.721 1.00 8.83 205 ASN B O 1
ATOM 3518 N N . ILE B 1 187 ? -2.294 53.946 71.481 1.00 6.71 206 ILE B N 1
ATOM 3519 C CA . ILE B 1 187 ? -2.258 55.322 72.016 1.00 6.92 206 ILE B CA 1
ATOM 3520 C C . ILE B 1 187 ? -0.890 55.697 72.589 1.00 7.88 206 ILE B C 1
ATOM 3521 O O . ILE B 1 187 ? -0.472 56.847 72.434 1.00 9.64 206 ILE B O 1
ATOM 3526 N N . THR B 1 188 ? -0.202 54.749 73.239 1.00 9.12 207 THR B N 1
ATOM 3527 C CA . THR B 1 188 ? 1.050 55.059 73.939 1.00 8.44 207 THR B CA 1
ATOM 3528 C C . THR B 1 188 ? 2.276 54.727 73.079 1.00 9.82 207 THR B C 1
ATOM 3529 O O . THR B 1 188 ? 3.328 55.314 73.268 1.00 10.86 207 THR B O 1
ATOM 3533 N N . TYR B 1 189 ? 2.112 53.784 72.139 1.00 8.16 208 TYR B N 1
ATOM 3534 C CA . TYR B 1 189 ? 3.203 53.239 71.324 1.00 8.38 208 TYR B CA 1
ATOM 3535 C C . TYR B 1 189 ? 2.733 53.120 69.881 1.00 9.20 208 TYR B C 1
ATOM 3536 O O . TYR B 1 189 ? 2.495 52.030 69.373 1.00 8.22 208 TYR B O 1
ATOM 3545 N N . PRO B 1 190 ? 2.555 54.252 69.168 1.00 7.29 209 PRO B N 1
ATOM 3546 C CA . PRO B 1 190 ? 1.924 54.206 67.855 1.00 6.41 209 PRO B CA 1
ATOM 3547 C C . PRO B 1 190 ? 2.653 53.354 66.808 1.00 8.03 209 PRO B C 1
ATOM 3548 O O . PRO B 1 190 ? 1.992 52.785 65.932 1.00 9.90 209 PRO B O 1
ATOM 3552 N N . LYS B 1 191 ? 3.978 53.272 66.929 1.00 8.16 210 LYS B N 1
ATOM 3553 C CA . LYS B 1 191 ? 4.771 52.540 65.933 1.00 9.27 210 LYS B CA 1
ATOM 3554 C C . LYS B 1 191 ? 4.890 51.044 66.270 1.00 7.54 210 LYS B C 1
ATOM 3555 O O . LYS B 1 191 ? 5.674 50.351 65.630 1.00 7.21 210 LYS B O 1
ATOM 3561 N N . ILE B 1 192 ? 4.082 50.538 67.199 1.00 6.77 211 ILE B N 1
ATOM 3562 C CA . ILE B 1 192 ? 4.220 49.147 67.637 1.00 7.41 211 ILE B CA 1
ATOM 3563 C C . ILE B 1 192 ? 4.180 48.190 66.435 1.00 7.53 211 ILE B C 1
ATOM 3564 O O . ILE B 1 192 ? 5.045 47.317 66.356 1.00 5.78 211 ILE B O 1
ATOM 3569 N N . ALA B 1 193 ? 3.193 48.325 65.539 1.00 6.62 212 ALA B N 1
ATOM 3570 C CA . ALA B 1 193 ? 3.057 47.349 64.417 1.00 7.58 212 ALA B CA 1
ATOM 3571 C C . ALA B 1 193 ? 4.218 47.553 63.423 1.00 8.21 212 ALA B C 1
ATOM 3572 O O . ALA B 1 193 ? 4.791 46.575 62.917 1.00 7.20 212 ALA B O 1
ATOM 3574 N N . GLU B 1 194 ? 4.608 48.811 63.160 1.00 6.85 213 GLU B N 1
ATOM 3575 C CA A GLU B 1 194 ? 5.735 49.083 62.276 0.50 8.65 213 GLU B CA 1
ATOM 3576 C CA B GLU B 1 194 ? 5.747 49.120 62.295 0.50 8.07 213 GLU B CA 1
ATOM 3577 C C . GLU B 1 194 ? 7.000 48.425 62.841 1.00 7.97 213 GLU B C 1
ATOM 3578 O O . GLU B 1 194 ? 7.835 47.881 62.071 1.00 6.64 213 GLU B O 1
ATOM 3589 N N . ASP B 1 195 ? 7.139 48.470 64.170 1.00 6.45 214 ASP B N 1
ATOM 3590 C CA . ASP B 1 195 ? 8.307 47.933 64.867 1.00 5.75 214 ASP B CA 1
ATOM 3591 C C . ASP B 1 195 ? 8.350 46.399 64.726 1.00 5.61 214 ASP B C 1
ATOM 3592 O O . ASP B 1 195 ? 9.408 45.842 64.410 1.00 6.02 214 ASP B O 1
ATOM 3597 N N . TYR B 1 196 ? 7.230 45.722 64.975 1.00 5.32 215 TYR B N 1
ATOM 3598 C CA . TYR B 1 196 ? 7.171 44.261 64.790 1.00 5.22 215 TYR B CA 1
ATOM 3599 C C . TYR B 1 196 ? 7.545 43.907 63.342 1.00 4.44 215 TYR B C 1
ATOM 3600 O O . TYR B 1 196 ? 8.270 42.940 63.097 1.00 5.21 215 TYR B O 1
ATOM 3609 N N . LYS B 1 197 ? 7.026 44.678 62.384 1.00 4.81 216 LYS B N 1
ATOM 3610 C CA . LYS B 1 197 ? 7.313 44.383 60.952 1.00 5.23 216 LYS B CA 1
ATOM 3611 C C . LYS B 1 197 ? 8.801 44.552 60.664 1.00 6.30 216 LYS B C 1
ATOM 3612 O O . LYS B 1 197 ? 9.387 43.730 59.960 1.00 6.35 216 LYS B O 1
ATOM 3618 N N . HIS B 1 198 ? 9.419 45.585 61.233 1.00 5.44 217 HIS B N 1
ATOM 3619 C CA . HIS B 1 198 ? 10.857 45.757 61.141 1.00 7.02 217 HIS B CA 1
ATOM 3620 C C . HIS B 1 198 ? 11.599 44.549 61.726 1.00 5.22 217 HIS B C 1
ATOM 3621 O O . HIS B 1 198 ? 12.541 44.047 61.124 1.00 5.53 217 HIS B O 1
ATOM 3628 N N . SER B 1 199 ? 11.173 44.095 62.908 1.00 5.28 218 SER B N 1
ATOM 3629 C CA . SER B 1 199 ? 11.793 42.944 63.567 1.00 4.14 218 SER B CA 1
ATOM 3630 C C . SER B 1 199 ? 11.705 41.708 62.660 1.00 4.37 218 SER B C 1
ATOM 3631 O O . SER B 1 199 ? 12.643 40.920 62.571 1.00 5.59 218 SER B O 1
ATOM 3634 N N . ILE B 1 200 ? 10.544 41.514 62.046 1.00 4.73 219 ILE B N 1
ATOM 3635 C CA . ILE B 1 200 ? 10.339 40.390 61.135 1.00 5.43 219 ILE B CA 1
ATOM 3636 C C . ILE B 1 200 ? 11.334 40.472 59.962 1.00 4.59 219 ILE B C 1
ATOM 3637 O O . ILE B 1 200 ? 11.994 39.470 59.632 1.00 6.57 219 ILE B O 1
ATOM 3642 N N . LYS B 1 201 ? 11.440 41.659 59.356 1.00 4.88 220 LYS B N 1
ATOM 3643 C CA . LYS B 1 201 ? 12.359 41.821 58.248 1.00 6.57 220 LYS B CA 1
ATOM 3644 C C . LYS B 1 201 ? 13.795 41.492 58.678 1.00 5.90 220 LYS B C 1
ATOM 3645 O O . LYS B 1 201 ? 14.521 40.781 57.961 1.00 8.41 220 LYS B O 1
ATOM 3651 N N . VAL B 1 202 ? 14.234 42.025 59.820 1.00 5.37 221 VAL B N 1
ATOM 3652 C CA . VAL B 1 202 ? 15.595 41.819 60.346 1.00 5.46 221 VAL B CA 1
ATOM 3653 C C . VAL B 1 202 ? 15.828 40.326 60.620 1.00 5.36 221 VAL B C 1
ATOM 3654 O O . VAL B 1 202 ? 16.849 39.747 60.190 1.00 7.93 221 VAL B O 1
ATOM 3658 N N . LEU B 1 203 ? 14.891 39.703 61.328 1.00 5.46 222 LEU B N 1
ATOM 3659 C CA . LEU B 1 203 ? 15.105 38.301 61.742 1.00 6.65 222 LEU B CA 1
ATOM 3660 C C . LEU B 1 203 ? 15.015 37.334 60.553 1.00 6.90 222 LEU B C 1
ATOM 3661 O O . LEU B 1 203 ? 15.777 36.345 60.500 1.00 6.93 222 LEU B O 1
ATOM 3666 N N . GLU B 1 204 ? 14.124 37.610 59.594 1.00 5.87 223 GLU B N 1
ATOM 3667 C CA . GLU B 1 204 ? 13.987 36.734 58.393 1.00 7.26 223 GLU B CA 1
ATOM 3668 C C . GLU B 1 204 ? 15.284 36.710 57.587 1.00 11.13 223 GLU B C 1
ATOM 3669 O O . GLU B 1 204 ? 15.545 35.703 56.907 1.00 12.06 223 GLU B O 1
ATOM 3679 N N . SER B 1 205 ? 16.070 37.783 57.630 1.00 9.17 224 SER B N 1
ATOM 3680 C CA . SER B 1 205 ? 17.237 37.846 56.780 1.00 9.78 224 SER B CA 1
ATOM 3681 C C . SER B 1 205 ? 18.520 37.591 57.570 1.00 8.06 224 SER B C 1
ATOM 3682 O O . SER B 1 205 ? 19.620 37.730 57.020 1.00 7.92 224 SER B O 1
ATOM 3685 N N . MET B 1 206 ? 18.393 37.202 58.853 1.00 6.30 225 MET B N 1
ATOM 3686 C CA . MET B 1 206 ? 19.532 37.040 59.783 1.00 7.82 225 MET B CA 1
ATOM 3687 C C . MET B 1 206 ? 20.033 35.588 59.758 1.00 8.51 225 MET B C 1
ATOM 3688 O O . MET B 1 206 ? 19.260 34.648 59.957 1.00 7.33 225 MET B O 1
ATOM 3693 N N . ARG B 1 207 ? 21.346 35.427 59.572 1.00 6.52 226 ARG B N 1
ATOM 3694 C CA . ARG B 1 207 ? 21.991 34.123 59.764 1.00 7.34 226 ARG B CA 1
ATOM 3695 C C . ARG B 1 207 ? 21.743 33.647 61.204 1.00 8.07 226 ARG B C 1
ATOM 3696 O O . ARG B 1 207 ? 21.939 34.391 62.172 1.00 8.87 226 ARG B O 1
ATOM 3710 N N . CYS B 1 208 ? 21.295 32.401 61.334 1.00 6.91 227 CYS B N 1
ATOM 3711 C CA . CYS B 1 208 ? 20.925 31.860 62.647 1.00 7.08 227 CYS B CA 1
ATOM 3712 C C . CYS B 1 208 ? 21.292 30.382 62.680 1.00 10.27 227 CYS B C 1
ATOM 3713 O O . CYS B 1 208 ? 20.577 29.566 62.119 1.00 11.84 227 CYS B O 1
ATOM 3716 N N . ASP B 1 209 ? 22.419 30.071 63.307 1.00 7.62 228 ASP B N 1
ATOM 3717 C CA . ASP B 1 209 ? 22.917 28.692 63.395 1.00 11.51 228 ASP B CA 1
ATOM 3718 C C . ASP B 1 209 ? 22.569 28.118 64.776 1.00 9.37 228 ASP B C 1
ATOM 3719 O O . ASP B 1 209 ? 21.951 27.054 64.869 1.00 11.54 228 ASP B O 1
ATOM 3724 N N . ILE B 1 210 ? 22.942 28.819 65.851 1.00 7.15 229 ILE B N 1
ATOM 3725 C CA . ILE B 1 210 ? 22.676 28.377 67.203 1.00 6.46 229 ILE B CA 1
ATOM 3726 C C . ILE B 1 210 ? 21.486 29.195 67.708 1.00 6.75 229 ILE B C 1
ATOM 3727 O O . ILE B 1 210 ? 21.564 30.378 67.916 1.00 9.88 229 ILE B O 1
ATOM 3732 N N . PHE B 1 211 ? 20.354 28.511 67.794 1.00 5.77 230 PHE B N 1
ATOM 3733 C CA . PHE B 1 211 ? 19.044 29.104 67.956 1.00 5.55 230 PHE B CA 1
ATOM 3734 C C . PHE B 1 211 ? 18.671 29.163 69.442 1.00 5.27 230 PHE B C 1
ATOM 3735 O O . PHE B 1 211 ? 18.485 28.116 70.066 1.00 6.56 230 PHE B O 1
ATOM 3743 N N . LEU B 1 212 ? 18.641 30.371 70.000 1.00 4.82 231 LEU B N 1
ATOM 3744 C CA . LEU B 1 212 ? 18.359 30.576 71.417 1.00 4.75 231 LEU B CA 1
ATOM 3745 C C . LEU B 1 212 ? 17.283 31.658 71.568 1.00 5.87 231 LEU B C 1
ATOM 3746 O O . LEU B 1 212 ? 16.843 32.272 70.585 1.00 6.21 231 LEU B O 1
ATOM 3751 N N . GLY B 1 213 ? 16.890 31.910 72.825 1.00 6.23 232 GLY B N 1
ATOM 3752 C CA . GLY B 1 213 ? 15.836 32.849 73.085 1.00 6.48 232 GLY B CA 1
ATOM 3753 C C . GLY B 1 213 ? 15.715 33.172 74.563 1.00 5.29 232 GLY B C 1
ATOM 3754 O O . GLY B 1 213 ? 16.381 32.591 75.425 1.00 7.16 232 GLY B O 1
ATOM 3755 N N . SER B 1 214 ? 14.889 34.177 74.839 1.00 5.41 233 SER B N 1
ATOM 3756 C CA . SER B 1 214 ? 14.658 34.619 76.222 1.00 6.86 233 SER B CA 1
ATOM 3757 C C . SER B 1 214 ? 13.856 33.599 77.050 1.00 6.36 233 SER B C 1
ATOM 3758 O O . SER B 1 214 ? 13.916 33.644 78.272 1.00 6.13 233 SER B O 1
ATOM 3761 N N . HIS B 1 215 ? 13.122 32.699 76.395 1.00 6.85 234 HIS B N 1
ATOM 3762 C CA . HIS B 1 215 ? 12.398 31.635 77.049 1.00 7.51 234 HIS B CA 1
ATOM 3763 C C . HIS B 1 215 ? 12.799 30.287 76.442 1.00 6.75 234 HIS B C 1
ATOM 3764 O O . HIS B 1 215 ? 12.928 30.147 75.215 1.00 7.49 234 HIS B O 1
ATOM 3771 N N . ALA B 1 216 ? 12.987 29.302 77.339 1.00 7.22 235 ALA B N 1
ATOM 3772 C CA . ALA B 1 216 ? 13.378 27.942 76.993 1.00 8.51 235 ALA B CA 1
ATOM 3773 C C . ALA B 1 216 ? 12.466 27.340 75.913 1.00 7.97 235 ALA B C 1
ATOM 3774 O O . ALA B 1 216 ? 12.936 26.651 74.996 1.00 8.52 235 ALA B O 1
ATOM 3776 N N . GLY B 1 217 ? 11.165 27.596 76.026 1.00 9.23 236 GLY B N 1
ATOM 3777 C CA . GLY B 1 217 ? 10.161 27.049 75.141 1.00 9.15 236 GLY B CA 1
ATOM 3778 C C . GLY B 1 217 ? 10.296 27.506 73.695 1.00 11.61 236 GLY B C 1
ATOM 3779 O O . GLY B 1 217 ? 9.839 26.820 72.785 1.00 14.16 236 GLY B O 1
ATOM 3780 N N . MET B 1 218 ? 10.925 28.663 73.477 1.00 7.94 237 MET B N 1
ATOM 3781 C CA . MET B 1 218 ? 11.080 29.183 72.107 1.00 6.54 237 MET B CA 1
ATOM 3782 C C . MET B 1 218 ? 11.925 28.233 71.270 1.00 8.18 237 MET B C 1
ATOM 3783 O O . MET B 1 218 ? 11.680 28.058 70.062 1.00 8.80 237 MET B O 1
ATOM 3788 N N . PHE B 1 219 ? 12.948 27.630 71.900 1.00 5.82 238 PHE B N 1
ATOM 3789 C CA . PHE B 1 219 ? 13.995 26.963 71.143 1.00 7.25 238 PHE B CA 1
ATOM 3790 C C . PHE B 1 219 ? 14.144 25.499 71.557 1.00 6.40 238 PHE B C 1
ATOM 3791 O O . PHE B 1 219 ? 15.087 24.869 71.155 1.00 7.24 238 PHE B O 1
ATOM 3799 N N . ASP B 1 220 ? 13.182 24.955 72.319 1.00 7.04 239 ASP B N 1
ATOM 3800 C CA . ASP B 1 220 ? 13.156 23.502 72.644 1.00 8.87 239 ASP B CA 1
ATOM 3801 C C . ASP B 1 220 ? 14.369 23.133 73.514 1.00 7.18 239 ASP B C 1
ATOM 3802 O O . ASP B 1 220 ? 14.973 22.093 73.308 1.00 8.21 239 ASP B O 1
ATOM 3807 N N . LEU B 1 221 ? 14.646 23.948 74.544 1.00 6.06 240 LEU B N 1
ATOM 3808 C CA . LEU B 1 221 ? 15.750 23.711 75.480 1.00 8.41 240 LEU B CA 1
ATOM 3809 C C . LEU B 1 221 ? 15.695 22.283 76.021 1.00 8.27 240 LEU B C 1
ATOM 3810 O O . LEU B 1 221 ? 16.715 21.601 76.054 1.00 7.46 240 LEU B O 1
ATOM 3815 N N . LYS B 1 222 ? 14.521 21.891 76.532 1.00 7.29 241 LYS B N 1
ATOM 3816 C CA . LYS B 1 222 ? 14.472 20.615 77.298 1.00 8.26 241 LYS B CA 1
ATOM 3817 C C . LYS B 1 222 ? 14.869 19.417 76.421 1.00 8.29 241 LYS B C 1
ATOM 3818 O O . LYS B 1 222 ? 15.726 18.618 76.789 1.00 9.02 241 LYS B O 1
ATOM 3824 N N . ASN B 1 223 ? 14.226 19.271 75.255 1.00 7.01 242 ASN B N 1
ATOM 3825 C CA . ASN B 1 223 ? 14.485 18.130 74.385 1.00 8.74 242 ASN B CA 1
ATOM 3826 C C . ASN B 1 223 ? 15.907 18.192 73.824 1.00 10.31 242 ASN B C 1
ATOM 3827 O O . ASN B 1 223 ? 16.558 17.168 73.717 1.00 9.58 242 ASN B O 1
ATOM 3832 N N . LYS B 1 224 ? 16.406 19.397 73.509 1.00 7.35 243 LYS B N 1
ATOM 3833 C CA . LYS B 1 224 ? 17.752 19.514 73.018 1.00 6.07 243 LYS B CA 1
ATOM 3834 C C . LYS B 1 224 ? 18.780 19.135 74.100 1.00 7.27 243 LYS B C 1
ATOM 3835 O O . LYS B 1 224 ? 19.780 18.527 73.782 1.00 8.61 243 LYS B O 1
ATOM 3841 N N . TYR B 1 225 ? 18.549 19.540 75.351 1.00 6.22 244 TYR B N 1
ATOM 3842 C CA . TYR B 1 225 ? 19.452 19.213 76.456 1.00 6.74 244 TYR B CA 1
ATOM 3843 C C . TYR B 1 225 ? 19.514 17.691 76.616 1.00 8.27 244 TYR B C 1
ATOM 3844 O O . TYR B 1 225 ? 20.606 17.160 76.812 1.00 7.98 244 TYR B O 1
ATOM 3853 N N . VAL B 1 226 ? 18.351 17.029 76.552 1.00 8.37 245 VAL B N 1
ATOM 3854 C CA . VAL B 1 226 ? 18.324 15.576 76.614 1.00 10.59 245 VAL B CA 1
ATOM 3855 C C . VAL B 1 226 ? 19.212 14.981 75.510 1.00 12.51 245 VAL B C 1
ATOM 3856 O O . VAL B 1 226 ? 19.993 14.063 75.785 1.00 10.41 245 VAL B O 1
ATOM 3860 N N . LEU B 1 227 ? 19.106 15.475 74.263 1.00 7.23 246 LEU B N 1
ATOM 3861 C CA . LEU B 1 227 ? 19.940 14.980 73.170 1.00 7.64 246 LEU B CA 1
ATOM 3862 C C . LEU B 1 227 ? 21.427 15.239 73.449 1.00 8.74 246 LEU B C 1
ATOM 3863 O O . LEU B 1 227 ? 22.285 14.408 73.108 1.00 10.04 246 LEU B O 1
ATOM 3868 N N . LEU B 1 228 ? 21.747 16.408 74.022 1.00 7.65 247 LEU B N 1
ATOM 3869 C CA . LEU B 1 228 ? 23.134 16.749 74.325 1.00 8.65 247 LEU B CA 1
ATOM 3870 C C . LEU B 1 228 ? 23.695 15.762 75.349 1.00 10.55 247 LEU B C 1
ATOM 3871 O O . LEU B 1 228 ? 24.851 15.317 75.182 1.00 12.97 247 LEU B O 1
ATOM 3876 N N . SER B 1 229 ? 22.916 15.467 76.394 1.00 10.84 248 SER B N 1
ATOM 3877 C CA . SER B 1 229 ? 23.342 14.530 77.467 1.00 14.63 248 SER B CA 1
ATOM 3878 C C . SER B 1 229 ? 23.609 13.150 76.861 1.00 18.68 248 SER B C 1
ATOM 3879 O O . SER B 1 229 ? 24.505 12.419 77.322 1.00 16.78 248 SER B O 1
ATOM 3882 N N . LYS B 1 230 ? 22.853 12.795 75.817 1.00 14.88 249 LYS B N 1
ATOM 3883 C CA . LYS B 1 230 ? 22.996 11.501 75.137 1.00 18.80 249 LYS B CA 1
ATOM 3884 C C . LYS B 1 230 ? 24.207 11.490 74.193 1.00 18.48 249 LYS B C 1
ATOM 3885 O O . LYS B 1 230 ? 24.516 10.448 73.630 1.00 22.43 249 LYS B O 1
ATOM 3891 N N . GLY B 1 231 ? 24.873 12.636 73.983 1.00 16.32 250 GLY B N 1
ATOM 3892 C CA . GLY B 1 231 ? 26.081 12.734 73.153 1.00 15.36 250 GLY B CA 1
ATOM 3893 C C . GLY B 1 231 ? 25.838 13.081 71.695 1.00 15.52 250 GLY B C 1
ATOM 3894 O O . GLY B 1 231 ? 26.717 12.917 70.844 1.00 18.28 250 GLY B O 1
ATOM 3895 N N . GLN B 1 232 ? 24.649 13.597 71.364 1.00 11.15 251 GLN B N 1
ATOM 3896 C CA . GLN B 1 232 ? 24.344 13.915 69.978 1.00 14.78 251 GLN B CA 1
ATOM 3897 C C . GLN B 1 232 ? 25.162 15.138 69.536 1.00 20.77 251 GLN B C 1
ATOM 3898 O O . GLN B 1 232 ? 25.513 15.972 70.381 1.00 22.31 251 GLN B O 1
ATOM 3904 N N . ASN B 1 233 ? 25.444 15.202 68.219 1.00 24.36 252 ASN B N 1
ATOM 3905 C CA . ASN B 1 233 ? 26.036 16.360 67.499 1.00 26.36 252 ASN B CA 1
ATOM 3906 C C . ASN B 1 233 ? 25.246 17.597 67.896 1.00 24.53 252 ASN B C 1
ATOM 3907 O O . ASN B 1 233 ? 24.023 17.592 67.765 1.00 26.81 252 ASN B O 1
ATOM 3912 N N . ASN B 1 234 ? 25.963 18.615 68.350 1.00 19.00 253 ASN B N 1
ATOM 3913 C CA . ASN B 1 234 ? 25.433 19.733 69.080 1.00 13.85 253 ASN B CA 1
ATOM 3914 C C . ASN B 1 234 ? 23.994 20.027 68.653 1.00 11.12 253 ASN B C 1
ATOM 3915 O O . ASN B 1 234 ? 23.743 20.612 67.602 1.00 10.24 253 ASN B O 1
ATOM 3920 N N . PRO B 1 235 ? 22.997 19.604 69.455 1.00 8.85 254 PRO B N 1
ATOM 3921 C CA . PRO B 1 235 ? 21.599 19.813 69.095 1.00 8.41 254 PRO B CA 1
ATOM 3922 C C . PRO B 1 235 ? 21.148 21.280 69.159 1.00 6.72 254 PRO B C 1
ATOM 3923 O O . PRO B 1 235 ? 20.076 21.587 68.667 1.00 9.23 254 PRO B O 1
ATOM 3927 N N . PHE B 1 236 ? 21.979 22.157 69.735 1.00 6.84 255 PHE B N 1
ATOM 3928 C CA . PHE B 1 236 ? 21.669 23.582 69.777 1.00 7.86 255 PHE B CA 1
ATOM 3929 C C . PHE B 1 236 ? 22.029 24.255 68.449 1.00 6.56 255 PHE B C 1
ATOM 3930 O O . PHE B 1 236 ? 21.600 25.386 68.212 1.00 7.42 255 PHE B O 1
ATOM 3938 N N . VAL B 1 237 ? 22.757 23.554 67.569 1.00 6.63 256 VAL B N 1
ATOM 3939 C CA . VAL B 1 237 ? 22.928 23.989 66.182 1.00 6.07 256 VAL B CA 1
ATOM 3940 C C . VAL B 1 237 ? 21.650 23.571 65.451 1.00 6.54 256 VAL B C 1
ATOM 3941 O O . VAL B 1 237 ? 21.417 22.374 65.196 1.00 8.81 256 VAL B O 1
ATOM 3945 N N . ASP B 1 238 ? 20.787 24.565 65.170 1.00 6.03 257 ASP B N 1
ATOM 3946 C CA . ASP B 1 238 ? 19.447 24.285 64.689 1.00 5.71 257 ASP B CA 1
ATOM 3947 C C . ASP B 1 238 ? 18.983 25.399 63.770 1.00 7.47 257 ASP B C 1
ATOM 3948 O O . ASP B 1 238 ? 18.008 26.093 64.054 1.00 7.26 257 ASP B O 1
ATOM 3953 N N . PRO B 1 239 ? 19.655 25.606 62.630 1.00 7.04 258 PRO B N 1
ATOM 3954 C CA . PRO B 1 239 ? 19.240 26.655 61.698 1.00 6.53 258 PRO B CA 1
ATOM 3955 C C . PRO B 1 239 ? 17.824 26.486 61.124 1.00 8.14 258 PRO B C 1
ATOM 3956 O O . PRO B 1 239 ? 17.145 27.484 60.875 1.00 8.63 258 PRO B O 1
ATOM 3960 N N . THR B 1 240 ? 17.379 25.233 60.920 1.00 8.09 259 THR B N 1
ATOM 3961 C CA . THR B 1 240 ? 16.058 24.981 60.403 1.00 6.82 259 THR B CA 1
ATOM 3962 C C . THR B 1 240 ? 15.020 25.403 61.443 1.00 8.29 259 THR B C 1
ATOM 3963 O O . THR B 1 240 ? 14.042 26.072 61.118 1.00 8.58 259 THR B O 1
ATOM 3967 N N . GLY B 1 241 ? 15.235 25.013 62.711 1.00 7.20 260 GLY B N 1
ATOM 3968 C CA . GLY B 1 241 ? 14.326 25.388 63.775 1.00 7.53 260 GLY B CA 1
ATOM 3969 C C . GLY B 1 241 ? 14.230 26.899 63.925 1.00 7.39 260 GLY B C 1
ATOM 3970 O O . GLY B 1 241 ? 13.148 27.443 64.166 1.00 7.85 260 GLY B O 1
ATOM 3971 N N . CYS B 1 242 ? 15.381 27.568 63.781 1.00 7.44 261 CYS B N 1
ATOM 3972 C CA . CYS B 1 242 ? 15.428 29.016 63.891 1.00 7.75 261 CYS B CA 1
ATOM 3973 C C . CYS B 1 242 ? 14.605 29.674 62.772 1.00 5.21 261 CYS B C 1
ATOM 3974 O O . CYS B 1 242 ? 13.742 30.510 63.040 1.00 6.53 261 CYS B O 1
ATOM 3977 N N . LYS B 1 243 ? 14.824 29.238 61.525 1.00 7.67 262 LYS B N 1
ATOM 3978 C CA . LYS B 1 243 ? 14.085 29.748 60.348 1.00 9.11 262 LYS B CA 1
ATOM 3979 C C . LYS B 1 243 ? 12.582 29.556 60.566 1.00 6.51 262 LYS B C 1
ATOM 3980 O O . LYS B 1 243 ? 11.781 30.468 60.392 1.00 7.09 262 LYS B O 1
ATOM 3986 N N . ASN B 1 244 ? 12.193 28.347 60.992 1.00 7.17 263 ASN B N 1
ATOM 3987 C CA . ASN B 1 244 ? 10.798 28.018 61.108 1.00 6.81 263 ASN B CA 1
ATOM 3988 C C . ASN B 1 244 ? 10.156 28.797 62.267 1.00 7.47 263 ASN B C 1
ATOM 3989 O O . ASN B 1 244 ? 8.998 29.203 62.163 1.00 8.56 263 ASN B O 1
ATOM 3994 N N . TYR B 1 245 ? 10.901 29.005 63.366 1.00 5.89 264 TYR B N 1
ATOM 3995 C CA . TYR B 1 245 ? 10.365 29.732 64.522 1.00 6.07 264 TYR B CA 1
ATOM 3996 C C . TYR B 1 245 ? 10.124 31.204 64.174 1.00 6.45 264 TYR B C 1
ATOM 3997 O O . TYR B 1 245 ? 9.073 31.763 64.467 1.00 6.47 264 TYR B O 1
ATOM 4006 N N . ILE B 1 246 ? 11.111 31.832 63.547 1.00 5.74 265 ILE B N 1
ATOM 4007 C CA . ILE B 1 246 ? 10.946 33.219 63.097 1.00 5.79 265 ILE B CA 1
ATOM 4008 C C . ILE B 1 246 ? 9.740 33.333 62.151 1.00 8.01 265 ILE B C 1
ATOM 4009 O O . ILE B 1 246 ? 8.889 34.241 62.287 1.00 6.68 265 ILE B O 1
ATOM 4014 N N . GLU B 1 247 ? 9.621 32.422 61.194 1.00 5.76 266 GLU B N 1
ATOM 4015 C CA . GLU B 1 247 ? 8.490 32.453 60.243 1.00 8.42 266 GLU B CA 1
ATOM 4016 C C . GLU B 1 247 ? 7.159 32.236 60.969 1.00 7.57 266 GLU B C 1
ATOM 4017 O O . GLU B 1 247 ? 6.179 32.916 60.668 1.00 7.37 266 GLU B O 1
ATOM 4023 N N . GLN B 1 248 ? 7.122 31.322 61.948 1.00 6.25 267 GLN B N 1
ATOM 4024 C CA . GLN B 1 248 ? 5.914 31.092 62.720 1.00 7.23 267 GLN B CA 1
ATOM 4025 C C . GLN B 1 248 ? 5.503 32.361 63.490 1.00 5.83 267 GLN B C 1
ATOM 4026 O O . GLN B 1 248 ? 4.342 32.718 63.530 1.00 6.67 267 GLN B O 1
ATOM 4032 N N . LYS B 1 249 ? 6.468 33.011 64.158 1.00 5.72 268 LYS B N 1
ATOM 4033 C CA . LYS B 1 249 ? 6.152 34.211 64.949 1.00 5.41 268 LYS B CA 1
ATOM 4034 C C . LYS B 1 249 ? 5.768 35.356 64.012 1.00 6.40 268 LYS B C 1
ATOM 4035 O O . LYS B 1 249 ? 4.917 36.159 64.365 1.00 6.22 268 LYS B O 1
ATOM 4041 N N . ALA B 1 250 ? 6.361 35.410 62.810 1.00 5.20 269 ALA B N 1
ATOM 4042 C CA . ALA B 1 250 ? 5.946 36.431 61.832 1.00 5.87 269 ALA B CA 1
ATOM 4043 C C . ALA B 1 250 ? 4.487 36.194 61.446 1.00 7.88 269 ALA B C 1
ATOM 4044 O O . ALA B 1 250 ? 3.672 37.137 61.390 1.00 8.29 269 ALA B O 1
ATOM 4046 N N . ASN B 1 251 ? 4.142 34.934 61.180 1.00 7.10 270 ASN B N 1
ATOM 4047 C CA . ASN B 1 251 ? 2.781 34.588 60.822 1.00 9.04 270 ASN B CA 1
ATOM 4048 C C . ASN B 1 251 ? 1.838 34.896 61.994 1.00 10.93 270 ASN B C 1
ATOM 4049 O O . ASN B 1 251 ? 0.748 35.430 61.773 1.00 8.52 270 ASN B O 1
ATOM 4054 N N . ASP B 1 252 ? 2.255 34.601 63.240 1.00 7.69 271 ASP B N 1
ATOM 4055 C CA . ASP B 1 252 ? 1.452 34.863 64.438 1.00 6.76 271 ASP B CA 1
ATOM 4056 C C . ASP B 1 252 ? 1.150 36.363 64.566 1.00 6.88 271 ASP B C 1
ATOM 4057 O O . ASP B 1 252 ? 0.042 36.746 64.923 1.00 6.56 271 ASP B O 1
ATOM 4062 N N . PHE B 1 253 ? 2.141 37.204 64.258 1.00 6.21 272 PHE B N 1
ATOM 4063 C CA . PHE B 1 253 ? 1.969 38.640 64.317 1.00 5.54 272 PHE B CA 1
ATOM 4064 C C . PHE B 1 253 ? 0.891 39.070 63.312 1.00 5.91 272 PHE B C 1
ATOM 4065 O O . PHE B 1 253 ? -0.035 39.800 63.678 1.00 6.45 272 PHE B O 1
ATOM 4073 N N . TYR B 1 254 ? 1.004 38.598 62.067 1.00 4.99 273 TYR B N 1
ATOM 4074 C CA . TYR B 1 254 ? 0.049 38.958 61.021 1.00 7.68 273 TYR B CA 1
ATOM 4075 C C . TYR B 1 254 ? -1.333 38.375 61.298 1.00 6.91 273 TYR B C 1
ATOM 4076 O O . TYR B 1 254 ? -2.353 38.994 60.948 1.00 8.21 273 TYR B O 1
ATOM 4085 N N . THR B 1 255 ? -1.389 37.207 61.928 1.00 5.16 274 THR B N 1
ATOM 4086 C CA . THR B 1 255 ? -2.658 36.634 62.342 1.00 6.79 274 THR B CA 1
ATOM 4087 C C . THR B 1 255 ? -3.351 37.544 63.371 1.00 7.67 274 THR B C 1
ATOM 4088 O O . THR B 1 255 ? -4.584 37.753 63.307 1.00 8.08 274 THR B O 1
ATOM 4092 N N . GLU B 1 256 ? -2.580 38.074 64.321 1.00 6.94 275 GLU B N 1
ATOM 4093 C CA . GLU B 1 256 ? -3.125 38.933 65.372 1.00 6.76 275 GLU B CA 1
ATOM 4094 C C . GLU B 1 256 ? -3.527 40.283 64.767 1.00 7.22 275 GLU B C 1
ATOM 4095 O O . GLU B 1 256 ? -4.545 40.842 65.106 1.00 8.34 275 GLU B O 1
ATOM 4101 N N . LEU B 1 257 ? -2.722 40.783 63.821 1.00 7.16 276 LEU B N 1
ATOM 4102 C CA . LEU B 1 257 ? -3.047 42.006 63.149 1.00 7.30 276 LEU B CA 1
ATOM 4103 C C . LEU B 1 257 ? -4.355 41.842 62.367 1.00 7.05 276 LEU B C 1
ATOM 4104 O O . LEU B 1 257 ? -5.234 42.700 62.449 1.00 8.88 276 LEU B O 1
ATOM 4109 N N . LYS B 1 258 ? -4.497 40.726 61.637 1.00 7.44 277 LYS B N 1
ATOM 4110 C CA . LYS B 1 258 ? -5.749 40.422 60.915 1.00 6.64 277 LYS B CA 1
ATOM 4111 C C . LYS B 1 258 ? -6.937 40.412 61.886 1.00 9.79 277 LYS B C 1
ATOM 4112 O O . LYS B 1 258 ? -8.019 40.935 61.599 1.00 10.76 277 LYS B O 1
ATOM 4118 N N . LYS B 1 259 ? -6.758 39.775 63.054 1.00 7.35 278 LYS B N 1
ATOM 4119 C CA . LYS B 1 259 ? -7.867 39.695 64.030 1.00 7.75 278 LYS B CA 1
ATOM 4120 C C . LYS B 1 259 ? -8.266 41.109 64.464 1.00 6.36 278 LYS B C 1
ATOM 4121 O O . LYS B 1 259 ? -9.464 41.447 64.581 1.00 9.28 278 LYS B O 1
ATOM 4127 N N . GLN B 1 260 ? -7.269 41.960 64.737 1.00 8.12 279 GLN B N 1
ATOM 4128 C CA . GLN B 1 260 ? -7.537 43.310 65.232 1.00 9.18 279 GLN B CA 1
ATOM 4129 C C . GLN B 1 260 ? -8.153 44.197 64.144 1.00 12.52 279 GLN B C 1
ATOM 4130 O O . GLN B 1 260 ? -8.943 45.079 64.461 1.00 15.66 279 GLN B O 1
ATOM 4136 N N . GLU B 1 261 ? -7.793 43.973 62.877 1.00 10.16 280 GLU B N 1
ATOM 4137 C CA . GLU B 1 261 ? -8.266 44.804 61.768 1.00 12.26 280 GLU B CA 1
ATOM 4138 C C . GLU B 1 261 ? -9.601 44.322 61.197 1.00 13.65 280 GLU B C 1
ATOM 4139 O O . GLU B 1 261 ? -10.330 45.124 60.619 1.00 18.35 280 GLU B O 1
ATOM 4145 N N . THR B 1 262 ? -9.903 43.026 61.279 1.00 11.48 281 THR B N 1
ATOM 4146 C CA . THR B 1 262 ? -11.041 42.477 60.521 1.00 13.80 281 THR B CA 1
ATOM 4147 C C . THR B 1 262 ? -11.977 41.626 61.384 1.00 20.22 281 THR B C 1
ATOM 4148 O O . THR B 1 262 ? -13.002 41.201 60.882 1.00 14.41 281 THR B O 1
ATOM 4152 N N . GLY B 1 263 ? -11.599 41.335 62.631 1.00 15.20 282 GLY B N 1
ATOM 4153 C CA . GLY B 1 263 ? -12.373 40.441 63.528 1.00 15.55 282 GLY B CA 1
ATOM 4154 C C . GLY B 1 263 ? -13.370 41.205 64.397 1.00 24.26 282 GLY B C 1
ATOM 4155 O O . GLY B 1 263 ? -13.916 40.589 65.316 1.00 27.44 282 GLY B O 1
#

Secondary structure (DSSP, 8-state):
-PPPPPB---EEEETTEEE--BSSB--EEEEETTEEEEE----GGGHHHHHHHHHHTT--GGGEEEEE-SSSSHHHHTTHHHHHHHH-PEEEEEHHHHHHHHHTTTT-TTTTT-GGG-------SEEE-TT-EEEETTEEEEEEE--SSSTT-EEEEEEEEETTEEEEEEEE------TT---SS-SS-TTHHHHHHHHHHHHHTB--SEEEESBHHHHTHHHHHHHHHTT-S-TTB-HHHHHHHHHHHHHHHHHHHHHHHH-/-PPPPPB---EEEETTEEE--BSSB--EEEEETTEEEEE----GGGHHHHHHHHHHTT--GGGEEEEE-SSSSHHHHTTHHHHHHHH-PEEEEEGGGHHHHHTTTTT-TTTTT-GGG-------SEEE-TT-EEEETTEEEEEEE--SSSTT-EEEEEEEEETTEEEEEEEE------TT---SS-SS-TTHHHHHHHHHHHHHTB--SEEEESBHHHHTHHHHHHHHHTT-S-TTB-HHHHHHHHHHHHHHHHHHHHHHHH-

Radius of gyration: 25.57 Å; Cα contacts (8 Å, |Δi|>4): 1141; chains: 2; bounding box: 67×44×74 Å

Solvent-accessible surface area: 22616 Å² total; per-residue (Å²): 153,76,96,100,7,86,107,24,62,25,15,113,4,1,20,41,0,32,0,1,4,1,30,34,0,0,0,0,0,0,30,12,124,172,9,5,0,0,0,0,0,0,28,86,60,0,2,88,43,0,82,61,13,0,113,163,46,65,49,132,11,80,53,2,92,6,0,0,7,1,3,1,17,45,13,0,2,10,0,2,40,51,0,29,102,95,16,164,3,110,0,18,3,4,68,77,3,19,62,10,0,82,26,1,3,122,50,10,21,66,41,33,156,58,82,91,18,72,26,62,104,11,90,26,79,97,58,0,94,83,35,45,125,6,101,29,32,75,21,54,2,27,0,38,26,0,6,0,12,5,80,1,0,4,0,4,8,12,93,3,132,8,149,58,121,52,24,25,1,0,5,0,0,6,2,15,36,36,129,65,3,114,7,55,121,12,158,76,7,97,130,0,13,108,31,0,81,84,0,16,141,38,0,44,45,10,23,5,14,0,6,0,0,0,38,4,72,33,2,68,1,118,94,14,50,81,55,49,80,152,64,86,92,22,10,0,44,34,57,82,19,0,30,82,37,2,43,99,43,6,75,52,1,106,89,52,17,138,140,63,106,104,110,153,75,99,99,6,86,106,22,63,25,16,117,4,1,22,42,0,32,0,1,4,0,30,35,0,0,0,0,0,0,31,12,123,172,9,4,0,0,0,0,0,0,27,87,58,0,1,85,41,0,84,60,12,0,113,164,44,65,51,133,11,79,56,2,93,6,0,0,7,0,4,0,18,46,13,0,2,9,0,2,40,53,0,32,116,95,16,179,3,107,0,18,3,5,67,78,2,20,62,11,1,80,25,1,3,122,49,8,21,66,41,32,156,56,83,93,18,72,26,62,102,9,90,27,80,96,59,0,95,84,37,46,138,6,102,31,33,73,19,58,2,28,0,39,26,0,5,0,13,5,79,1,0,5,0,5,9,12,96,3,131,8,147,56,117,52,21,26,1,0,5,0,0,6,4,15,35,36,131,66,3,112,7,54,124,12,156,76,7,99,131,0,12,107,30,0,81,82,0,17,138,37,0,44,44,10,22,4,14,0,6,0,0,0,38,3,71,33,2,66,2,118,93,15,49,81,55,50,80,154,65,90,139,23,11,0,44,33,57,82,19,0,31,81,40,3,45,98,43,5,75,50,2,105,89,52,17,138,139,60,109,105,111

CATH classification: 3.60.15.10

Organism: NCBI:txid464

Foldseek 3Di:
DDPDFAADAKDAQFAQKIWQFTQWQTKIWGQAPQAIEIEFQAALVCNVSSQVNCVVVVHHLLRHAAYHYQALWNRGPQNPVVSCVVRVHAYEFEPQRQVCQQQQNCLFLFCVPPCVTGHDHDHHRYYDYAQDWDDDNHWIKGWHQQAQCGRRRTWIWGWGQGPNDIAIAIANSDLADDPPHAQDPRPRCVCNVVSSVVNLVDQLVDGHQQYHYSTCVLQVVVVQVVCVVVPDDNSSRCRPSSNVSSVVSNVVSVVVVCVNVPD/DPPDFAADAKDAQFAQKIWQFTQWQTKIWGQAPQAIEIEFQAALVCNVSSQVNCVVVVHHLLRHAAYHYQALWNRGPQRPVVSCVVRVHAYEFEQQRQVCQQQQNCLFLFCVVPCVGGHDHDHHRYYDYAQDWDDDNHWIKGWHQQAQCGRRRTWIWGWGQGPNDIAIAIANSDLADDPPDAQDPRPRCPCNVVSSVVNLVDQLVDGHQQYHYSTCVLQVVVVQVVCVVVPDDSSSRCRPSSNVSSVVSNVVSVVVVCVNVPD

InterPro domains:
  IPR001279 Metallo-beta-lactamase [PF00753] (46-173)
  IPR001279 Metallo-beta-lactamase [SM00849] (43-234)
  IPR036866 Ribonuclease Z/Hydroxyacylglutathione hydrolase-like [G3DSA:3.60.15.10] (20-282)
  IPR036866 Ribonuclease Z/Hydroxyacylglutathione hydrolase-like [SSF56281] (26-276)
  IPR050855 Metallo-beta-lactamase type 2-like [PTHR42951] (47-257)